Protein AF-A0A7J9P3U5-F1 (afdb_monomer)

InterPro domains:
  IPR004399 Hydroxymethylpyrimidine kinase/phosphomethylpyrimidine kinase domain [cd01169] (2-222)
  IPR013749 Pyridoxamine kinase/Phosphomethylpyrimidine kinase [PF08543] (10-233)
  IPR019293 Thiamine-phosphate synthase ThiN-like [PF10120] (281-391)
  IPR029056 Ribokinase-like [G3DSA:3.40.1190.20] (1-247)
  IPR029056 Ribokinase-like [SSF53613] (2-229)
  IPR036409 Class II aldolase/adducin N-terminal domain superfamily [G3DSA:3.40.225.10] (274-399)
  IPR036409 Class II aldolase/adducin N-terminal domain superfamily [SSF53639] (237-399)

pLDDT: mean 91.2, std 9.2, range [41.47, 98.81]

Organism: Methanococcus maripaludis (NCBI:txid39152)

Secondary structure (DSSP, 8-state):
-EEEEEEEE-TTSSSHHHHHHHHHHHTT-EEEEEEEEE--EETTEE---EEPPHHHHHHHHHHHHTT----EEEE-S--HHHHHHHHHHHHHH--EEEE----B-TTS-B---HHHHHHHHHHHHT-SEE--BHHHHHHHHHHHHHTT--GGGS-EEEBSSEEEEEETTEEEEEE--------BTHHHHHHHHHHHHHTTT--HHHHHHHHHHHHHHHHHTPEEETTEEE-------HHHHHHHHHHHHHHHTTS---BS-SSEEEEEE-SS--SGGGEEEEETTS-EEES--SHHHHHHHHHTTT-TT--EEEEEE--HHHHHHHHTSSS-EEEEE--SSHHHHHHHS---TTHHHHHHH---SEEEEESSS-EEEEEESSHHHHHHHHHHHHHHHH--

Solvent-accessible surface area (backbone atoms only — not comparable to full-atom values): 21195 Å² total; per-residue (Å²): 109,47,40,35,35,40,11,22,39,30,82,71,42,16,23,41,44,47,21,28,40,46,26,31,42,66,70,74,37,44,60,44,79,41,64,36,23,49,30,56,44,53,78,76,38,72,77,53,78,46,72,56,52,55,67,60,41,46,51,48,50,54,57,47,67,69,78,47,79,56,58,40,34,35,38,37,40,66,47,63,54,50,52,55,50,50,53,56,48,32,74,74,64,69,42,45,28,38,34,31,62,56,56,54,47,97,66,72,48,71,64,58,53,77,69,42,51,56,52,46,60,62,50,49,67,71,28,65,32,34,50,30,41,62,75,52,38,56,54,52,52,52,52,27,58,76,66,76,45,66,70,69,76,36,32,36,33,40,45,61,77,59,23,41,36,36,47,92,88,36,79,45,81,48,76,60,86,84,72,101,67,81,47,42,29,48,68,41,33,30,51,31,31,27,50,57,34,38,73,72,71,43,53,73,68,57,11,48,54,54,16,45,56,36,39,45,36,8,57,72,58,32,43,80,54,99,61,45,28,28,32,33,70,37,80,71,46,72,68,59,46,51,52,37,48,58,54,30,53,67,55,51,75,77,52,85,71,58,61,59,48,89,61,47,56,38,26,36,37,38,77,67,42,86,51,42,74,34,24,36,36,32,32,71,90,63,56,73,42,60,50,54,87,47,74,53,45,57,42,44,56,53,42,32,79,47,22,60,57,45,23,14,36,35,48,25,54,46,51,72,68,57,49,59,55,44,75,74,45,93,61,43,71,44,78,43,66,52,63,92,41,72,63,59,30,59,70,65,56,67,88,47,94,56,53,58,62,45,33,48,78,51,69,55,42,27,42,37,33,52,58,102,73,24,42,34,36,39,43,18,71,35,40,60,52,39,49,58,52,48,58,52,50,39,52,60,68,65,66,120

Mean predicted aligned error: 5.74 Å

Nearest PDB structures (foldseek):
  8g1h-assembly1_A-2  TM=8.586E-01  e=1.671E-19  synthetic construct
  3rm5-assembly1_A  TM=8.543E-01  e=3.366E-18  Saccharomyces cerevisiae
  3rm5-assembly1_B  TM=8.153E-01  e=7.499E-19  Saccharomyces cerevisiae
  1jxh-assembly1_B  TM=8.107E-01  e=2.443E-17  Salmonella enterica subsp. enterica serovar Typhimurium
  4jjp-assembly1_B  TM=8.306E-01  e=1.845E-15  Clostridioides difficile 630

Foldseek 3Di:
DEEEEEEADEPVLQAILSLLCLLCVQLVHHYHYFHQWYFDDDLQGTPDIGGDDLVRRLVSVCVDVVPDQYQEYEYAQHDLSNLVSVVVVCVVRVHAYEYAPCQAFPNGHGSDDPVVLVSVLVSQLRHQEYEYEPVVVVVNVVVCVVVVHDPLSGWYWHDDQWIWTRHPNDTDIDHDDDDPFDEGHLSRSLSSQLRSCVVVVDDSRVSNHVSRLQSLQQRLPFDDDPNGTGGRRHDDDPVVQLVQLLVLLVLVVVFPFAFPDQFWFKKFFRFQDQAQQRMWTATPVGDIDGRDDDQRSVVQNQLCQLERLFGMKTKGWDDVVLVVLVVPDPFFEDEWEDDPHPSVRVVPPDVPPCRSVCSHVPNGQWYWYDDPTIMIMGTGSGSVVVSVVSVVSSVSVPPD

Radius of gyration: 24.69 Å; Cα contacts (8 Å, |Δi|>4): 793; chains: 1; bounding box: 59×40×70 Å

Sequence (400 aa):
MNILTVGGFDPTGGAGIVADVKTIKELQKNPLSIITSIIPQNNNKVFLKRDLSKEEIKAQFDAIFGDFDVNWVKTGVLTTDSIDTILEFKKKYGFEIICDPVLKSTTDFKFSDDFLNKKYFEFFKECFLITPNLKEFEIIEKMFETSKSNLNDINVLVTGKTDVLKINNKNIEITGKYVEKEVHGTGCTYSSAITCFLSNGMTVKDSIVSAKEFVLGSVIYAKKTKFGYNSNPTSIDKESVEKNLAYAFNLIKNIDISLADLDFITSESILLPETYFDIATVKNNGDINFGISNTNSDLLLKLKEFNPKIRSCISLKSDETIKSKLENSELSIYSMKLLNDPISSLKEVPLQNNFRTVFYETYPDILYFEEKKPILIILGDNTLEIVKKLEKIEKLIKNR

Structure (mmCIF, N/CA/C/O backbone):
data_AF-A0A7J9P3U5-F1
#
_entry.id   AF-A0A7J9P3U5-F1
#
loop_
_atom_site.group_PDB
_atom_site.id
_atom_site.type_symbol
_atom_site.label_atom_id
_atom_site.label_alt_id
_atom_site.label_comp_id
_atom_site.label_asym_id
_atom_site.label_entity_id
_atom_site.label_seq_id
_atom_site.pdbx_PDB_ins_code
_atom_site.Cartn_x
_atom_site.Cartn_y
_atom_site.Cartn_z
_atom_site.occupancy
_atom_site.B_iso_or_equiv
_atom_site.auth_seq_id
_atom_site.auth_comp_id
_atom_site.auth_asym_id
_atom_site.auth_atom_id
_atom_site.pdbx_PDB_model_num
ATOM 1 N N . MET A 1 1 ? -10.101 -6.628 -15.854 1.00 92.75 1 MET A N 1
ATOM 2 C CA . MET A 1 1 ? -8.999 -5.977 -16.590 1.00 92.75 1 MET A CA 1
ATOM 3 C C . MET A 1 1 ? -7.680 -6.470 -16.033 1.00 92.75 1 MET A C 1
ATOM 5 O O . MET A 1 1 ? -7.572 -6.606 -14.814 1.00 92.75 1 MET A O 1
ATOM 9 N N . ASN A 1 2 ? -6.735 -6.763 -16.919 1.00 97.94 2 ASN A N 1
ATOM 10 C CA . ASN A 1 2 ? -5.459 -7.382 -16.585 1.00 97.94 2 ASN A CA 1
ATOM 11 C C . ASN A 1 2 ? -4.373 -6.318 -16.422 1.00 97.94 2 ASN A C 1
ATOM 13 O O . ASN A 1 2 ? -4.301 -5.395 -17.232 1.00 97.94 2 ASN A O 1
ATOM 17 N N . ILE A 1 3 ? -3.532 -6.467 -15.399 1.00 98.56 3 ILE A N 1
ATOM 18 C CA . ILE A 1 3 ? -2.299 -5.692 -15.232 1.00 98.56 3 ILE A CA 1
ATOM 19 C C . ILE A 1 3 ? -1.152 -6.686 -15.176 1.00 98.56 3 ILE A C 1
ATOM 21 O O . ILE A 1 3 ? -1.173 -7.606 -14.356 1.00 98.56 3 ILE A O 1
ATOM 25 N N . LEU A 1 4 ? -0.163 -6.500 -16.044 1.00 98.81 4 LEU A N 1
ATOM 26 C CA . LEU A 1 4 ? 1.028 -7.333 -16.068 1.00 98.81 4 LEU A CA 1
ATOM 27 C C . LEU A 1 4 ? 2.143 -6.656 -15.270 1.00 98.81 4 LEU A C 1
ATOM 29 O O . LEU A 1 4 ? 2.500 -5.518 -15.552 1.00 98.81 4 LEU A O 1
ATOM 33 N N . THR A 1 5 ? 2.714 -7.353 -14.290 1.00 98.69 5 THR A N 1
ATOM 34 C CA . THR A 1 5 ? 3.979 -6.951 -13.661 1.00 98.69 5 THR A CA 1
ATOM 35 C C . THR A 1 5 ? 5.141 -7.782 -14.203 1.00 98.69 5 THR A C 1
ATOM 37 O O . THR A 1 5 ? 5.031 -8.999 -14.354 1.00 98.69 5 THR A O 1
ATOM 40 N N . VAL A 1 6 ? 6.267 -7.133 -14.487 1.00 98.75 6 VAL A N 1
ATOM 41 C CA . VAL A 1 6 ? 7.503 -7.769 -14.951 1.00 98.75 6 VAL A CA 1
ATOM 42 C C . VAL A 1 6 ? 8.643 -7.351 -14.030 1.00 98.75 6 VAL A C 1
ATOM 44 O O . VAL A 1 6 ? 9.002 -6.174 -13.964 1.00 98.75 6 VAL A O 1
ATOM 47 N N . GLY A 1 7 ? 9.241 -8.292 -13.303 1.00 97.75 7 GLY A N 1
ATOM 48 C CA . GLY A 1 7 ? 10.337 -7.940 -12.405 1.00 97.75 7 GLY A CA 1
ATOM 49 C C . GLY A 1 7 ? 10.899 -9.081 -11.567 1.00 97.75 7 GLY A C 1
ATOM 50 O O . GLY A 1 7 ? 10.605 -10.259 -11.771 1.00 97.75 7 GLY A O 1
ATOM 51 N N . GLY A 1 8 ? 11.731 -8.710 -10.595 1.00 97.38 8 GLY A N 1
ATOM 52 C CA . GLY A 1 8 ? 12.376 -9.653 -9.689 1.00 97.38 8 GLY A CA 1
ATOM 53 C C . GLY A 1 8 ? 11.421 -10.272 -8.663 1.00 97.38 8 GLY A C 1
ATOM 54 O O . GLY A 1 8 ? 10.567 -9.597 -8.080 1.00 97.38 8 GLY A O 1
ATOM 55 N N . PHE A 1 9 ? 11.612 -11.560 -8.394 1.00 97.69 9 PHE A N 1
ATOM 56 C CA . PHE A 1 9 ? 10.958 -12.289 -7.316 1.00 97.69 9 PHE A CA 1
ATOM 57 C C . PHE A 1 9 ? 11.661 -12.049 -5.976 1.00 97.69 9 PHE A C 1
ATOM 59 O O . PHE A 1 9 ? 12.816 -12.437 -5.786 1.00 97.69 9 PHE A O 1
ATOM 66 N N . ASP A 1 10 ? 10.929 -11.444 -5.039 1.00 95.38 10 ASP A N 1
ATOM 67 C CA . ASP A 1 10 ? 11.307 -11.295 -3.634 1.00 95.38 10 ASP A CA 1
ATOM 68 C C . ASP A 1 10 ? 10.542 -12.325 -2.774 1.00 95.38 10 ASP A C 1
ATOM 70 O O . ASP A 1 10 ? 9.319 -12.210 -2.623 1.00 95.38 10 ASP A O 1
ATOM 74 N N . PRO A 1 11 ? 11.229 -13.307 -2.158 1.00 95.19 11 PRO A N 1
ATOM 75 C CA . PRO A 1 11 ? 10.586 -14.358 -1.372 1.00 95.19 11 PRO A CA 1
ATOM 76 C C . PRO A 1 11 ? 9.954 -13.858 -0.069 1.00 95.19 11 PRO A C 1
ATOM 78 O O . PRO A 1 11 ? 9.156 -14.574 0.532 1.00 95.19 11 PRO A O 1
ATOM 81 N N . THR A 1 12 ? 10.284 -12.651 0.401 1.00 94.38 12 THR A N 1
ATOM 82 C CA . THR A 1 12 ? 9.638 -12.083 1.594 1.00 94.38 12 THR A CA 1
ATOM 83 C C . THR A 1 12 ? 8.203 -11.636 1.318 1.00 94.38 12 THR A C 1
ATOM 85 O O . THR A 1 12 ? 7.416 -11.423 2.245 1.00 94.38 12 THR A O 1
ATOM 88 N N . GLY A 1 13 ? 7.874 -11.438 0.038 1.00 91.62 13 GLY A N 1
ATOM 89 C CA . GLY A 1 13 ? 6.625 -10.849 -0.409 1.00 91.62 13 GLY A CA 1
ATOM 90 C C . GLY A 1 13 ? 6.417 -9.399 0.023 1.00 91.62 13 GLY A C 1
ATOM 91 O O . GLY A 1 13 ? 5.266 -8.957 0.009 1.00 91.62 13 GLY A O 1
ATOM 92 N N . GLY A 1 14 ? 7.477 -8.712 0.466 1.00 90.62 14 GLY A N 1
ATOM 93 C CA . GLY A 1 14 ? 7.460 -7.300 0.838 1.00 90.62 14 GLY A CA 1
ATOM 94 C C . GLY A 1 14 ? 7.686 -6.368 -0.349 1.00 90.62 14 GLY A C 1
ATOM 95 O O . GLY A 1 14 ? 7.095 -5.297 -0.357 1.00 90.62 14 GLY A O 1
ATOM 96 N N . ALA A 1 15 ? 8.462 -6.782 -1.355 1.00 93.25 15 ALA A N 1
ATOM 97 C CA . ALA A 1 15 ? 8.690 -6.054 -2.605 1.00 93.25 15 ALA A CA 1
ATOM 98 C C . ALA A 1 15 ? 8.567 -6.977 -3.838 1.00 93.25 15 ALA A C 1
ATOM 100 O O . ALA A 1 15 ? 8.018 -8.083 -3.764 1.00 93.25 15 ALA A O 1
ATOM 101 N N . GLY A 1 16 ? 9.070 -6.504 -4.984 1.00 95.06 16 GLY A N 1
ATOM 102 C CA . GLY A 1 16 ? 9.123 -7.256 -6.238 1.00 95.06 16 GLY A CA 1
ATOM 103 C C . GLY A 1 16 ? 7.745 -7.657 -6.762 1.00 95.06 16 GLY A C 1
ATOM 104 O O . GLY A 1 16 ? 6.717 -7.122 -6.341 1.00 95.06 16 GLY A O 1
ATOM 105 N N . ILE A 1 17 ? 7.719 -8.660 -7.641 1.00 96.50 17 ILE A N 1
ATOM 106 C CA . ILE A 1 17 ? 6.477 -9.105 -8.295 1.00 96.50 17 ILE A CA 1
ATOM 107 C C . ILE A 1 17 ? 5.400 -9.550 -7.299 1.00 96.50 17 ILE A C 1
ATOM 109 O O . ILE A 1 17 ? 4.215 -9.463 -7.590 1.00 96.50 17 ILE A O 1
ATOM 113 N N . VAL A 1 18 ? 5.785 -10.031 -6.113 1.00 96.56 18 VAL A N 1
ATOM 114 C CA . VAL A 1 18 ? 4.824 -10.498 -5.107 1.00 96.56 18 VAL A CA 1
ATOM 115 C C . VAL A 1 18 ? 4.079 -9.314 -4.489 1.00 96.56 18 VAL A C 1
ATOM 117 O O . VAL A 1 18 ? 2.864 -9.393 -4.305 1.00 96.56 18 VAL A O 1
ATOM 120 N N . ALA A 1 19 ? 4.777 -8.214 -4.187 1.00 96.25 19 ALA A N 1
ATOM 121 C CA . ALA A 1 19 ? 4.135 -6.984 -3.722 1.00 96.25 19 ALA A CA 1
ATOM 122 C C . ALA A 1 19 ? 3.266 -6.355 -4.818 1.00 96.25 19 ALA A C 1
ATOM 124 O O . ALA A 1 19 ? 2.155 -5.900 -4.539 1.00 96.25 19 ALA A O 1
ATOM 125 N N . ASP A 1 20 ? 3.728 -6.405 -6.068 1.00 98.25 20 ASP A N 1
ATOM 126 C CA . ASP A 1 20 ? 2.965 -5.926 -7.219 1.00 98.25 20 ASP A CA 1
ATOM 127 C C . ASP A 1 20 ? 1.651 -6.709 -7.383 1.00 98.25 20 ASP A C 1
ATOM 129 O O . ASP A 1 20 ? 0.577 -6.115 -7.417 1.00 98.25 20 ASP A O 1
ATOM 133 N N . VAL A 1 21 ? 1.705 -8.048 -7.383 1.00 98.31 21 VAL A N 1
ATOM 134 C CA . VAL A 1 21 ? 0.522 -8.926 -7.484 1.00 98.31 21 VAL A CA 1
ATOM 135 C C . VAL A 1 21 ? -0.474 -8.662 -6.354 1.00 98.31 21 VAL A C 1
ATOM 137 O O . VAL A 1 21 ? -1.675 -8.566 -6.609 1.00 98.31 21 VAL A O 1
ATOM 140 N N . LYS A 1 22 ? 0.003 -8.509 -5.110 1.00 97.62 22 LYS A N 1
ATOM 141 C CA . LYS A 1 22 ? -0.853 -8.158 -3.965 1.00 97.62 22 LYS A CA 1
ATOM 142 C C . LYS A 1 22 ? -1.533 -6.806 -4.167 1.00 97.62 22 LYS A C 1
ATOM 144 O O . LYS A 1 22 ? -2.730 -6.700 -3.939 1.00 97.62 22 LYS A O 1
ATOM 149 N N . THR A 1 23 ? -0.787 -5.807 -4.635 1.00 98.19 23 THR A N 1
ATOM 150 C CA . THR A 1 23 ? -1.305 -4.458 -4.907 1.00 98.19 23 THR A CA 1
ATOM 151 C C . THR A 1 23 ? -2.389 -4.482 -5.977 1.00 98.19 23 THR A C 1
ATOM 153 O O . THR A 1 23 ? -3.482 -3.965 -5.768 1.00 98.19 23 THR A O 1
ATOM 156 N N . ILE A 1 24 ? -2.115 -5.142 -7.103 1.00 98.38 24 ILE A N 1
ATOM 157 C CA . ILE A 1 24 ? -3.053 -5.273 -8.221 1.00 98.38 24 ILE A CA 1
ATOM 158 C C . ILE A 1 24 ? -4.330 -5.997 -7.769 1.00 98.38 24 ILE A C 1
ATOM 160 O O . ILE A 1 24 ? -5.437 -5.582 -8.115 1.00 98.38 24 ILE A O 1
ATOM 164 N N . LYS A 1 25 ? -4.190 -7.060 -6.965 1.00 97.62 25 LYS A N 1
ATOM 165 C CA . LYS A 1 25 ? -5.331 -7.812 -6.438 1.00 97.62 25 LYS A CA 1
ATOM 166 C C . LYS A 1 25 ? -6.174 -6.989 -5.464 1.00 97.62 25 LYS A C 1
ATOM 168 O O . LYS A 1 25 ? -7.399 -7.027 -5.565 1.00 97.62 25 LYS A O 1
ATOM 173 N N . GLU A 1 26 ? -5.530 -6.267 -4.551 1.00 96.19 26 GLU A N 1
ATOM 174 C CA . GLU A 1 26 ? -6.187 -5.398 -3.569 1.00 96.19 26 GLU A CA 1
ATOM 175 C C . GLU A 1 26 ? -6.973 -4.271 -4.257 1.00 96.19 26 GLU A C 1
ATOM 177 O O . GLU A 1 26 ? -8.096 -3.962 -3.871 1.00 96.19 26 GLU A O 1
ATOM 182 N N . LEU A 1 27 ? -6.447 -3.736 -5.363 1.00 96.12 27 LEU A N 1
ATOM 183 C CA . LEU A 1 27 ? -7.128 -2.757 -6.220 1.00 96.12 27 LEU A CA 1
ATOM 184 C C . LEU A 1 27 ? -8.119 -3.393 -7.217 1.00 96.12 27 LEU A C 1
ATOM 186 O O . LEU A 1 27 ? -8.493 -2.777 -8.216 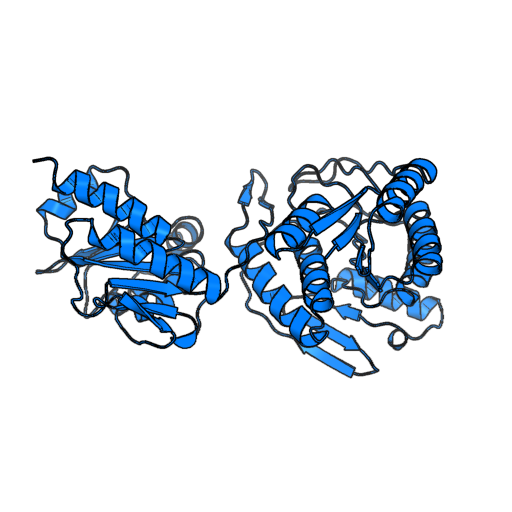1.00 96.12 27 LEU A O 1
ATOM 190 N N . GLN A 1 28 ? -8.559 -4.626 -6.945 1.00 95.31 28 GLN A N 1
ATOM 191 C CA . GLN A 1 28 ? -9.609 -5.347 -7.673 1.00 95.31 28 GLN A CA 1
ATOM 192 C C . GLN A 1 28 ? -9.327 -5.537 -9.176 1.00 95.31 28 GLN A C 1
ATOM 194 O O . GLN A 1 28 ? -10.240 -5.599 -10.005 1.00 95.31 28 GLN A O 1
ATOM 199 N N . LYS A 1 29 ? -8.052 -5.667 -9.551 1.00 97.19 29 LYS A N 1
ATOM 200 C CA . LYS A 1 29 ? -7.615 -6.019 -10.910 1.00 97.19 29 LYS A CA 1
ATOM 201 C C . LYS A 1 29 ? -7.154 -7.475 -10.976 1.00 97.19 29 LYS A C 1
ATOM 203 O O . LYS A 1 29 ? -6.941 -8.121 -9.950 1.00 97.19 29 LYS A O 1
ATOM 208 N N . ASN A 1 30 ? -7.027 -8.010 -12.192 1.00 98.12 30 ASN A N 1
ATOM 209 C CA . ASN A 1 30 ? -6.463 -9.341 -12.404 1.00 98.12 30 ASN A CA 1
ATOM 210 C C . ASN A 1 30 ? -4.932 -9.234 -12.540 1.00 98.12 30 ASN A C 1
ATOM 212 O O . ASN A 1 30 ? -4.472 -8.625 -13.512 1.00 98.12 30 ASN A O 1
ATOM 216 N N . PRO A 1 31 ? -4.147 -9.770 -11.590 1.00 98.38 31 PRO A N 1
ATOM 217 C CA . PRO A 1 31 ? -2.696 -9.730 -11.671 1.00 98.38 31 PRO A CA 1
ATOM 218 C C . PRO A 1 31 ? -2.151 -10.814 -12.599 1.00 98.38 31 PRO A C 1
ATOM 220 O O . PRO A 1 31 ? -2.410 -11.999 -12.404 1.00 98.38 31 PRO A O 1
ATOM 223 N N . LEU A 1 32 ? -1.330 -10.399 -13.559 1.00 98.62 32 LEU A N 1
ATOM 224 C CA . LEU A 1 32 ? -0.461 -11.263 -14.356 1.00 98.62 32 LEU A CA 1
ATOM 225 C C . LEU A 1 32 ? 0.992 -10.937 -13.997 1.00 98.62 32 LEU A C 1
ATOM 227 O O . LEU A 1 32 ? 1.301 -9.787 -13.679 1.00 98.62 32 LEU A O 1
ATOM 231 N N . SER A 1 33 ? 1.892 -11.917 -14.029 1.00 98.25 33 SER A N 1
ATOM 232 C CA . SER A 1 33 ? 3.282 -11.700 -13.622 1.00 98.25 33 SER A CA 1
ATOM 233 C C . SER A 1 33 ? 4.288 -12.448 -14.488 1.00 98.25 33 SER A C 1
ATOM 235 O O . SER A 1 33 ? 4.037 -13.564 -14.936 1.00 98.25 33 SER A O 1
ATOM 237 N N . ILE A 1 34 ? 5.447 -11.821 -14.694 1.00 98.69 34 ILE A N 1
ATOM 238 C CA . ILE A 1 34 ? 6.617 -12.400 -15.357 1.00 98.69 34 ILE A CA 1
ATOM 239 C C . ILE A 1 34 ? 7.844 -12.148 -14.487 1.00 98.69 34 ILE A C 1
ATOM 241 O O . ILE A 1 34 ? 8.093 -11.027 -14.034 1.00 98.69 34 ILE A O 1
ATOM 245 N N . ILE A 1 35 ? 8.616 -13.206 -14.257 1.00 98.50 35 ILE A N 1
ATOM 246 C CA . ILE A 1 35 ? 9.815 -13.166 -13.424 1.00 98.50 35 ILE A CA 1
ATOM 247 C C . ILE A 1 35 ? 11.031 -12.905 -14.309 1.00 98.50 35 ILE A C 1
ATOM 249 O O . ILE A 1 35 ? 11.258 -13.625 -15.279 1.00 98.50 35 ILE A O 1
ATOM 253 N N . THR A 1 36 ? 11.831 -11.902 -13.951 1.00 98.25 36 THR A N 1
ATOM 254 C CA . THR A 1 36 ? 13.115 -11.591 -14.611 1.00 98.25 36 THR A CA 1
ATOM 255 C C . THR A 1 36 ? 14.307 -12.158 -13.846 1.00 98.25 36 THR A C 1
ATOM 257 O O . THR A 1 36 ? 15.279 -12.619 -14.441 1.00 98.25 36 THR A O 1
ATOM 260 N N . SER A 1 37 ? 14.220 -12.149 -12.516 1.00 97.75 37 SER A N 1
ATOM 261 C CA . SER A 1 37 ? 15.281 -12.589 -11.615 1.00 97.75 37 SER A CA 1
ATOM 262 C C . SER A 1 37 ? 14.698 -13.212 -10.352 1.00 97.75 37 SER A C 1
ATOM 264 O O . SER A 1 37 ? 13.705 -12.731 -9.811 1.00 97.75 37 SER A O 1
ATOM 266 N N . ILE A 1 38 ? 15.367 -14.222 -9.806 1.00 97.75 38 ILE A N 1
ATOM 267 C CA . ILE A 1 38 ? 15.130 -14.734 -8.454 1.00 97.75 38 ILE A CA 1
ATOM 268 C C . ILE A 1 38 ? 16.101 -14.023 -7.510 1.00 97.75 38 ILE A C 1
ATOM 270 O O . ILE A 1 38 ? 17.320 -14.095 -7.694 1.00 97.75 38 ILE A O 1
ATOM 274 N N . ILE A 1 39 ? 15.571 -13.342 -6.489 1.00 96.44 39 ILE A N 1
ATOM 275 C CA . ILE A 1 39 ? 16.358 -12.514 -5.568 1.00 96.44 39 ILE A CA 1
ATOM 276 C C . ILE A 1 39 ? 16.133 -12.999 -4.131 1.00 96.44 39 ILE A C 1
ATOM 278 O O . ILE A 1 39 ? 15.291 -12.451 -3.415 1.00 96.44 39 ILE A O 1
ATOM 282 N N . PRO A 1 40 ? 16.865 -14.034 -3.670 1.00 95.94 40 PRO A N 1
ATOM 283 C CA . PRO A 1 40 ? 16.859 -14.423 -2.269 1.00 95.94 40 PRO A CA 1
ATOM 284 C C . PRO A 1 40 ? 17.306 -13.248 -1.395 1.00 95.94 40 PRO A C 1
ATOM 286 O O . PRO A 1 40 ? 18.469 -12.837 -1.418 1.00 95.94 40 PRO A O 1
ATOM 289 N N . GLN A 1 41 ? 16.371 -12.697 -0.626 1.00 94.12 41 GLN A N 1
ATOM 290 C CA . GLN A 1 41 ? 16.586 -11.542 0.240 1.00 94.12 41 GLN A CA 1
ATOM 291 C C . GLN A 1 41 ? 15.727 -11.627 1.502 1.00 94.12 41 GLN A C 1
ATOM 293 O O . GLN A 1 41 ? 14.784 -12.414 1.591 1.00 94.12 41 GLN A O 1
ATOM 298 N N . ASN A 1 42 ? 16.080 -10.814 2.489 1.00 94.44 42 ASN A N 1
ATOM 299 C CA . ASN A 1 42 ? 15.234 -10.464 3.622 1.00 94.44 42 ASN A CA 1
ATOM 300 C C . ASN A 1 42 ? 15.439 -8.982 3.975 1.00 94.44 42 ASN A C 1
ATOM 302 O O . ASN A 1 42 ? 16.292 -8.326 3.387 1.00 94.44 42 ASN A O 1
ATOM 306 N N . ASN A 1 43 ? 14.718 -8.470 4.977 1.00 90.06 43 ASN A N 1
ATOM 307 C CA . ASN A 1 43 ? 14.845 -7.066 5.399 1.00 90.06 43 ASN A CA 1
ATOM 308 C C . ASN A 1 43 ? 16.239 -6.668 5.913 1.00 90.06 43 ASN A C 1
ATOM 310 O O . ASN A 1 43 ? 16.487 -5.489 6.118 1.00 90.06 43 ASN A O 1
ATOM 314 N N . ASN A 1 44 ? 17.147 -7.625 6.132 1.00 91.12 44 ASN A N 1
ATOM 315 C CA . ASN A 1 44 ? 18.521 -7.334 6.529 1.00 91.12 44 ASN A CA 1
ATOM 316 C C . ASN A 1 44 ? 19.475 -7.235 5.329 1.00 91.12 44 ASN A C 1
ATOM 318 O O . ASN A 1 44 ? 20.413 -6.446 5.372 1.00 91.12 44 ASN A O 1
ATOM 322 N N . LYS A 1 45 ? 19.303 -8.065 4.289 1.00 92.31 45 LYS A N 1
ATOM 323 C CA . LYS A 1 45 ? 20.164 -8.047 3.095 1.00 92.31 45 LYS A CA 1
ATOM 324 C C . LYS A 1 45 ? 19.585 -8.811 1.907 1.00 92.31 45 LYS A C 1
ATOM 326 O O . LYS A 1 45 ? 18.838 -9.780 2.067 1.00 92.31 45 LYS A O 1
ATOM 331 N N . VAL A 1 46 ? 20.082 -8.465 0.724 1.00 94.88 46 VAL A N 1
ATOM 332 C CA . VAL A 1 46 ? 20.055 -9.315 -0.474 1.00 94.88 46 VAL A CA 1
ATOM 333 C C . VAL A 1 46 ? 21.218 -10.315 -0.418 1.00 94.88 46 VAL A C 1
ATOM 335 O O . VAL A 1 46 ? 22.361 -9.927 -0.183 1.00 94.88 46 VAL A O 1
ATOM 338 N N . PHE A 1 47 ? 20.944 -11.610 -0.607 1.00 93.06 47 PHE A N 1
ATOM 339 C CA . PHE A 1 47 ? 21.975 -12.657 -0.579 1.00 93.06 47 PHE A CA 1
ATOM 340 C C . PHE A 1 47 ? 22.597 -12.887 -1.955 1.00 93.06 47 PHE A C 1
ATOM 342 O O . PHE A 1 47 ? 23.805 -13.083 -2.052 1.00 93.06 47 PHE A O 1
ATOM 349 N N . LEU A 1 48 ? 21.770 -12.895 -3.003 1.00 94.50 48 LEU A N 1
ATOM 350 C CA . LEU A 1 48 ? 22.188 -13.047 -4.395 1.00 94.50 48 LEU A CA 1
ATOM 351 C C . LEU A 1 48 ? 21.077 -12.577 -5.344 1.00 94.50 48 LEU A C 1
ATOM 353 O O . LEU A 1 48 ? 19.924 -12.432 -4.937 1.00 94.50 48 LEU A O 1
ATOM 357 N N . LYS A 1 49 ? 21.427 -12.408 -6.620 1.00 94.56 49 LYS A N 1
ATOM 358 C CA . LYS A 1 49 ? 20.501 -12.237 -7.745 1.00 94.56 49 LYS A CA 1
ATOM 359 C C . LYS A 1 49 ? 20.830 -13.294 -8.793 1.00 94.56 49 LYS A C 1
ATOM 361 O O . LYS A 1 49 ? 21.996 -13.457 -9.149 1.00 94.56 49 LYS A O 1
ATOM 366 N N . ARG A 1 50 ? 19.820 -14.034 -9.244 1.00 96.62 50 ARG A N 1
ATOM 367 C CA . ARG A 1 50 ? 19.916 -14.976 -10.365 1.00 96.62 50 ARG A CA 1
ATOM 368 C C . ARG A 1 50 ? 18.942 -14.554 -11.441 1.00 96.62 50 ARG A C 1
ATOM 370 O O . ARG A 1 50 ? 17.742 -14.558 -11.195 1.00 96.62 50 ARG A O 1
ATOM 377 N N . ASP A 1 51 ? 19.476 -14.192 -12.592 1.00 97.06 51 ASP A N 1
ATOM 378 C CA . ASP A 1 51 ? 18.690 -13.772 -13.743 1.00 97.06 51 ASP A CA 1
ATOM 379 C C . ASP A 1 51 ? 18.209 -15.002 -14.510 1.00 97.06 51 ASP A C 1
ATOM 381 O O . ASP A 1 51 ? 18.957 -15.973 -14.648 1.00 97.06 51 ASP A O 1
ATOM 385 N N . LEU A 1 52 ? 16.952 -14.970 -14.948 1.00 98.06 52 LEU A N 1
ATOM 386 C CA . LEU A 1 52 ? 16.411 -15.973 -15.859 1.00 98.06 52 LEU A CA 1
ATOM 387 C C . LEU A 1 52 ? 16.974 -15.738 -17.261 1.00 98.06 52 LEU A C 1
ATOM 389 O O . LEU A 1 52 ? 17.323 -14.608 -17.621 1.00 98.06 52 LEU A O 1
ATOM 393 N N . SER A 1 53 ? 17.053 -16.804 -18.054 1.00 97.88 53 SER A N 1
ATOM 394 C CA . SER A 1 53 ? 17.507 -16.703 -19.437 1.00 97.88 53 SER A CA 1
ATOM 395 C C . SER A 1 53 ? 16.491 -15.946 -20.297 1.00 97.88 53 SER A C 1
ATOM 397 O O . SER A 1 53 ? 15.297 -15.866 -19.983 1.00 97.88 53 SER A O 1
ATOM 399 N N . LYS A 1 54 ? 16.953 -15.413 -21.431 1.00 97.75 54 LYS A N 1
ATOM 400 C CA . LYS A 1 54 ? 16.077 -14.776 -22.418 1.00 97.75 54 LYS A CA 1
ATOM 401 C C . LYS A 1 54 ? 14.951 -15.708 -22.872 1.00 97.75 54 LYS A C 1
ATOM 403 O O . LYS A 1 54 ? 13.814 -15.267 -23.014 1.00 97.75 54 LYS A O 1
ATOM 408 N N . GLU A 1 55 ? 15.254 -16.987 -23.083 1.00 98.44 55 GLU A N 1
ATOM 409 C CA . GLU A 1 55 ? 14.283 -18.006 -23.487 1.00 98.44 55 GLU A CA 1
ATOM 410 C C . GLU A 1 55 ? 13.208 -18.214 -22.415 1.00 98.44 55 GLU A C 1
ATOM 412 O O . GLU A 1 55 ? 12.024 -18.258 -22.742 1.00 98.44 55 GLU A O 1
ATOM 417 N N . GLU A 1 56 ? 13.600 -18.284 -21.139 1.00 98.62 56 GLU A N 1
ATOM 418 C CA . GLU A 1 56 ? 12.671 -18.436 -20.012 1.00 98.62 56 GLU A CA 1
ATOM 419 C C . GLU A 1 56 ? 11.769 -17.205 -19.842 1.00 98.62 56 GLU A C 1
ATOM 421 O O . GLU A 1 56 ? 10.570 -17.336 -19.584 1.00 98.62 56 GLU A O 1
ATOM 426 N N . ILE A 1 57 ? 12.316 -15.997 -20.007 1.00 98.69 57 ILE A N 1
ATOM 427 C CA . ILE A 1 57 ? 11.537 -14.752 -19.956 1.00 98.69 57 ILE A CA 1
ATOM 428 C C . ILE A 1 57 ? 10.553 -14.705 -21.128 1.00 98.69 57 ILE A C 1
ATOM 430 O O . ILE A 1 57 ? 9.359 -14.481 -20.925 1.00 98.69 57 ILE A O 1
ATOM 434 N N . LYS A 1 58 ? 11.024 -14.971 -22.351 1.00 98.69 58 LYS A N 1
ATOM 435 C CA . LYS A 1 58 ? 10.185 -14.955 -23.552 1.00 98.69 58 LYS A CA 1
ATOM 436 C C . LYS A 1 58 ? 9.070 -15.998 -23.492 1.00 98.69 58 LYS A C 1
ATOM 438 O O . LYS A 1 58 ? 7.945 -15.677 -23.853 1.00 98.69 58 LYS A O 1
ATOM 443 N N . ALA A 1 59 ? 9.339 -17.198 -22.978 1.00 98.81 59 ALA A N 1
ATOM 444 C CA . ALA A 1 59 ? 8.319 -18.232 -22.809 1.00 98.81 59 ALA A CA 1
ATOM 445 C C . ALA A 1 59 ? 7.173 -17.781 -21.883 1.00 98.81 59 ALA A C 1
ATOM 447 O O . ALA A 1 59 ? 6.010 -18.071 -22.160 1.00 98.81 59 ALA A O 1
ATOM 448 N N . GLN A 1 60 ? 7.478 -17.031 -20.817 1.00 98.81 60 GLN A N 1
ATOM 449 C CA . GLN A 1 60 ? 6.450 -16.447 -19.948 1.00 98.81 60 GLN A CA 1
ATOM 450 C C . GLN A 1 60 ? 5.634 -15.371 -20.683 1.00 98.81 60 GLN A C 1
ATOM 452 O O . GLN A 1 60 ? 4.409 -15.358 -20.584 1.00 98.81 60 GLN A O 1
ATOM 457 N N . PHE A 1 61 ? 6.288 -14.498 -21.458 1.00 98.75 61 PHE A N 1
ATOM 458 C CA . PHE A 1 61 ? 5.601 -13.507 -22.295 1.00 98.75 61 PHE A CA 1
ATOM 459 C C . PHE A 1 61 ? 4.690 -14.161 -23.344 1.00 98.75 61 PHE A C 1
ATOM 461 O O . PHE A 1 61 ? 3.533 -13.764 -23.473 1.00 98.75 61 PHE A O 1
ATOM 468 N N . ASP A 1 62 ? 5.183 -15.177 -24.059 1.00 98.69 62 ASP A N 1
ATOM 469 C CA . ASP A 1 62 ? 4.415 -15.935 -25.051 1.00 98.69 62 ASP A CA 1
ATOM 470 C C . ASP A 1 62 ? 3.177 -16.590 -24.407 1.00 98.69 62 ASP A C 1
ATOM 472 O O . ASP A 1 62 ? 2.091 -16.536 -24.981 1.00 98.69 62 ASP A O 1
ATOM 476 N N . ALA A 1 63 ? 3.307 -17.143 -23.194 1.00 98.62 63 ALA A N 1
ATOM 477 C CA . ALA A 1 63 ? 2.184 -17.726 -22.460 1.00 98.62 63 ALA A CA 1
ATOM 478 C C . ALA A 1 63 ? 1.130 -16.680 -22.057 1.00 98.62 63 ALA A C 1
ATOM 480 O O . ALA A 1 63 ? -0.062 -16.913 -22.238 1.00 98.62 63 ALA A O 1
ATOM 481 N N . ILE A 1 64 ? 1.555 -15.521 -21.540 1.00 98.50 64 ILE A N 1
ATOM 482 C CA . ILE A 1 64 ? 0.633 -14.461 -21.109 1.00 98.50 64 ILE A CA 1
ATOM 483 C C . ILE A 1 64 ? -0.091 -13.836 -22.303 1.00 98.50 64 ILE A C 1
ATOM 485 O O . ILE A 1 64 ? -1.316 -13.778 -22.318 1.00 98.50 64 ILE A O 1
ATOM 489 N N . PHE A 1 65 ? 0.640 -13.399 -23.326 1.00 98.31 65 PHE A N 1
ATOM 490 C CA . PHE A 1 65 ? 0.039 -12.744 -24.492 1.00 98.31 65 PHE A CA 1
ATOM 491 C C . PHE A 1 65 ? -0.644 -13.726 -25.458 1.00 98.31 65 PHE A C 1
ATOM 493 O O . PHE A 1 65 ? -1.286 -13.292 -26.412 1.00 98.31 65 PHE A O 1
ATOM 500 N N . GLY A 1 66 ? -0.503 -15.036 -25.237 1.00 98.00 66 GLY A N 1
ATOM 501 C CA . GLY A 1 66 ? -1.262 -16.065 -25.946 1.00 98.00 66 GLY A CA 1
ATOM 502 C C . GLY A 1 66 ? -2.707 -16.226 -25.459 1.00 98.00 66 GLY A C 1
ATOM 503 O O . GLY A 1 66 ? -3.514 -16.782 -26.200 1.00 98.00 66 GLY A O 1
ATOM 504 N N . ASP A 1 67 ? -3.032 -15.745 -24.253 1.00 98.19 67 ASP A N 1
ATOM 505 C CA . ASP A 1 67 ? -4.348 -15.930 -23.609 1.00 98.19 67 ASP A CA 1
ATOM 506 C C . ASP A 1 67 ? -4.972 -14.615 -23.099 1.00 98.19 67 ASP A C 1
ATOM 508 O O . ASP A 1 67 ? -6.192 -14.465 -23.064 1.00 98.19 67 ASP A O 1
ATOM 512 N N . PHE A 1 68 ? -4.156 -13.620 -22.732 1.00 98.25 68 PHE A N 1
ATOM 513 C CA . PHE A 1 68 ? -4.629 -12.396 -22.084 1.00 98.25 68 PHE A CA 1
ATOM 514 C C . PHE A 1 68 ? -4.360 -11.132 -22.905 1.00 98.25 68 PHE A C 1
ATOM 516 O O . PHE A 1 68 ? -3.231 -10.860 -23.312 1.00 98.25 68 PHE A O 1
ATOM 523 N N . ASP A 1 69 ? -5.378 -10.275 -23.004 1.00 96.62 69 ASP A N 1
ATOM 524 C CA . ASP A 1 69 ? -5.208 -8.883 -23.421 1.00 96.62 69 ASP A CA 1
ATOM 525 C C . ASP A 1 69 ? -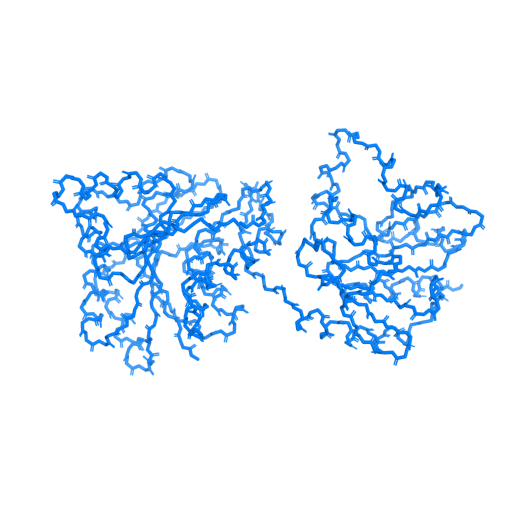4.586 -8.060 -22.284 1.00 96.62 69 ASP A C 1
ATOM 527 O O . ASP A 1 69 ? -5.098 -8.036 -21.155 1.00 96.62 69 ASP A O 1
ATOM 531 N N . VAL A 1 70 ? -3.486 -7.367 -22.582 1.00 97.94 70 VAL A N 1
ATOM 532 C CA . VAL A 1 70 ? -2.726 -6.552 -21.625 1.00 97.94 70 VAL A CA 1
ATOM 533 C C . VAL A 1 70 ? -2.508 -5.158 -22.202 1.00 97.94 70 VAL A C 1
ATOM 535 O O . VAL A 1 70 ? -1.845 -5.007 -23.223 1.00 97.94 70 VAL A O 1
ATOM 538 N N . ASN A 1 71 ? -3.025 -4.131 -21.522 1.00 97.50 71 ASN A N 1
ATOM 539 C CA . ASN A 1 71 ? -2.843 -2.726 -21.917 1.00 97.50 71 ASN A CA 1
ATOM 540 C C . ASN A 1 71 ? -1.824 -1.978 -21.051 1.00 97.50 71 ASN A C 1
ATOM 542 O O . ASN A 1 71 ? -1.313 -0.948 -21.475 1.00 97.50 71 ASN A O 1
ATOM 546 N N . TRP A 1 72 ? -1.539 -2.486 -19.850 1.00 98.56 72 TRP A N 1
ATOM 547 C CA . TRP A 1 72 ? -0.654 -1.847 -18.883 1.00 98.56 72 TRP A CA 1
ATOM 548 C C . TRP A 1 72 ? 0.342 -2.851 -18.321 1.00 98.56 72 TRP A C 1
ATOM 550 O O . TRP A 1 72 ? -0.041 -3.908 -17.807 1.00 98.56 72 TRP A O 1
ATOM 560 N N . VAL A 1 73 ? 1.616 -2.477 -18.397 1.00 98.75 73 VAL A N 1
ATOM 561 C CA . VAL A 1 73 ? 2.742 -3.233 -17.864 1.00 98.75 73 VAL A CA 1
ATOM 562 C C . VAL A 1 73 ? 3.470 -2.388 -16.828 1.00 98.75 73 VAL A C 1
ATOM 564 O O . VAL A 1 73 ? 3.946 -1.295 -17.123 1.00 98.75 73 VAL A O 1
ATOM 567 N N . LYS A 1 74 ? 3.587 -2.906 -15.609 1.00 98.69 74 LYS A N 1
ATOM 568 C CA . LYS A 1 74 ? 4.469 -2.352 -14.583 1.00 98.69 74 LYS A CA 1
ATOM 569 C C . LYS A 1 74 ? 5.791 -3.104 -14.616 1.00 98.69 74 LYS A C 1
ATOM 571 O O . LYS A 1 74 ? 5.789 -4.333 -14.610 1.00 98.69 74 LYS A O 1
ATOM 576 N N . THR A 1 75 ? 6.918 -2.402 -14.596 1.00 98.62 75 THR A N 1
ATOM 577 C CA . THR A 1 75 ? 8.241 -3.036 -14.485 1.00 98.62 75 THR A CA 1
ATOM 578 C C . THR A 1 75 ? 8.910 -2.734 -13.151 1.00 98.62 75 THR A C 1
ATOM 580 O O . THR A 1 75 ? 8.637 -1.703 -12.544 1.00 98.62 75 THR A O 1
ATOM 583 N N . GLY A 1 76 ? 9.747 -3.660 -12.676 1.00 96.50 76 GLY A N 1
ATOM 584 C CA . GLY A 1 76 ? 10.595 -3.508 -11.488 1.00 96.50 76 GLY A CA 1
ATOM 585 C C . GLY A 1 76 ? 12.056 -3.830 -11.805 1.00 96.50 76 GLY A C 1
ATOM 586 O O . GLY A 1 76 ? 12.606 -3.315 -12.766 1.00 96.50 76 GLY A O 1
ATOM 587 N N . VAL A 1 77 ? 12.691 -4.724 -11.035 1.00 95.81 77 VAL A N 1
ATOM 588 C CA . VAL A 1 77 ? 14.069 -5.169 -11.331 1.00 95.81 77 VAL A CA 1
ATOM 589 C C . VAL A 1 77 ? 14.130 -5.841 -12.707 1.00 95.81 77 VAL A C 1
ATOM 591 O O . VAL A 1 77 ? 13.552 -6.914 -12.885 1.00 95.81 77 VAL A O 1
ATOM 594 N N . LEU A 1 78 ? 14.851 -5.243 -13.657 1.00 96.75 78 LEU A N 1
ATOM 595 C CA . LEU A 1 78 ? 15.042 -5.774 -15.008 1.00 96.75 78 LEU A CA 1
ATOM 596 C C . LEU A 1 78 ? 16.480 -6.254 -15.265 1.00 96.75 78 LEU A C 1
ATOM 598 O O . LEU A 1 78 ? 17.424 -5.977 -14.524 1.00 96.75 78 LEU A O 1
ATOM 602 N N . THR A 1 79 ? 16.618 -6.990 -16.360 1.00 95.75 79 THR A N 1
ATOM 603 C CA . THR A 1 79 ? 17.858 -7.415 -17.020 1.00 95.75 79 THR A CA 1
ATOM 604 C C . THR A 1 79 ? 17.854 -6.924 -18.468 1.00 95.75 79 THR A C 1
ATOM 606 O O . THR A 1 79 ? 16.797 -6.567 -19.001 1.00 95.75 79 THR A O 1
ATOM 609 N N . THR A 1 80 ? 19.005 -6.956 -19.143 1.00 95.50 80 THR A N 1
ATOM 610 C CA . THR A 1 80 ? 19.080 -6.599 -20.569 1.00 95.50 80 THR A CA 1
ATOM 611 C C . THR A 1 80 ? 18.136 -7.453 -21.414 1.00 95.50 80 THR A C 1
ATOM 613 O O . THR A 1 80 ? 17.390 -6.912 -22.227 1.00 95.50 80 THR A O 1
ATOM 616 N N . ASP A 1 81 ? 18.107 -8.764 -21.168 1.00 96.50 81 ASP A N 1
ATOM 617 C CA . ASP A 1 81 ? 17.238 -9.689 -21.898 1.00 96.50 81 ASP A CA 1
ATOM 618 C C . ASP A 1 81 ? 15.755 -9.401 -21.657 1.00 96.50 81 ASP A C 1
ATOM 620 O O . ASP A 1 81 ? 14.949 -9.464 -22.589 1.00 96.50 81 ASP A O 1
ATOM 624 N N . SER A 1 82 ? 15.385 -9.031 -20.426 1.00 97.88 82 SER A N 1
ATOM 625 C CA . SER A 1 82 ? 14.003 -8.652 -20.135 1.00 97.88 82 SER A CA 1
ATOM 626 C C . SER A 1 82 ? 13.602 -7.346 -20.818 1.00 97.88 82 SER A C 1
ATOM 628 O O . SER A 1 82 ? 12.510 -7.294 -21.368 1.00 97.88 82 SER A O 1
ATOM 630 N N . ILE A 1 83 ? 14.474 -6.327 -20.856 1.00 98.25 83 ILE A N 1
ATOM 631 C CA . ILE A 1 83 ? 14.203 -5.060 -21.556 1.00 98.25 83 ILE A CA 1
ATOM 632 C C . ILE A 1 83 ? 13.988 -5.326 -23.045 1.00 98.25 83 ILE A C 1
ATOM 634 O O . ILE A 1 83 ? 12.982 -4.895 -23.603 1.00 98.25 83 ILE A O 1
ATOM 638 N N . ASP A 1 84 ? 14.890 -6.083 -23.673 1.00 97.56 84 ASP A N 1
ATOM 639 C CA . ASP A 1 84 ? 14.790 -6.402 -25.098 1.00 97.56 84 ASP A CA 1
ATOM 640 C C . ASP A 1 84 ? 13.483 -7.155 -25.408 1.00 97.56 84 ASP A C 1
ATOM 642 O O . ASP A 1 84 ? 12.803 -6.842 -26.386 1.00 97.56 84 ASP A O 1
ATOM 646 N N . THR A 1 85 ? 13.087 -8.090 -24.538 1.00 98.44 85 THR A N 1
ATOM 647 C CA . THR A 1 85 ? 11.831 -8.844 -24.682 1.00 98.44 85 THR A CA 1
ATOM 648 C C . THR A 1 85 ? 10.600 -7.958 -24.456 1.00 98.44 85 THR A C 1
ATOM 650 O O . THR A 1 85 ? 9.643 -8.032 -25.225 1.00 98.44 85 THR A O 1
ATOM 653 N N . ILE A 1 86 ? 10.612 -7.071 -23.453 1.00 98.62 86 ILE A N 1
ATOM 654 C CA . ILE A 1 86 ? 9.511 -6.126 -23.206 1.00 98.62 86 ILE A CA 1
ATOM 655 C C . ILE A 1 86 ? 9.301 -5.232 -24.430 1.00 98.62 86 ILE A C 1
ATOM 657 O O . ILE A 1 86 ? 8.164 -5.054 -24.858 1.00 98.62 86 ILE A O 1
ATOM 661 N N . LEU A 1 87 ? 10.374 -4.689 -25.009 1.00 98.44 87 LEU A N 1
ATOM 662 C CA . LEU A 1 87 ? 10.291 -3.806 -26.174 1.00 98.44 87 LEU A CA 1
ATOM 663 C C . LEU A 1 87 ? 9.799 -4.540 -27.431 1.00 98.44 87 LEU A C 1
ATOM 665 O O . LEU A 1 87 ? 8.985 -3.993 -28.179 1.00 98.44 87 LEU A O 1
ATOM 669 N N . GLU A 1 88 ? 10.226 -5.791 -27.639 1.00 98.12 88 GLU A N 1
ATOM 670 C CA . GLU A 1 88 ? 9.695 -6.662 -28.699 1.00 98.12 88 GLU A CA 1
ATOM 671 C C . GLU A 1 88 ? 8.170 -6.814 -28.575 1.00 98.12 88 GLU A C 1
ATOM 673 O O . GLU A 1 88 ? 7.432 -6.587 -29.540 1.00 98.12 88 GLU A O 1
ATOM 678 N N . PHE A 1 89 ? 7.684 -7.136 -27.375 1.00 98.50 89 PHE A N 1
ATOM 679 C CA . PHE A 1 89 ? 6.258 -7.335 -27.126 1.00 98.50 89 PHE A CA 1
ATOM 680 C C . PHE A 1 89 ? 5.470 -6.021 -27.138 1.00 98.50 89 PHE A C 1
ATOM 682 O O . PHE A 1 89 ? 4.362 -5.995 -27.675 1.00 98.50 89 PHE A O 1
ATOM 689 N N . LYS A 1 90 ? 6.037 -4.913 -26.642 1.00 98.38 90 LYS A N 1
ATOM 690 C CA . LYS A 1 90 ? 5.412 -3.582 -26.715 1.00 98.38 90 LYS A CA 1
ATOM 691 C C . LYS A 1 90 ? 5.143 -3.209 -28.166 1.00 98.38 90 LYS A C 1
ATOM 693 O O . LYS A 1 90 ? 4.033 -2.804 -28.494 1.00 98.38 90 LYS A O 1
ATOM 698 N N . LYS A 1 91 ? 6.118 -3.417 -29.056 1.00 98.12 91 LYS A N 1
ATOM 699 C CA . LYS A 1 91 ? 5.960 -3.151 -30.492 1.00 98.12 91 LYS A CA 1
ATOM 700 C C . LYS A 1 91 ? 4.852 -3.995 -31.130 1.00 98.12 91 LYS A C 1
ATOM 702 O O . LYS A 1 91 ? 4.188 -3.527 -32.050 1.00 98.12 91 LYS A O 1
ATOM 707 N N . LYS A 1 92 ? 4.667 -5.235 -30.668 1.00 97.88 92 LYS A N 1
A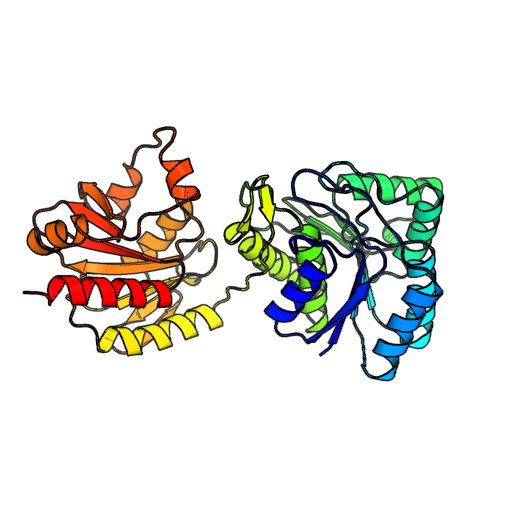TOM 708 C CA . LYS A 1 92 ? 3.663 -6.163 -31.206 1.00 97.88 92 LYS A CA 1
ATOM 709 C C . LYS A 1 92 ? 2.246 -5.889 -30.686 1.00 97.88 92 LYS A C 1
ATOM 711 O O . LYS A 1 92 ? 1.304 -6.019 -31.460 1.00 97.88 92 LYS A O 1
ATOM 716 N N . TYR A 1 93 ? 2.100 -5.534 -29.408 1.00 98.00 93 TYR A N 1
ATOM 717 C CA . TYR A 1 93 ? 0.798 -5.477 -28.726 1.00 98.00 93 TYR A CA 1
ATOM 718 C C . TYR A 1 93 ? 0.369 -4.073 -28.266 1.00 98.00 93 TYR A C 1
ATOM 720 O O . TYR A 1 93 ? -0.792 -3.884 -27.923 1.00 98.00 93 TYR A O 1
ATOM 728 N N . GLY A 1 94 ? 1.263 -3.080 -28.276 1.00 97.25 94 GLY A N 1
ATOM 729 C CA . GLY A 1 94 ? 0.918 -1.671 -28.049 1.00 97.25 94 GLY A CA 1
ATOM 730 C C . GLY A 1 94 ? 0.525 -1.301 -26.614 1.00 97.25 94 GLY A C 1
ATOM 731 O O . GLY A 1 94 ? -0.284 -0.398 -26.431 1.00 97.25 94 GLY A O 1
ATOM 732 N N . PHE A 1 95 ? 1.056 -1.985 -25.596 1.00 98.25 95 PHE A N 1
ATOM 733 C CA . PHE A 1 95 ? 0.780 -1.658 -24.190 1.00 98.25 95 PHE A CA 1
ATOM 734 C C . PHE A 1 95 ? 1.597 -0.467 -23.666 1.00 98.25 95 PHE A C 1
ATOM 736 O O . PHE A 1 95 ? 2.699 -0.164 -24.141 1.00 98.25 95 PHE A O 1
ATOM 743 N N . GLU A 1 96 ? 1.084 0.168 -22.614 1.00 98.44 96 GLU A N 1
ATOM 744 C CA . GLU A 1 96 ? 1.774 1.223 -21.876 1.00 98.44 96 GLU A CA 1
ATOM 745 C C . GLU A 1 96 ? 2.626 0.672 -20.734 1.00 98.44 96 GLU A C 1
ATOM 747 O O . GLU A 1 96 ? 2.326 -0.380 -20.165 1.00 98.44 96 GLU A O 1
ATOM 752 N N . ILE A 1 97 ? 3.708 1.386 -20.409 1.00 98.81 97 ILE A N 1
ATOM 753 C CA . ILE A 1 97 ? 4.702 0.945 -19.422 1.00 98.81 97 ILE A CA 1
ATOM 754 C C . ILE A 1 97 ? 4.841 1.965 -18.294 1.00 98.81 97 ILE A C 1
ATOM 756 O O . ILE A 1 97 ? 5.184 3.123 -18.540 1.00 98.81 97 ILE A O 1
ATOM 760 N N . ILE A 1 98 ? 4.659 1.505 -17.056 1.00 98.69 98 ILE A N 1
ATOM 761 C CA . ILE A 1 98 ? 5.081 2.210 -15.842 1.00 98.69 98 ILE A CA 1
ATOM 762 C C . ILE A 1 98 ? 6.353 1.546 -15.328 1.00 98.69 98 ILE A C 1
ATOM 764 O O . ILE A 1 98 ? 6.327 0.387 -14.914 1.00 98.69 98 ILE A O 1
ATOM 768 N N . CYS A 1 99 ? 7.467 2.270 -15.348 1.00 98.44 99 CYS A N 1
ATOM 769 C CA . CYS A 1 99 ? 8.759 1.715 -14.969 1.00 98.44 99 CYS A CA 1
ATOM 770 C C . CYS A 1 99 ? 9.212 2.203 -13.592 1.00 98.44 99 CYS A C 1
ATOM 772 O O . CYS A 1 99 ? 9.584 3.364 -13.423 1.00 98.44 99 CYS A O 1
ATOM 774 N N . ASP A 1 100 ? 9.258 1.281 -12.631 1.00 97.38 100 ASP A N 1
ATOM 775 C CA . ASP A 1 100 ? 10.022 1.428 -11.393 1.00 97.38 100 ASP A CA 1
ATOM 776 C C . ASP A 1 100 ? 11.461 0.959 -11.676 1.00 97.38 100 ASP A C 1
ATOM 778 O O . ASP A 1 100 ? 11.670 -0.239 -11.885 1.00 97.38 100 ASP A O 1
ATOM 782 N N . PRO A 1 101 ? 12.450 1.866 -11.792 1.00 92.50 101 PRO A N 1
ATOM 783 C CA . PRO A 1 101 ? 13.765 1.520 -12.334 1.00 92.50 101 PRO A CA 1
ATOM 784 C C . PRO A 1 101 ? 14.602 0.623 -11.407 1.00 92.50 101 PRO A C 1
ATOM 786 O O . PRO A 1 101 ? 15.517 -0.041 -11.893 1.00 92.50 101 PRO A O 1
ATOM 789 N N . VAL A 1 102 ? 14.312 0.601 -10.096 1.00 88.56 102 VAL A N 1
ATOM 790 C CA . VAL A 1 102 ? 14.954 -0.231 -9.052 1.00 88.56 102 VAL A CA 1
ATOM 791 C C . VAL A 1 102 ? 16.454 -0.467 -9.305 1.00 88.56 102 VAL A C 1
ATOM 793 O O . VAL A 1 102 ? 16.928 -1.601 -9.418 1.00 88.56 102 VAL A O 1
ATOM 796 N N . LEU A 1 103 ? 17.234 0.613 -9.418 1.00 83.19 103 LEU A N 1
ATOM 797 C CA . LEU A 1 103 ? 18.655 0.522 -9.801 1.00 83.19 103 LEU A CA 1
ATOM 798 C C . LEU A 1 103 ? 19.522 -0.038 -8.660 1.00 83.19 103 LEU A C 1
ATOM 800 O O . LEU A 1 103 ? 20.605 -0.600 -8.870 1.00 83.19 103 LEU A O 1
ATOM 804 N N . LYS A 1 104 ? 19.042 0.107 -7.422 1.00 80.81 104 LYS A N 1
ATOM 805 C CA . LYS A 1 104 ? 19.739 -0.291 -6.200 1.00 80.81 104 LYS A CA 1
ATOM 806 C C . LYS A 1 104 ? 18.734 -0.731 -5.134 1.00 80.81 104 LYS A C 1
ATOM 808 O O . LYS A 1 104 ? 17.666 -0.147 -5.003 1.00 80.81 104 LYS A O 1
ATOM 813 N N . SER A 1 105 ? 19.075 -1.759 -4.359 1.00 77.56 105 SER A N 1
ATOM 814 C CA . SER A 1 105 ? 18.243 -2.214 -3.238 1.00 77.56 105 SER A CA 1
ATOM 815 C C . SER A 1 105 ? 18.272 -1.229 -2.067 1.00 77.56 105 SER A C 1
ATOM 817 O O . SER A 1 105 ? 19.239 -0.480 -1.903 1.00 77.56 105 SER A O 1
ATOM 819 N N . THR A 1 106 ? 17.289 -1.345 -1.175 1.00 69.88 106 THR A N 1
ATOM 820 C CA . THR A 1 106 ? 17.279 -0.682 0.139 1.00 69.88 106 THR A CA 1
ATOM 821 C C . THR A 1 106 ? 18.474 -1.073 1.017 1.00 69.88 106 THR A C 1
ATOM 823 O O . THR A 1 106 ? 18.910 -0.269 1.830 1.00 69.88 106 THR A O 1
ATOM 826 N N . THR A 1 107 ? 19.060 -2.259 0.812 1.00 74.62 107 THR A N 1
ATOM 827 C CA . THR A 1 107 ? 20.244 -2.763 1.536 1.00 74.62 107 THR A CA 1
ATOM 828 C C . THR A 1 107 ? 21.548 -2.560 0.752 1.00 74.62 107 THR A C 1
ATOM 830 O O . THR A 1 107 ? 22.462 -3.379 0.821 1.00 74.62 107 THR A O 1
ATOM 833 N N . ASP A 1 108 ? 21.607 -1.524 -0.082 1.00 78.50 108 ASP A N 1
ATOM 834 C CA . ASP A 1 108 ? 22.765 -1.103 -0.878 1.00 78.50 108 ASP A CA 1
ATOM 835 C C . ASP A 1 108 ? 23.307 -2.048 -1.973 1.00 78.50 108 ASP A C 1
ATOM 837 O O . ASP A 1 108 ? 24.259 -1.696 -2.675 1.00 78.50 108 ASP A O 1
ATOM 841 N N . PHE A 1 109 ? 22.674 -3.196 -2.215 1.00 78.19 109 PHE A N 1
ATOM 842 C CA . PHE A 1 109 ? 22.988 -4.074 -3.345 1.00 78.19 109 PHE A CA 1
ATOM 843 C C . PHE A 1 109 ? 22.709 -3.380 -4.691 1.00 78.19 109 PHE A C 1
ATOM 845 O O . PHE A 1 109 ? 21.610 -2.870 -4.910 1.00 78.19 109 PHE A O 1
ATOM 852 N N . LYS A 1 110 ? 23.691 -3.358 -5.600 1.00 82.44 110 LYS A N 1
ATOM 853 C CA . LYS A 1 110 ? 23.534 -2.797 -6.954 1.00 82.44 110 LYS A CA 1
ATOM 854 C C . LYS A 1 110 ? 22.850 -3.814 -7.866 1.00 82.44 110 LYS A C 1
ATOM 856 O O . LYS A 1 110 ? 23.338 -4.933 -7.993 1.00 82.44 110 LYS A O 1
ATOM 861 N N . PHE A 1 111 ? 21.752 -3.420 -8.509 1.00 80.81 111 PHE A N 1
ATOM 862 C CA . PHE A 1 111 ? 21.038 -4.281 -9.456 1.00 80.81 111 PHE A CA 1
ATOM 863 C C . PHE A 1 111 ? 21.435 -4.047 -10.912 1.00 80.81 111 PHE A C 1
ATOM 865 O O . PHE A 1 111 ? 21.204 -4.934 -11.734 1.00 80.81 111 PHE A O 1
ATOM 872 N N . SER A 1 112 ? 22.051 -2.902 -11.217 1.00 77.94 112 SER A N 1
ATOM 873 C CA . SER A 1 112 ? 22.544 -2.572 -12.551 1.00 77.94 112 SER A CA 1
ATOM 874 C C . SER A 1 112 ? 24.057 -2.382 -12.618 1.00 77.94 112 SER A C 1
ATOM 876 O O . SER A 1 112 ? 24.719 -1.989 -11.651 1.00 77.94 112 SER A O 1
ATOM 878 N N . ASP A 1 113 ? 24.583 -2.669 -13.806 1.00 81.94 113 ASP A N 1
ATOM 879 C CA . ASP A 1 113 ? 25.918 -2.311 -14.266 1.00 81.94 113 ASP A CA 1
ATOM 880 C C . ASP A 1 113 ? 25.828 -1.262 -15.394 1.00 81.94 113 ASP A C 1
ATOM 882 O O . ASP A 1 113 ? 24.740 -0.856 -15.816 1.00 81.94 113 ASP A O 1
ATOM 886 N N . ASP A 1 114 ? 26.975 -0.800 -15.895 1.00 82.00 114 ASP A N 1
ATOM 887 C CA . ASP A 1 114 ? 27.028 0.219 -16.953 1.00 82.00 114 ASP A CA 1
ATOM 888 C C . ASP A 1 114 ? 26.373 -0.239 -18.264 1.00 82.00 114 ASP A C 1
ATOM 890 O O . ASP A 1 114 ? 25.894 0.587 -19.045 1.00 82.00 114 ASP A O 1
ATOM 894 N N . PHE A 1 115 ? 26.341 -1.547 -18.523 1.00 85.56 115 PHE A N 1
ATOM 895 C CA . PHE A 1 115 ? 25.725 -2.101 -19.721 1.00 85.56 115 PHE A CA 1
ATOM 896 C C . PHE A 1 115 ? 24.197 -2.054 -19.628 1.00 85.56 115 PHE A C 1
ATOM 898 O O . PHE A 1 115 ? 23.541 -1.540 -20.537 1.00 85.56 115 PHE A O 1
ATOM 905 N N . LEU A 1 116 ? 23.632 -2.498 -18.505 1.00 87.56 116 LEU A N 1
ATOM 906 C CA . LEU A 1 116 ? 22.200 -2.415 -18.237 1.00 87.56 116 LEU A CA 1
ATOM 907 C C . LEU A 1 116 ? 21.725 -0.957 -18.159 1.00 87.56 116 LEU A C 1
ATOM 909 O O . LEU A 1 116 ? 20.663 -0.625 -18.677 1.00 87.56 116 LEU A O 1
ATOM 913 N N . ASN A 1 117 ? 22.534 -0.060 -17.593 1.00 86.88 117 ASN A N 1
ATOM 914 C CA . ASN A 1 117 ? 22.242 1.374 -17.545 1.00 86.88 117 ASN A CA 1
ATOM 915 C C . ASN A 1 117 ? 22.047 1.989 -18.946 1.00 86.88 117 ASN A C 1
ATOM 917 O O . ASN A 1 117 ? 21.143 2.800 -19.142 1.00 86.88 117 ASN A O 1
ATOM 921 N N . LYS A 1 118 ? 22.832 1.565 -19.948 1.00 88.50 118 LYS A N 1
ATOM 922 C CA . LYS A 1 118 ? 22.631 1.990 -21.347 1.00 88.50 118 LYS A CA 1
ATOM 923 C C . LYS A 1 118 ? 21.314 1.478 -21.929 1.00 88.50 118 LYS A C 1
ATOM 925 O O . LYS A 1 118 ? 20.667 2.190 -22.687 1.00 88.50 118 LYS A O 1
ATOM 930 N N . LYS A 1 119 ? 20.909 0.256 -21.577 1.00 93.38 119 LYS A N 1
ATOM 931 C CA . LYS A 1 119 ? 19.623 -0.313 -22.004 1.00 93.38 119 LYS A CA 1
ATOM 932 C C . LYS A 1 119 ? 18.443 0.406 -21.359 1.00 93.38 119 LYS A C 1
ATOM 934 O O . LYS A 1 119 ? 17.473 0.696 -22.050 1.00 93.38 119 LYS A O 1
ATOM 939 N N . TYR A 1 120 ? 18.557 0.762 -20.081 1.00 94.69 120 TYR A N 1
ATOM 940 C CA . TYR A 1 120 ? 17.559 1.575 -19.390 1.00 94.69 120 TYR A CA 1
ATOM 941 C C . TYR A 1 120 ? 17.342 2.934 -20.055 1.00 94.69 120 TYR A C 1
ATOM 943 O O . TYR A 1 120 ? 16.200 3.351 -20.190 1.00 94.69 120 TYR A O 1
ATOM 951 N N . PHE A 1 121 ? 18.401 3.598 -20.526 1.00 92.94 121 PHE A N 1
ATOM 952 C CA . PHE A 1 121 ? 18.264 4.880 -21.221 1.00 92.94 121 PHE A CA 1
ATOM 953 C C . PHE A 1 121 ? 17.344 4.800 -22.452 1.00 92.94 121 PHE A C 1
ATOM 955 O O . PHE A 1 121 ? 16.475 5.653 -22.618 1.00 92.94 121 PHE A O 1
ATOM 962 N N . GLU A 1 122 ? 17.487 3.764 -23.285 1.00 93.44 122 GLU A N 1
ATOM 963 C CA . GLU A 1 122 ? 16.565 3.550 -24.410 1.00 93.44 122 GLU A CA 1
ATOM 964 C C . GLU A 1 122 ? 15.179 3.104 -23.931 1.00 93.44 122 GLU A C 1
ATOM 966 O O . GLU A 1 122 ? 14.166 3.574 -24.439 1.00 93.44 122 GLU A O 1
ATOM 971 N N . PHE A 1 123 ? 15.120 2.259 -22.900 1.00 97.19 123 PHE A N 1
ATOM 972 C CA . PHE A 1 123 ? 13.863 1.786 -22.325 1.00 97.19 123 PHE A CA 1
ATOM 973 C C . PHE A 1 123 ? 12.997 2.917 -21.748 1.00 97.19 123 PHE A C 1
ATOM 975 O O . PHE A 1 123 ? 11.781 2.912 -21.924 1.00 97.19 123 PHE A O 1
ATOM 982 N N . PHE A 1 124 ? 13.599 3.915 -21.096 1.00 97.12 124 PHE A N 1
ATOM 983 C CA . PHE A 1 124 ? 12.869 5.033 -20.492 1.00 97.12 124 PHE A CA 1
ATOM 984 C C . PHE A 1 124 ? 12.112 5.877 -21.518 1.00 97.12 124 PHE A C 1
ATOM 986 O O . PHE A 1 124 ? 11.047 6.393 -21.192 1.00 97.12 124 PHE A O 1
ATOM 993 N N . LYS A 1 125 ? 12.610 5.978 -22.756 1.00 95.31 125 LYS A N 1
ATOM 994 C CA . LYS A 1 125 ? 11.929 6.699 -23.846 1.00 95.31 125 LYS A CA 1
ATOM 995 C C . LYS A 1 125 ? 10.646 6.006 -24.309 1.00 95.31 125 LYS A C 1
ATOM 997 O O . LYS A 1 125 ? 9.765 6.651 -24.861 1.00 95.31 125 LYS A O 1
ATOM 1002 N N . GLU A 1 126 ? 10.540 4.705 -24.058 1.00 97.56 126 GLU A N 1
ATOM 1003 C CA . GLU A 1 126 ? 9.388 3.867 -24.411 1.00 97.56 126 GLU A CA 1
ATOM 1004 C C . GLU A 1 126 ? 8.382 3.731 -23.251 1.00 97.56 126 GLU A C 1
ATOM 1006 O O . GLU A 1 126 ? 7.329 3.091 -23.387 1.00 97.56 126 GLU A O 1
ATOM 1011 N N . CYS A 1 127 ? 8.708 4.309 -22.089 1.00 98.31 127 CYS A N 1
ATOM 1012 C CA . CYS A 1 127 ? 7.868 4.285 -20.900 1.00 98.31 127 CYS A CA 1
ATOM 1013 C C . CYS A 1 127 ? 6.854 5.429 -20.910 1.00 98.31 127 CYS A C 1
ATOM 1015 O O . CYS A 1 127 ? 7.187 6.578 -21.189 1.00 98.31 127 CYS A O 1
ATOM 1017 N N . PHE A 1 128 ? 5.621 5.126 -20.502 1.00 98.25 128 PHE A N 1
ATOM 1018 C CA . PHE A 1 128 ? 4.602 6.145 -20.269 1.00 98.25 128 PHE A CA 1
ATOM 1019 C C . PHE A 1 128 ? 4.982 7.043 -19.085 1.00 98.25 128 PHE A C 1
ATOM 1021 O O . PHE A 1 128 ? 4.777 8.254 -19.134 1.00 98.25 128 PHE A O 1
ATOM 1028 N N . LEU A 1 129 ? 5.529 6.447 -18.019 1.00 98.56 129 LEU A N 1
ATOM 1029 C CA . LEU A 1 129 ? 6.022 7.134 -16.825 1.00 98.56 129 LEU A CA 1
ATOM 1030 C C . LEU A 1 129 ? 7.115 6.290 -16.159 1.00 98.56 129 LEU A C 1
ATOM 1032 O O . LEU A 1 129 ? 6.946 5.081 -15.990 1.00 98.56 129 LEU A O 1
ATOM 1036 N N . ILE A 1 130 ? 8.200 6.930 -15.726 1.00 98.44 130 ILE A N 1
ATOM 1037 C CA . ILE A 1 130 ? 9.190 6.315 -14.830 1.00 98.44 130 ILE A CA 1
ATOM 1038 C C . ILE A 1 130 ? 9.029 6.868 -13.407 1.00 98.44 130 ILE A C 1
ATOM 1040 O O . ILE A 1 130 ? 8.703 8.044 -13.238 1.00 98.44 130 ILE A O 1
ATOM 1044 N N . THR A 1 131 ? 9.257 6.045 -12.380 1.00 98.12 131 THR A N 1
ATOM 1045 C CA . THR A 1 131 ? 9.033 6.418 -10.967 1.00 98.12 131 THR A CA 1
ATOM 1046 C C . THR A 1 131 ? 10.297 6.336 -10.094 1.00 98.12 131 THR A C 1
ATOM 1048 O O . THR A 1 131 ? 10.275 5.646 -9.072 1.00 98.12 131 THR A O 1
ATOM 1051 N N . PRO A 1 132 ? 11.422 6.980 -10.465 1.00 97.06 132 PRO A N 1
ATOM 1052 C CA . PRO A 1 132 ? 12.644 6.914 -9.667 1.00 97.06 132 PRO A CA 1
ATOM 1053 C C . PRO A 1 132 ? 12.473 7.577 -8.296 1.00 97.06 132 PRO A C 1
ATOM 1055 O O . PRO A 1 132 ? 11.772 8.580 -8.150 1.00 97.06 132 PRO A O 1
ATOM 1058 N N . ASN A 1 133 ? 13.174 7.074 -7.283 1.00 95.06 133 ASN A N 1
ATOM 1059 C CA . ASN A 1 133 ? 13.455 7.878 -6.088 1.00 95.06 133 ASN A CA 1
ATOM 1060 C C . ASN A 1 133 ? 14.534 8.940 -6.378 1.00 95.06 133 ASN A C 1
ATOM 1062 O O . ASN A 1 133 ? 15.159 8.921 -7.435 1.00 95.06 133 ASN A O 1
ATOM 1066 N N . LEU A 1 134 ? 14.794 9.857 -5.440 1.00 93.50 134 LEU A N 1
ATOM 1067 C CA . LEU A 1 134 ? 15.763 10.945 -5.647 1.00 93.50 134 LEU A CA 1
ATOM 1068 C C . LEU A 1 134 ? 17.168 10.459 -6.063 1.00 93.50 134 LEU A C 1
ATOM 1070 O O . LEU A 1 134 ? 17.750 11.007 -6.992 1.00 93.50 134 LEU A O 1
ATOM 1074 N N . LYS A 1 135 ? 17.693 9.401 -5.431 1.00 91.56 135 LYS A N 1
ATOM 1075 C CA . LYS A 1 135 ? 19.030 8.862 -5.749 1.00 91.56 135 LYS A CA 1
ATOM 1076 C C . LYS A 1 135 ? 19.068 8.220 -7.135 1.00 91.56 135 LYS A C 1
ATOM 1078 O O . LYS A 1 135 ? 20.068 8.305 -7.839 1.00 91.56 135 LYS A O 1
ATOM 1083 N N . GLU A 1 136 ? 17.992 7.542 -7.521 1.00 93.81 136 GLU A N 1
ATOM 1084 C CA . GLU A 1 136 ? 17.853 6.981 -8.867 1.00 93.81 136 GLU A CA 1
ATOM 1085 C C . GLU A 1 136 ? 17.698 8.089 -9.906 1.00 93.81 136 GLU A C 1
ATOM 1087 O O . GLU A 1 136 ? 18.290 8.008 -10.978 1.00 93.81 136 GLU A O 1
ATOM 1092 N N . PHE A 1 137 ? 16.963 9.149 -9.573 1.00 95.38 137 PHE A N 1
ATOM 1093 C CA . PHE A 1 137 ? 16.764 10.299 -10.441 1.00 95.38 137 PHE A CA 1
ATOM 1094 C C . PHE A 1 137 ? 18.087 11.004 -10.761 1.00 95.38 137 PHE A C 1
ATOM 1096 O O . PHE A 1 137 ? 18.336 11.277 -11.927 1.00 95.38 137 PHE A O 1
ATOM 1103 N N . GLU A 1 138 ? 18.972 11.204 -9.778 1.00 93.88 138 GLU A N 1
ATOM 1104 C CA . GLU A 1 138 ? 20.320 11.764 -9.996 1.00 93.88 138 GLU A CA 1
ATOM 1105 C C . GLU A 1 138 ? 21.145 10.939 -11.002 1.00 93.88 138 GLU A C 1
ATOM 1107 O O . GLU A 1 138 ? 21.868 11.482 -11.841 1.00 93.88 138 GLU A O 1
ATOM 1112 N N . ILE A 1 139 ? 21.030 9.608 -10.948 1.00 91.75 139 ILE A N 1
ATOM 1113 C CA . ILE A 1 139 ? 21.701 8.713 -11.899 1.00 91.75 139 ILE A CA 1
ATOM 1114 C C . ILE A 1 139 ? 21.102 8.887 -13.299 1.00 91.75 139 ILE A C 1
ATOM 1116 O O . ILE A 1 139 ? 21.848 9.003 -14.272 1.00 91.75 139 ILE A O 1
ATOM 1120 N N . ILE A 1 140 ? 19.772 8.914 -13.403 1.00 93.19 140 ILE A N 1
ATOM 1121 C CA . ILE A 1 140 ? 19.049 9.047 -14.674 1.00 93.19 140 ILE A CA 1
ATOM 1122 C C . ILE A 1 140 ? 19.311 10.414 -15.314 1.00 93.19 140 ILE A C 1
ATOM 1124 O O . ILE A 1 140 ? 19.576 10.488 -16.511 1.00 93.19 140 ILE A O 1
ATOM 1128 N N . GLU A 1 141 ? 19.314 11.490 -14.532 1.00 94.12 141 GLU A N 1
ATOM 1129 C CA . GLU A 1 141 ? 19.633 12.839 -15.003 1.00 94.12 141 GLU A CA 1
ATOM 1130 C C . GLU A 1 141 ? 21.030 12.867 -15.639 1.00 94.12 141 GLU A C 1
ATOM 1132 O O . GLU A 1 141 ? 21.182 13.242 -16.804 1.00 94.12 141 GLU A O 1
ATOM 1137 N N . LYS A 1 142 ? 22.030 12.300 -14.953 1.00 92.25 142 LYS A N 1
ATOM 1138 C CA . LYS A 1 142 ? 23.391 12.165 -15.486 1.00 92.25 142 LYS A CA 1
ATOM 1139 C C . LYS A 1 142 ? 23.470 11.297 -16.750 1.00 92.25 142 LYS A C 1
ATOM 1141 O O . LYS A 1 142 ? 24.292 11.571 -17.632 1.00 92.25 142 LYS A O 1
ATOM 1146 N N . MET A 1 143 ? 22.649 10.247 -16.863 1.00 91.12 143 MET A N 1
ATOM 1147 C CA . MET A 1 143 ? 22.568 9.420 -18.079 1.00 91.12 143 MET A CA 1
ATOM 1148 C C . MET A 1 143 ? 22.102 10.246 -19.286 1.00 91.12 143 MET A C 1
ATOM 1150 O O . MET A 1 143 ? 22.693 10.134 -20.364 1.00 91.12 143 MET A O 1
ATOM 1154 N N . PHE A 1 144 ? 21.081 11.090 -19.109 1.00 93.25 144 PHE A N 1
ATOM 1155 C CA . PHE A 1 144 ? 20.549 11.957 -20.165 1.00 93.25 144 PHE A CA 1
ATOM 1156 C C . PHE A 1 144 ? 21.534 13.064 -20.552 1.00 93.25 144 PHE A C 1
ATOM 1158 O O . PHE A 1 144 ? 21.778 13.267 -21.744 1.00 93.25 144 PHE A O 1
ATOM 1165 N N . GLU A 1 145 ? 22.182 13.699 -19.571 1.00 92.00 145 GLU A N 1
ATOM 1166 C CA . GLU A 1 145 ? 23.237 14.692 -19.808 1.00 92.00 145 GLU A CA 1
ATOM 1167 C C . GLU A 1 145 ? 24.399 14.112 -20.625 1.00 92.00 145 GLU A C 1
ATOM 1169 O O . GLU A 1 145 ? 24.801 14.672 -21.648 1.00 92.00 145 GLU A O 1
ATOM 1174 N N . THR A 1 146 ? 24.911 12.946 -20.215 1.00 91.31 146 THR A N 1
ATOM 1175 C CA . THR A 1 146 ? 26.030 12.266 -20.893 1.00 91.31 146 THR A CA 1
ATOM 1176 C C . THR A 1 146 ? 25.662 11.877 -22.326 1.00 91.31 146 THR A C 1
ATOM 1178 O O . THR A 1 146 ? 26.493 11.957 -23.233 1.00 91.31 146 THR A O 1
ATOM 1181 N N . SER A 1 147 ? 24.401 11.499 -22.543 1.00 89.88 147 SER A N 1
ATOM 1182 C CA . SER A 1 147 ? 23.860 11.113 -23.850 1.00 89.88 147 SER A CA 1
ATOM 1183 C C . SER A 1 147 ? 23.389 12.310 -24.686 1.00 89.88 147 SER A C 1
ATOM 1185 O O . SER A 1 147 ? 22.818 12.111 -25.759 1.00 89.88 147 SER A O 1
ATOM 1187 N N . LYS A 1 148 ? 23.610 13.550 -24.218 1.00 91.50 148 LYS A N 1
ATOM 1188 C CA . LYS A 1 148 ? 23.182 14.802 -24.872 1.00 91.50 148 LYS A CA 1
ATOM 1189 C C . LYS A 1 148 ? 21.697 14.794 -25.265 1.00 91.50 148 LYS A C 1
ATOM 1191 O O . LYS A 1 148 ? 21.334 15.290 -26.329 1.00 91.50 148 LYS A O 1
ATOM 1196 N N . SER A 1 149 ? 20.858 14.191 -24.428 1.00 92.19 149 SER A N 1
ATOM 1197 C CA . SER A 1 149 ? 19.414 14.050 -24.644 1.00 92.19 149 SER A CA 1
ATOM 1198 C C . SER A 1 149 ? 18.639 14.845 -23.600 1.00 92.19 149 SER A C 1
ATOM 1200 O O . SER A 1 149 ? 19.147 15.094 -22.507 1.00 92.19 149 SER A O 1
ATOM 1202 N N . ASN A 1 150 ? 17.416 15.265 -23.925 1.00 91.25 150 ASN A N 1
ATOM 1203 C CA . ASN A 1 150 ? 16.625 16.095 -23.029 1.00 91.25 150 ASN A CA 1
ATOM 1204 C C . ASN A 1 150 ? 15.767 15.221 -22.109 1.00 91.25 150 ASN A C 1
ATOM 1206 O O . ASN A 1 150 ? 14.970 14.410 -22.568 1.00 91.25 150 ASN A O 1
ATOM 1210 N N . LEU A 1 151 ? 15.905 15.399 -20.795 1.00 91.25 151 LEU A N 1
ATOM 1211 C CA . LEU A 1 151 ? 15.101 14.664 -19.816 1.00 91.25 151 LEU A CA 1
ATOM 1212 C C . LEU A 1 151 ? 13.603 15.002 -19.915 1.00 91.25 151 LEU A C 1
ATOM 1214 O O . LEU A 1 151 ? 12.767 14.210 -19.498 1.00 91.25 151 LEU A O 1
ATOM 1218 N N . ASN A 1 152 ? 13.259 16.151 -20.503 1.00 91.00 152 ASN A N 1
ATOM 1219 C CA . ASN A 1 152 ? 11.873 16.538 -20.761 1.00 91.00 152 ASN A CA 1
ATOM 1220 C C . ASN A 1 152 ? 11.196 15.723 -21.877 1.00 91.00 152 ASN A C 1
ATOM 1222 O O . ASN A 1 152 ? 9.986 15.858 -22.062 1.00 91.00 152 ASN A O 1
ATOM 1226 N N . ASP A 1 153 ? 11.950 14.899 -22.611 1.00 91.44 153 ASP A N 1
ATOM 1227 C CA . ASP A 1 153 ? 11.402 14.006 -23.637 1.00 91.44 153 ASP A CA 1
ATOM 1228 C C . ASP A 1 153 ? 10.696 12.783 -23.020 1.00 91.44 153 ASP A C 1
ATOM 1230 O O . ASP A 1 153 ? 10.036 12.027 -23.730 1.00 91.44 153 ASP A O 1
ATOM 1234 N N . ILE A 1 154 ? 10.822 12.585 -21.703 1.00 95.81 154 ILE A N 1
ATOM 1235 C CA . ILE A 1 154 ? 10.173 11.508 -20.953 1.00 95.81 154 ILE A CA 1
ATOM 1236 C C . ILE A 1 154 ? 9.353 12.060 -19.785 1.00 95.81 154 ILE A C 1
ATOM 1238 O O . ILE A 1 154 ? 9.613 13.146 -19.264 1.00 95.81 154 ILE A O 1
ATOM 1242 N N . ASN A 1 155 ? 8.378 11.276 -19.325 1.00 97.69 155 ASN A N 1
ATOM 1243 C CA . ASN A 1 155 ? 7.616 11.598 -18.122 1.00 97.69 155 ASN A CA 1
ATOM 1244 C C . ASN A 1 155 ? 8.280 10.965 -16.900 1.00 97.69 155 ASN A C 1
ATOM 1246 O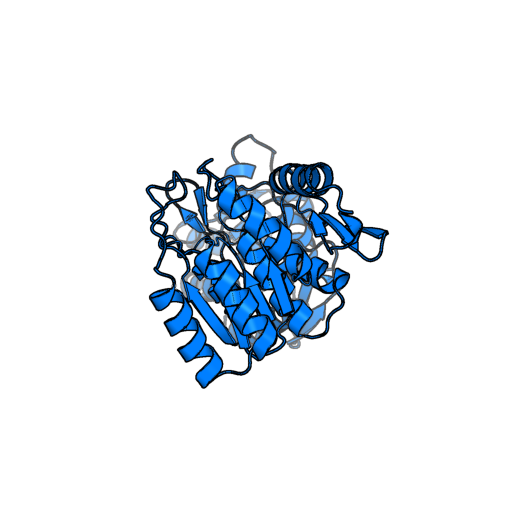 O . ASN A 1 155 ? 8.516 9.753 -16.866 1.00 97.69 155 ASN A O 1
ATOM 1250 N N . VAL A 1 156 ? 8.528 11.768 -15.866 1.00 98.19 156 VAL A N 1
ATOM 1251 C CA . VAL A 1 156 ? 9.233 11.328 -14.657 1.00 98.19 156 VAL A CA 1
ATOM 1252 C C . VAL A 1 156 ? 8.447 11.708 -13.416 1.00 98.19 156 VAL A C 1
ATOM 1254 O O . VAL A 1 156 ? 8.125 12.874 -13.216 1.00 98.19 156 VAL A O 1
ATOM 1257 N N . LEU A 1 157 ? 8.192 10.743 -12.542 1.00 98.38 157 LEU A N 1
ATOM 1258 C CA . LEU A 1 157 ? 7.733 10.988 -11.183 1.00 98.38 157 LEU A CA 1
ATOM 1259 C C . LEU A 1 157 ? 8.900 10.777 -10.223 1.00 98.38 157 LEU A C 1
ATOM 1261 O O . LEU A 1 157 ? 9.230 9.642 -9.889 1.00 98.38 157 LEU A O 1
ATOM 1265 N N . VAL A 1 158 ? 9.513 11.868 -9.767 1.00 97.44 158 VAL A N 1
ATOM 1266 C CA . VAL A 1 158 ? 10.539 11.788 -8.723 1.00 97.44 158 VAL A CA 1
ATOM 1267 C C . VAL A 1 158 ? 9.837 11.574 -7.389 1.00 97.44 158 VAL A C 1
ATOM 1269 O O . VAL A 1 158 ? 9.129 12.460 -6.908 1.00 97.44 158 VAL A O 1
ATOM 1272 N N . THR A 1 159 ? 9.999 10.379 -6.825 1.00 95.12 159 THR A N 1
ATOM 1273 C CA . THR A 1 159 ? 9.296 9.943 -5.616 1.00 95.12 159 THR A CA 1
ATOM 1274 C C . THR A 1 159 ? 10.021 10.376 -4.340 1.00 95.12 159 THR A C 1
ATOM 1276 O O . THR A 1 159 ? 11.253 10.358 -4.249 1.00 95.12 159 THR A O 1
ATOM 1279 N N . GLY A 1 160 ? 9.243 10.756 -3.328 1.00 89.69 160 GLY A N 1
ATOM 1280 C CA . GLY A 1 160 ? 9.733 11.184 -2.026 1.00 89.69 160 GLY A CA 1
ATOM 1281 C C . GLY A 1 160 ? 8.598 11.517 -1.056 1.00 89.69 160 GLY A C 1
ATOM 1282 O O . GLY A 1 160 ? 7.464 11.051 -1.186 1.00 89.69 160 GLY A O 1
ATOM 1283 N N . LYS A 1 161 ? 8.902 12.343 -0.047 1.00 85.88 161 LYS A N 1
ATOM 1284 C CA . LYS A 1 161 ? 7.873 12.881 0.860 1.00 85.88 161 LYS A CA 1
ATOM 1285 C C . LYS A 1 161 ? 6.904 13.790 0.094 1.00 85.88 161 LYS A C 1
ATOM 1287 O O . LYS A 1 161 ? 5.689 13.618 0.178 1.00 85.88 161 LYS A O 1
ATOM 1292 N N . THR A 1 162 ? 7.473 14.705 -0.682 1.00 92.38 162 THR A N 1
ATOM 1293 C CA . THR A 1 162 ? 6.785 15.457 -1.730 1.00 92.38 162 THR A CA 1
ATOM 1294 C C . THR A 1 162 ? 7.287 14.919 -3.054 1.00 92.38 162 THR A C 1
ATOM 1296 O O . THR A 1 162 ? 8.495 14.908 -3.288 1.00 92.38 162 THR A O 1
ATOM 1299 N N . ASP A 1 163 ? 6.370 14.454 -3.893 1.00 96.56 163 ASP A N 1
ATOM 1300 C CA . ASP A 1 163 ? 6.729 13.983 -5.222 1.00 96.56 163 ASP A CA 1
ATOM 1301 C C . ASP A 1 163 ? 6.744 15.142 -6.204 1.00 96.56 163 ASP A C 1
ATOM 1303 O O . ASP A 1 163 ? 5.956 16.083 -6.083 1.00 96.56 163 ASP A O 1
ATOM 1307 N N . VAL A 1 164 ? 7.597 15.028 -7.217 1.00 97.75 164 VAL A N 1
ATOM 1308 C CA . VAL A 1 164 ? 7.656 15.976 -8.328 1.00 97.75 164 VAL A CA 1
ATOM 1309 C C . VAL A 1 164 ? 7.377 15.225 -9.621 1.00 97.75 164 VAL A C 1
ATOM 1311 O O . VAL A 1 164 ? 8.212 14.457 -10.101 1.00 97.75 164 VAL A O 1
ATOM 1314 N N . LEU A 1 165 ? 6.196 15.455 -10.193 1.00 98.06 165 LEU A N 1
ATOM 1315 C CA . LEU A 1 165 ? 5.830 14.960 -11.515 1.00 98.06 165 LEU A CA 1
ATOM 1316 C C . LEU A 1 165 ? 6.328 15.939 -12.582 1.00 98.06 165 LEU A C 1
ATOM 1318 O O . LEU A 1 165 ? 5.852 17.072 -12.656 1.00 98.06 165 LEU A O 1
ATOM 1322 N N . LYS A 1 166 ? 7.251 15.481 -13.424 1.00 97.12 166 LYS A N 1
ATOM 1323 C CA . LYS A 1 166 ? 7.747 16.166 -14.618 1.00 97.12 166 LYS A CA 1
ATOM 1324 C C . LYS A 1 166 ? 7.027 15.606 -15.845 1.00 97.12 166 LYS A C 1
ATOM 1326 O O . LYS A 1 166 ? 7.243 14.453 -16.212 1.00 97.12 166 LYS A O 1
ATOM 1331 N N . ILE A 1 167 ? 6.140 16.398 -16.443 1.00 94.56 167 ILE A N 1
ATOM 1332 C CA . ILE A 1 167 ? 5.323 16.009 -17.605 1.00 94.56 167 ILE A CA 1
ATOM 1333 C C . ILE A 1 167 ? 5.021 17.235 -18.468 1.00 94.56 167 ILE A C 1
ATOM 1335 O O . ILE A 1 167 ? 4.677 18.293 -17.941 1.00 94.56 167 ILE A O 1
ATOM 1339 N N . ASN A 1 168 ? 5.128 17.117 -19.796 1.00 88.75 168 ASN A N 1
ATOM 1340 C CA . ASN A 1 168 ? 4.831 18.205 -20.744 1.00 88.75 168 ASN A CA 1
ATOM 1341 C C . ASN A 1 168 ? 5.535 19.539 -20.401 1.00 88.75 168 ASN A C 1
ATOM 1343 O O . ASN A 1 168 ? 4.897 20.596 -20.400 1.00 88.75 168 ASN A O 1
ATOM 1347 N N . ASN A 1 169 ? 6.832 19.498 -20.063 1.00 87.00 169 ASN A N 1
ATOM 1348 C CA . ASN A 1 169 ? 7.626 20.655 -19.608 1.00 87.00 169 ASN A CA 1
ATOM 1349 C C . ASN A 1 169 ? 7.086 21.368 -18.351 1.00 87.00 169 ASN A C 1
ATOM 1351 O O . ASN A 1 169 ? 7.398 22.536 -18.113 1.00 87.00 169 ASN A O 1
ATOM 1355 N N . LYS A 1 170 ? 6.264 20.695 -17.541 1.00 92.69 170 LYS A N 1
ATOM 1356 C CA . LYS A 1 170 ? 5.747 21.213 -16.272 1.00 92.69 170 LYS A CA 1
ATOM 1357 C C . LYS A 1 170 ? 6.203 20.339 -15.118 1.00 92.69 170 LYS A C 1
ATOM 1359 O O . LYS A 1 170 ? 6.250 19.119 -15.241 1.00 92.69 170 LYS A O 1
ATOM 1364 N N . ASN A 1 171 ? 6.442 20.991 -13.985 1.00 96.06 171 ASN A N 1
ATOM 1365 C CA . ASN A 1 171 ? 6.672 20.337 -12.705 1.00 96.06 171 ASN A CA 1
ATOM 1366 C C . ASN A 1 171 ? 5.415 20.501 -11.852 1.00 96.06 171 ASN A C 1
ATOM 1368 O O . ASN A 1 171 ? 4.932 21.618 -11.663 1.00 96.06 171 ASN A O 1
ATOM 1372 N N . ILE A 1 172 ? 4.879 19.390 -11.362 1.00 96.94 172 ILE A N 1
ATOM 1373 C CA . ILE A 1 172 ? 3.704 19.357 -10.497 1.00 96.94 172 ILE A CA 1
ATOM 1374 C C . ILE A 1 172 ? 4.126 18.707 -9.187 1.00 96.94 172 ILE A C 1
ATOM 1376 O O . ILE A 1 172 ? 4.494 17.534 -9.162 1.00 96.94 172 ILE A O 1
ATOM 1380 N N . GLU A 1 173 ? 4.062 19.473 -8.104 1.00 97.31 173 GLU A N 1
ATOM 1381 C CA . GLU A 1 173 ? 4.307 18.954 -6.763 1.00 97.31 173 GLU A CA 1
ATOM 1382 C C . GLU A 1 173 ? 3.061 18.254 -6.226 1.00 97.31 173 GLU A C 1
ATOM 1384 O O . GLU A 1 173 ? 1.939 18.761 -6.331 1.00 97.31 173 GLU A O 1
ATOM 1389 N N . ILE A 1 174 ? 3.265 17.067 -5.662 1.00 96.00 174 ILE A N 1
ATOM 1390 C CA . ILE A 1 174 ? 2.202 16.243 -5.096 1.00 96.00 174 ILE A CA 1
ATOM 1391 C C . ILE A 1 174 ? 2.642 15.805 -3.703 1.00 96.00 174 ILE A C 1
ATOM 1393 O O . ILE A 1 174 ? 3.514 14.951 -3.528 1.00 96.00 174 ILE A O 1
ATOM 1397 N N . THR A 1 175 ? 2.018 16.404 -2.696 1.00 90.62 175 THR A N 1
ATOM 1398 C CA . THR A 1 175 ? 2.247 16.076 -1.288 1.00 90.62 175 THR A CA 1
ATOM 1399 C C . THR A 1 175 ? 1.218 15.048 -0.837 1.00 90.62 175 THR A C 1
ATOM 1401 O O . THR A 1 175 ? 0.041 15.158 -1.169 1.00 90.62 175 THR A O 1
ATOM 1404 N N . GLY A 1 176 ? 1.658 14.049 -0.073 1.00 84.69 176 GLY A N 1
ATOM 1405 C CA . GLY A 1 176 ? 0.768 13.100 0.595 1.00 84.69 176 GLY A CA 1
ATOM 1406 C C . GLY A 1 176 ? 0.958 13.108 2.104 1.00 84.69 176 GLY A C 1
ATOM 1407 O O . GLY A 1 176 ? 1.866 13.753 2.637 1.00 84.69 176 GLY A O 1
ATOM 1408 N N . LYS A 1 177 ? 0.113 12.344 2.796 1.00 87.19 177 LYS A N 1
ATOM 1409 C CA . LYS A 1 177 ? 0.293 12.067 4.222 1.00 87.19 177 LYS A CA 1
ATOM 1410 C C . LYS A 1 177 ? 1.559 11.229 4.424 1.00 87.19 177 LYS A C 1
ATOM 1412 O O . LYS A 1 177 ? 1.908 10.401 3.583 1.00 87.19 177 LYS A O 1
ATOM 1417 N N . TYR A 1 178 ? 2.239 11.441 5.545 1.00 81.06 178 TYR A N 1
ATOM 1418 C CA . TYR A 1 178 ? 3.512 10.793 5.849 1.00 81.06 178 TYR A CA 1
ATOM 1419 C C . TYR A 1 178 ? 3.469 10.113 7.213 1.00 81.06 178 TYR A C 1
ATOM 1421 O O . TYR A 1 178 ? 2.947 10.663 8.181 1.00 81.06 178 TYR A O 1
ATOM 1429 N N . VAL A 1 179 ? 4.072 8.931 7.272 1.00 82.75 179 VAL A N 1
ATOM 1430 C CA . VAL A 1 179 ? 4.307 8.166 8.491 1.00 82.75 179 VAL A CA 1
ATOM 1431 C C . VAL A 1 179 ? 5.799 7.862 8.557 1.00 82.75 179 VAL A C 1
ATOM 1433 O O . VAL A 1 179 ? 6.359 7.313 7.611 1.00 82.75 179 VAL A O 1
ATOM 1436 N N . GLU A 1 180 ? 6.441 8.223 9.668 1.00 83.69 180 GLU A N 1
ATOM 1437 C CA . GLU A 1 180 ? 7.868 7.987 9.887 1.00 83.69 180 GLU A CA 1
ATOM 1438 C C . GLU A 1 180 ? 8.127 6.510 10.205 1.00 83.69 180 GLU A C 1
ATOM 1440 O O . GLU A 1 180 ? 8.188 6.091 11.359 1.00 83.69 180 GLU A O 1
ATOM 1445 N N . LYS A 1 181 ? 8.204 5.695 9.151 1.00 84.88 181 LYS A N 1
ATOM 1446 C CA . LYS A 1 181 ? 8.426 4.254 9.246 1.00 84.88 181 LYS A CA 1
ATOM 1447 C C . LYS A 1 181 ? 9.086 3.734 7.979 1.00 84.88 181 LYS A C 1
ATOM 1449 O O . LYS A 1 181 ? 8.533 3.855 6.887 1.00 84.88 181 LYS A O 1
ATOM 1454 N N . GLU A 1 182 ? 10.238 3.093 8.132 1.00 86.75 182 GLU A N 1
ATOM 1455 C CA . GLU A 1 182 ? 10.884 2.396 7.024 1.00 86.75 182 GLU A CA 1
ATOM 1456 C C . GLU A 1 182 ? 10.172 1.069 6.749 1.00 86.75 182 GLU A C 1
ATOM 1458 O O . GLU A 1 182 ? 10.034 0.210 7.626 1.00 86.75 182 GLU A O 1
ATOM 1463 N N . VAL A 1 183 ? 9.690 0.915 5.517 1.00 89.50 183 VAL A N 1
ATOM 1464 C CA . VAL A 1 183 ? 8.930 -0.253 5.075 1.00 89.50 183 VAL A CA 1
ATOM 1465 C C . VAL A 1 183 ? 9.485 -0.736 3.743 1.00 89.50 183 VAL A C 1
ATOM 1467 O O . VAL A 1 183 ? 9.589 0.020 2.779 1.00 89.50 183 VAL A O 1
ATOM 1470 N N . HIS A 1 184 ? 9.825 -2.020 3.688 1.00 89.50 184 HIS A N 1
ATOM 1471 C CA . HIS A 1 184 ? 10.318 -2.671 2.483 1.00 89.50 184 HIS A CA 1
ATOM 1472 C C . HIS A 1 184 ? 9.209 -2.792 1.431 1.00 89.50 184 HIS A C 1
ATOM 1474 O O . HIS A 1 184 ? 8.115 -3.279 1.730 1.00 89.50 184 HIS A O 1
ATOM 1480 N N . GLY A 1 185 ? 9.509 -2.346 0.205 1.00 88.62 185 GLY A N 1
ATOM 1481 C CA . GLY A 1 185 ? 8.649 -2.457 -0.981 1.00 88.62 185 GLY A CA 1
ATOM 1482 C C . GLY A 1 185 ? 7.558 -1.397 -1.158 1.00 88.62 185 GLY A C 1
ATOM 1483 O O . GLY A 1 185 ? 6.627 -1.604 -1.939 1.00 88.62 185 GLY A O 1
ATOM 1484 N N . THR A 1 186 ? 7.679 -0.241 -0.499 1.00 93.00 186 THR A N 1
ATOM 1485 C CA . THR A 1 186 ? 6.796 0.915 -0.746 1.00 93.00 186 THR A CA 1
ATOM 1486 C C . THR A 1 186 ? 6.853 1.398 -2.195 1.00 93.00 186 THR A C 1
ATOM 1488 O O . THR A 1 186 ? 5.801 1.641 -2.772 1.00 93.00 186 THR A O 1
ATOM 1491 N N . GLY A 1 187 ? 8.039 1.463 -2.814 1.00 93.62 187 GLY A N 1
ATOM 1492 C CA . GLY A 1 187 ? 8.203 1.864 -4.222 1.00 93.62 187 GLY A CA 1
ATOM 1493 C C . GLY A 1 187 ? 7.500 0.929 -5.215 1.00 93.62 187 GLY A C 1
ATOM 1494 O O . GLY A 1 187 ? 6.755 1.391 -6.080 1.00 93.62 187 GLY A O 1
ATOM 1495 N N . CYS A 1 188 ? 7.637 -0.390 -5.026 1.00 95.50 188 CYS A N 1
ATOM 1496 C CA . CYS A 1 188 ? 6.957 -1.387 -5.861 1.00 95.50 188 CYS A CA 1
ATOM 1497 C C . CYS A 1 188 ? 5.431 -1.308 -5.715 1.00 95.50 188 CYS A C 1
ATOM 1499 O O . CYS A 1 188 ? 4.702 -1.319 -6.706 1.00 95.50 188 CYS A O 1
ATOM 1501 N N . THR A 1 189 ? 4.952 -1.162 -4.476 1.00 96.88 189 THR A N 1
ATOM 1502 C CA . THR A 1 189 ? 3.528 -0.946 -4.187 1.00 96.88 189 THR A CA 1
ATOM 1503 C C . THR A 1 189 ? 3.029 0.341 -4.848 1.00 96.88 189 THR A C 1
ATOM 1505 O O . THR A 1 189 ? 1.952 0.364 -5.436 1.00 96.88 189 THR A O 1
ATOM 1508 N N . TYR A 1 190 ? 3.828 1.409 -4.806 1.00 97.31 190 TYR A N 1
ATOM 1509 C CA . TYR A 1 190 ? 3.445 2.714 -5.326 1.00 97.31 190 TYR A CA 1
ATOM 1510 C C . TYR A 1 190 ? 3.282 2.722 -6.847 1.00 97.31 190 TYR A C 1
ATOM 1512 O O . TYR A 1 190 ? 2.222 3.082 -7.354 1.00 97.31 190 TYR A O 1
ATOM 1520 N N . SER A 1 191 ? 4.296 2.260 -7.576 1.00 98.06 191 SER A N 1
ATOM 1521 C CA . SER A 1 191 ? 4.259 2.155 -9.040 1.00 98.06 191 SER A CA 1
ATOM 1522 C C . SER A 1 191 ? 3.167 1.192 -9.525 1.00 98.06 191 SER A C 1
ATOM 1524 O O . SER A 1 191 ? 2.467 1.484 -10.499 1.00 98.06 191 SER A O 1
ATOM 1526 N N . SER A 1 192 ? 2.935 0.087 -8.809 1.00 98.38 192 SER A N 1
ATOM 1527 C CA . SER A 1 192 ? 1.828 -0.837 -9.092 1.00 98.38 192 SER A CA 1
ATOM 1528 C C . SER A 1 192 ? 0.454 -0.197 -8.878 1.00 98.38 192 SER A C 1
ATOM 1530 O O . SER A 1 192 ? -0.435 -0.361 -9.716 1.00 98.38 192 SER A O 1
ATOM 1532 N N . ALA A 1 193 ? 0.277 0.574 -7.802 1.00 98.31 193 ALA A N 1
ATOM 1533 C CA . ALA A 1 193 ? -0.964 1.297 -7.539 1.00 98.31 193 ALA A CA 1
ATOM 1534 C C . ALA A 1 193 ? -1.220 2.387 -8.592 1.00 98.31 193 ALA A C 1
ATOM 1536 O O . ALA A 1 193 ? -2.326 2.457 -9.126 1.00 98.31 193 ALA A O 1
ATOM 1537 N N . ILE A 1 194 ? -0.195 3.164 -8.973 1.00 98.62 194 ILE A N 1
ATOM 1538 C CA . ILE A 1 194 ? -0.280 4.147 -10.070 1.00 98.62 194 ILE A CA 1
ATOM 1539 C C . ILE A 1 194 ? -0.751 3.464 -11.355 1.00 98.62 194 ILE A C 1
ATOM 1541 O O . ILE A 1 194 ? -1.680 3.945 -12.000 1.00 98.62 194 ILE A O 1
ATOM 1545 N N . THR A 1 195 ? -0.154 2.317 -11.695 1.00 98.75 195 THR A N 1
ATOM 1546 C CA . THR A 1 195 ? -0.538 1.532 -12.877 1.00 98.75 195 THR A CA 1
ATOM 1547 C C . THR A 1 195 ? -2.018 1.143 -12.822 1.00 98.75 195 THR A C 1
ATOM 1549 O O . THR A 1 195 ? -2.749 1.336 -13.791 1.00 98.75 195 THR A O 1
ATOM 1552 N N . CYS A 1 196 ? -2.496 0.658 -11.671 1.00 98.44 196 CYS A N 1
ATOM 1553 C CA . CYS A 1 196 ? -3.898 0.279 -11.487 1.00 98.44 196 CYS A CA 1
ATOM 1554 C C . CYS A 1 196 ? -4.856 1.474 -11.610 1.00 98.44 196 CYS A C 1
ATOM 1556 O O . CYS A 1 196 ? -5.900 1.349 -12.251 1.00 98.44 196 CYS A O 1
ATOM 1558 N N . PHE A 1 197 ? -4.517 2.636 -11.054 1.00 98.12 197 PHE A N 1
ATOM 1559 C CA . PHE A 1 197 ? -5.370 3.823 -11.148 1.00 98.12 197 PHE A CA 1
ATOM 1560 C C . PHE A 1 197 ? -5.385 4.431 -12.555 1.00 98.12 197 PHE A C 1
ATOM 1562 O O . PHE A 1 197 ? -6.464 4.703 -13.083 1.00 98.12 197 PHE A O 1
ATOM 1569 N N . LEU A 1 198 ? -4.234 4.528 -13.226 1.00 98.38 198 LEU A N 1
ATOM 1570 C CA . LEU A 1 198 ? -4.161 4.957 -14.630 1.00 98.38 198 LEU A CA 1
ATOM 1571 C C . LEU A 1 198 ? -5.006 4.068 -15.534 1.00 98.38 198 LEU A C 1
ATOM 1573 O O . LEU A 1 198 ? -5.719 4.534 -16.419 1.00 98.38 198 LEU A O 1
ATOM 1577 N N . SER A 1 199 ? -4.983 2.770 -15.258 1.00 97.50 199 SER A N 1
ATOM 1578 C CA . SER A 1 199 ? -5.744 1.794 -16.014 1.00 97.50 199 SER A CA 1
ATOM 1579 C C . SER A 1 199 ? -7.271 1.902 -15.822 1.00 97.50 199 SER A C 1
ATOM 1581 O O . SER A 1 199 ? -8.029 1.337 -16.605 1.00 97.50 199 SER A O 1
ATOM 1583 N N . ASN A 1 200 ? -7.743 2.675 -14.833 1.00 95.56 200 ASN A N 1
ATOM 1584 C CA . ASN A 1 200 ? -9.147 3.095 -14.705 1.00 95.56 200 ASN A CA 1
ATOM 1585 C C . ASN A 1 200 ? -9.498 4.327 -15.562 1.00 95.56 200 ASN A C 1
ATOM 1587 O O . ASN A 1 200 ? -10.632 4.795 -15.505 1.00 95.56 200 ASN A O 1
ATOM 1591 N N . GLY A 1 201 ? -8.547 4.879 -16.320 1.00 96.50 201 GLY A N 1
ATOM 1592 C CA . GLY A 1 201 ? -8.721 6.125 -17.069 1.00 96.50 201 GLY A CA 1
ATOM 1593 C C . GLY A 1 201 ? -8.563 7.388 -16.217 1.00 96.50 201 GLY A C 1
ATOM 1594 O O . GLY A 1 201 ? -8.951 8.470 -16.653 1.00 96.50 201 GLY A O 1
ATOM 1595 N N . MET A 1 202 ? -8.013 7.272 -15.004 1.00 97.50 202 MET A N 1
ATOM 1596 C CA . MET A 1 202 ? -7.709 8.429 -14.160 1.00 97.50 202 MET A CA 1
ATOM 1597 C C . MET A 1 202 ? -6.579 9.264 -14.769 1.00 97.50 202 MET A C 1
ATOM 1599 O O . MET A 1 202 ? -5.706 8.749 -15.471 1.00 97.50 202 MET A O 1
ATOM 1603 N N . THR A 1 203 ? -6.552 10.564 -14.463 1.00 97.00 203 THR A N 1
ATOM 1604 C CA . THR A 1 203 ? -5.417 11.407 -14.859 1.00 97.00 203 THR A CA 1
ATOM 1605 C C . THR A 1 203 ? -4.141 10.952 -14.145 1.00 97.00 203 THR A C 1
ATOM 1607 O O . THR A 1 203 ? -4.197 10.327 -13.082 1.00 97.00 203 THR A O 1
ATOM 1610 N N . VAL A 1 204 ? -2.968 11.292 -14.693 1.00 96.94 204 VAL A N 1
ATOM 1611 C CA . VAL A 1 204 ? -1.676 10.959 -14.064 1.00 96.94 204 VAL A CA 1
ATOM 1612 C C . VAL A 1 204 ? -1.600 11.518 -12.645 1.00 96.94 204 VAL A C 1
ATOM 1614 O O . VAL A 1 204 ? -1.247 10.798 -11.717 1.00 96.94 204 VAL A O 1
ATOM 1617 N N . LYS A 1 205 ? -2.001 12.779 -12.456 1.00 96.56 205 LYS A N 1
ATOM 1618 C CA . LYS A 1 205 ? -1.990 13.429 -11.143 1.00 96.56 205 LYS A CA 1
ATOM 1619 C C . LYS A 1 205 ? -2.911 12.715 -10.151 1.00 96.56 205 LYS A C 1
ATOM 1621 O O . LYS A 1 205 ? -2.467 12.409 -9.049 1.00 96.56 205 LYS A O 1
ATOM 1626 N N . ASP A 1 206 ? -4.154 12.430 -10.537 1.00 96.75 206 ASP A N 1
ATOM 1627 C CA . ASP A 1 206 ? -5.119 11.790 -9.633 1.00 96.75 206 ASP A CA 1
ATOM 1628 C C . ASP A 1 206 ? -4.693 10.356 -9.296 1.00 96.75 206 ASP A C 1
ATOM 1630 O O . ASP A 1 206 ? -4.792 9.935 -8.148 1.00 96.75 206 ASP A O 1
ATOM 1634 N N . SER A 1 207 ? -4.121 9.637 -10.267 1.00 97.94 207 SER A N 1
ATOM 1635 C CA . SER A 1 207 ? -3.567 8.294 -10.054 1.00 97.94 207 SER A CA 1
ATOM 1636 C C . SER A 1 207 ? -2.438 8.292 -9.026 1.00 97.94 207 SER A C 1
ATOM 1638 O O . SER A 1 207 ? -2.369 7.397 -8.189 1.00 97.94 207 SER A O 1
ATOM 1640 N N . ILE A 1 208 ? -1.565 9.302 -9.065 1.00 97.62 208 ILE A N 1
ATOM 1641 C CA . ILE A 1 208 ? -0.471 9.480 -8.102 1.00 97.62 208 ILE A CA 1
ATOM 1642 C C . ILE A 1 208 ? -1.025 9.801 -6.711 1.00 97.62 208 ILE A C 1
ATOM 1644 O O . ILE A 1 208 ? -0.584 9.205 -5.730 1.00 97.62 208 ILE A O 1
ATOM 1648 N N . VAL A 1 209 ? -2.015 10.695 -6.612 1.00 95.56 209 VAL A N 1
ATOM 1649 C CA . VAL A 1 209 ? -2.668 11.035 -5.335 1.00 95.56 209 VAL A CA 1
ATOM 1650 C C . VAL A 1 209 ? -3.299 9.793 -4.701 1.00 95.56 209 VAL A C 1
ATOM 1652 O O . VAL A 1 209 ? -2.964 9.459 -3.564 1.00 95.56 209 VAL A O 1
ATOM 1655 N N . SER A 1 210 ? -4.122 9.049 -5.444 1.00 95.00 210 SER A N 1
ATOM 1656 C CA . SER A 1 210 ? -4.748 7.820 -4.940 1.00 95.00 210 SER A CA 1
ATOM 1657 C C . SER A 1 210 ? -3.721 6.733 -4.614 1.00 95.00 210 SER A C 1
ATOM 1659 O O . SER A 1 210 ? -3.853 6.024 -3.617 1.00 95.00 210 SER A O 1
ATOM 1661 N N . ALA A 1 211 ? -2.642 6.622 -5.392 1.00 96.44 211 ALA A N 1
ATOM 1662 C CA . ALA A 1 211 ? -1.560 5.693 -5.091 1.00 96.44 211 ALA A CA 1
ATOM 1663 C C . ALA A 1 211 ? -0.795 6.070 -3.810 1.00 96.44 211 ALA A C 1
ATOM 1665 O O . ALA A 1 211 ? -0.405 5.173 -3.062 1.00 96.44 211 ALA A O 1
ATOM 1666 N N . LYS A 1 212 ? -0.623 7.364 -3.494 1.00 93.69 212 LYS A N 1
ATOM 1667 C CA . LYS A 1 212 ? -0.045 7.793 -2.207 1.00 93.69 212 LYS A CA 1
ATOM 1668 C C . LYS A 1 212 ? -0.933 7.395 -1.032 1.00 93.69 212 LYS A C 1
ATOM 1670 O O . LYS A 1 212 ? -0.415 6.912 -0.026 1.00 93.69 212 LYS A O 1
ATOM 1675 N N . GLU A 1 213 ? -2.248 7.564 -1.155 1.00 92.06 213 GLU A N 1
ATOM 1676 C CA . GLU A 1 213 ? -3.208 7.133 -0.129 1.00 92.06 213 GLU A CA 1
ATOM 1677 C C . GLU A 1 213 ? -3.174 5.612 0.076 1.00 92.06 213 GLU A C 1
ATOM 1679 O O . GLU A 1 213 ? -3.146 5.130 1.210 1.00 92.06 213 GLU A O 1
ATOM 1684 N N . PHE A 1 214 ? -3.065 4.846 -1.009 1.00 94.75 214 PHE A N 1
ATOM 1685 C CA . PHE A 1 214 ? -2.921 3.393 -0.947 1.00 94.75 214 PHE A CA 1
ATOM 1686 C C . PHE A 1 214 ? -1.610 2.950 -0.266 1.00 94.75 214 PHE A C 1
ATOM 1688 O O . PHE A 1 214 ? -1.587 2.064 0.598 1.00 94.75 214 PHE A O 1
ATOM 1695 N N . VAL A 1 215 ? -0.486 3.584 -0.614 1.00 94.38 215 VAL A N 1
ATOM 1696 C CA . VAL A 1 215 ? 0.821 3.295 0.003 1.00 94.38 215 VAL A CA 1
ATOM 1697 C C . VAL A 1 215 ? 0.820 3.653 1.485 1.00 94.38 215 VAL A C 1
ATOM 1699 O O . VAL A 1 215 ? 1.389 2.911 2.284 1.00 94.38 215 VAL A O 1
ATOM 1702 N N . LEU A 1 216 ? 0.146 4.735 1.880 1.00 92.94 216 LEU A N 1
ATOM 1703 C CA . LEU A 1 216 ? -0.024 5.092 3.287 1.00 92.94 216 LEU A CA 1
ATOM 1704 C C . LEU A 1 216 ? -0.670 3.946 4.078 1.00 92.94 216 LEU A C 1
ATOM 1706 O O . LEU A 1 216 ? -0.147 3.562 5.126 1.00 92.94 216 LEU A O 1
ATOM 1710 N N . GLY A 1 217 ? -1.753 3.359 3.558 1.00 92.75 217 GLY A N 1
ATOM 1711 C CA . GLY A 1 217 ? -2.370 2.168 4.151 1.00 92.75 217 GLY A CA 1
ATOM 1712 C C . GLY A 1 217 ? -1.380 1.018 4.267 1.00 92.75 217 GLY A C 1
ATOM 1713 O O . GLY A 1 217 ? -1.218 0.422 5.334 1.00 92.75 217 GLY A O 1
ATOM 1714 N N . SER A 1 218 ? -0.617 0.801 3.200 1.00 93.19 218 SER A N 1
ATOM 1715 C CA . SER A 1 218 ? 0.391 -0.256 3.132 1.00 93.19 218 SER A CA 1
ATOM 1716 C C . SER A 1 218 ? 1.529 -0.103 4.149 1.00 93.19 218 SER A C 1
ATOM 1718 O O . SER A 1 218 ? 2.094 -1.101 4.605 1.00 93.19 218 SER A O 1
ATOM 1720 N N . VAL A 1 219 ? 1.861 1.136 4.526 1.00 92.44 219 VAL A N 1
ATOM 1721 C CA . VAL A 1 219 ? 2.864 1.479 5.549 1.00 92.44 219 VAL A CA 1
ATOM 1722 C C . VAL A 1 219 ? 2.294 1.337 6.964 1.00 92.44 219 VAL A C 1
ATOM 1724 O O . VAL A 1 219 ? 2.933 0.734 7.839 1.00 92.44 219 VAL A O 1
ATOM 1727 N N . ILE A 1 220 ? 1.079 1.847 7.195 1.00 91.69 220 ILE A N 1
ATOM 1728 C CA . ILE A 1 220 ? 0.380 1.759 8.487 1.00 91.69 220 ILE A CA 1
ATOM 1729 C C . ILE A 1 220 ? 0.191 0.288 8.880 1.00 91.69 220 ILE A C 1
ATOM 1731 O O . ILE A 1 220 ? 0.567 -0.120 9.983 1.00 91.69 220 ILE A O 1
ATOM 1735 N N . TYR A 1 221 ? -0.286 -0.534 7.945 1.00 91.12 221 TYR A N 1
ATOM 1736 C CA . TYR A 1 221 ? -0.530 -1.964 8.147 1.00 91.12 221 TYR A CA 1
ATOM 1737 C C . TYR A 1 221 ? 0.668 -2.858 7.806 1.00 91.12 221 TYR A C 1
ATOM 1739 O O . TYR A 1 221 ? 0.544 -4.084 7.820 1.00 91.12 221 TYR A O 1
ATOM 1747 N N . ALA A 1 222 ? 1.849 -2.274 7.572 1.00 92.56 222 ALA A N 1
ATOM 1748 C CA . ALA A 1 222 ? 3.062 -3.031 7.289 1.00 92.56 222 ALA A CA 1
ATOM 1749 C C . ALA A 1 222 ? 3.347 -4.079 8.377 1.00 92.56 222 ALA A C 1
ATOM 1751 O O . ALA A 1 222 ? 3.291 -3.799 9.584 1.00 92.56 222 ALA A O 1
ATOM 1752 N N . LYS A 1 223 ? 3.695 -5.290 7.941 1.00 90.81 223 LYS A N 1
ATOM 1753 C CA . LYS A 1 223 ? 3.898 -6.446 8.813 1.00 90.81 223 LYS A CA 1
ATOM 1754 C C . LYS A 1 223 ? 5.303 -6.427 9.403 1.00 90.81 223 LYS A C 1
ATOM 1756 O O . LYS A 1 223 ? 6.287 -6.443 8.664 1.00 90.81 223 LYS A O 1
ATOM 1761 N N . LYS A 1 224 ? 5.397 -6.424 10.737 1.00 91.19 224 LYS A N 1
ATOM 1762 C CA . LYS A 1 224 ? 6.676 -6.507 11.457 1.00 91.19 224 LYS A CA 1
ATOM 1763 C C . LYS A 1 224 ? 7.350 -7.847 11.166 1.00 91.19 224 LYS A C 1
ATOM 1765 O O . LYS A 1 224 ? 6.709 -8.897 11.132 1.00 91.19 224 LYS A O 1
ATOM 1770 N N . THR A 1 225 ? 8.654 -7.796 10.957 1.00 91.75 225 THR A N 1
ATOM 1771 C CA . THR A 1 225 ? 9.537 -8.946 10.758 1.00 91.75 225 THR A CA 1
ATOM 1772 C C . THR A 1 225 ? 10.690 -8.866 11.756 1.00 91.75 225 THR A C 1
ATOM 1774 O O . THR A 1 225 ? 10.825 -7.882 12.481 1.00 91.75 225 THR A O 1
ATOM 1777 N N . LYS A 1 226 ? 11.570 -9.872 11.759 1.00 92.88 226 LYS A N 1
ATOM 1778 C CA . LYS A 1 226 ? 12.758 -9.879 12.624 1.00 92.88 226 LYS A CA 1
ATOM 1779 C C . LYS A 1 226 ? 13.685 -8.669 12.415 1.00 92.88 226 LYS A C 1
ATOM 1781 O O . LYS A 1 226 ? 14.328 -8.253 13.368 1.00 92.88 226 LYS A O 1
ATOM 1786 N N . PHE A 1 227 ? 13.771 -8.136 11.194 1.00 90.62 227 PHE A N 1
ATOM 1787 C CA . PHE A 1 227 ? 14.771 -7.125 10.816 1.00 90.62 227 PHE A CA 1
ATOM 1788 C C . PHE A 1 227 ? 14.168 -5.831 10.248 1.00 90.62 227 PHE A C 1
ATOM 1790 O O . PHE A 1 227 ? 14.894 -5.019 9.697 1.00 90.62 227 PHE A O 1
ATOM 1797 N N . GLY A 1 228 ? 12.850 -5.644 10.326 1.00 91.19 228 GLY A N 1
ATOM 1798 C CA . GLY A 1 228 ? 12.180 -4.488 9.723 1.00 91.19 228 GLY A CA 1
ATOM 1799 C C . GLY A 1 228 ? 10.705 -4.751 9.454 1.00 91.19 228 GLY A C 1
ATOM 1800 O O . GLY A 1 228 ? 10.093 -5.588 10.122 1.00 91.19 228 GLY A O 1
ATOM 1801 N N . TYR A 1 229 ? 10.142 -4.097 8.442 1.00 92.12 229 TYR A N 1
ATOM 1802 C CA . TYR A 1 229 ? 8.725 -4.191 8.091 1.00 92.12 229 TYR A CA 1
ATOM 1803 C C . TYR A 1 229 ? 8.538 -4.489 6.608 1.00 92.12 229 TYR A C 1
ATOM 1805 O O . TYR A 1 229 ? 9.163 -3.848 5.771 1.00 92.12 229 TYR A O 1
ATOM 1813 N N . ASN A 1 230 ? 7.627 -5.405 6.286 1.00 92.50 230 ASN A N 1
ATOM 1814 C CA . ASN A 1 230 ? 7.188 -5.624 4.910 1.00 92.50 230 ASN A CA 1
ATOM 1815 C C . ASN A 1 230 ? 5.939 -4.807 4.627 1.00 92.50 230 ASN A C 1
ATOM 1817 O O . ASN A 1 230 ? 5.009 -4.822 5.440 1.00 92.50 230 ASN A O 1
ATOM 1821 N N . SER A 1 231 ? 5.901 -4.158 3.462 1.00 89.50 231 SER A N 1
ATOM 1822 C CA . SER A 1 231 ? 4.671 -3.545 2.975 1.00 89.50 231 SER A CA 1
ATOM 1823 C C . SER A 1 231 ? 3.554 -4.587 2.926 1.00 89.50 231 SER A C 1
ATOM 1825 O O . SER A 1 231 ? 3.773 -5.770 2.636 1.00 89.50 231 SER A O 1
ATOM 1827 N N . ASN A 1 232 ? 2.351 -4.153 3.279 1.00 89.44 232 ASN A N 1
ATOM 1828 C CA . ASN A 1 232 ? 1.162 -4.978 3.184 1.00 89.44 232 ASN A CA 1
ATOM 1829 C C . ASN A 1 232 ? 0.104 -4.183 2.427 1.00 89.44 232 ASN A C 1
ATOM 1831 O O . ASN A 1 232 ? -0.551 -3.370 3.068 1.00 89.44 232 ASN A O 1
ATOM 1835 N N . PRO A 1 233 ? -0.028 -4.363 1.101 1.00 92.00 233 PRO A N 1
ATOM 1836 C CA . PRO A 1 233 ? -1.019 -3.650 0.304 1.00 92.00 233 PRO A CA 1
ATOM 1837 C C . PRO A 1 233 ? -2.402 -3.696 0.961 1.00 92.00 233 PRO A C 1
ATOM 1839 O O . PRO A 1 233 ? -2.946 -4.776 1.177 1.00 92.00 233 PRO A O 1
ATOM 1842 N N . THR A 1 234 ? -2.918 -2.526 1.336 1.00 90.62 234 THR A N 1
ATOM 1843 C CA . THR A 1 234 ? -4.180 -2.368 2.068 1.00 90.62 234 THR A CA 1
ATOM 1844 C C . THR A 1 234 ? -4.916 -1.162 1.501 1.00 90.62 234 THR A C 1
ATOM 1846 O O . THR A 1 234 ? -4.410 -0.041 1.601 1.00 90.62 234 THR A O 1
ATOM 1849 N N . SER A 1 235 ? -6.111 -1.383 0.952 1.00 89.88 235 SER A N 1
ATOM 1850 C CA . SER A 1 235 ? -7.018 -0.313 0.533 1.00 89.88 235 SER A CA 1
ATOM 1851 C C . SER A 1 235 ? -8.052 -0.039 1.617 1.00 89.88 235 SER A C 1
ATOM 1853 O O . SER A 1 235 ? -8.727 -0.955 2.083 1.00 89.88 235 SER A O 1
ATOM 1855 N N . ILE A 1 236 ? -8.196 1.226 2.010 1.00 90.81 236 ILE A N 1
ATOM 1856 C CA . ILE A 1 236 ? -9.271 1.682 2.896 1.00 90.81 236 ILE A CA 1
ATOM 1857 C C . ILE A 1 236 ? -9.855 2.949 2.286 1.00 90.81 236 ILE A C 1
ATOM 1859 O O . ILE A 1 236 ? -9.200 3.990 2.246 1.00 90.81 236 ILE A O 1
ATOM 1863 N N . ASP A 1 237 ? -11.095 2.843 1.836 1.00 90.00 237 ASP A N 1
ATOM 1864 C CA . ASP A 1 237 ? -11.867 3.906 1.202 1.00 90.00 237 ASP A CA 1
ATOM 1865 C C . ASP A 1 237 ? -13.214 4.110 1.916 1.00 90.00 237 ASP A C 1
ATOM 1867 O O . ASP A 1 237 ? -13.558 3.420 2.877 1.00 90.00 237 ASP A O 1
ATOM 1871 N N . LYS A 1 238 ? -13.991 5.100 1.469 1.00 93.69 238 LYS A N 1
ATOM 1872 C CA . LYS A 1 238 ? -15.288 5.404 2.088 1.00 93.69 238 LYS A CA 1
ATOM 1873 C C . LYS A 1 238 ? -16.295 4.264 1.934 1.00 93.69 238 LYS A C 1
ATOM 1875 O O . LYS A 1 238 ? -17.040 3.990 2.869 1.00 93.69 238 LYS A O 1
ATOM 1880 N N . GLU A 1 239 ? -16.278 3.578 0.794 1.00 93.12 239 GLU A N 1
ATOM 1881 C CA . GLU A 1 239 ? -17.202 2.482 0.498 1.00 93.12 239 GLU A CA 1
ATOM 1882 C C . GLU A 1 239 ? -16.970 1.278 1.427 1.00 93.12 239 GLU A C 1
ATOM 1884 O O . GLU A 1 239 ? -17.915 0.703 1.971 1.00 93.12 239 GLU A O 1
ATOM 1889 N N . SER A 1 240 ? -15.710 0.900 1.648 1.00 92.81 240 SER A N 1
ATOM 1890 C CA . SER A 1 240 ? -15.338 -0.169 2.581 1.00 92.81 240 SER A CA 1
ATOM 1891 C C . SER A 1 240 ? -15.693 0.179 4.028 1.00 92.81 240 SER A C 1
ATOM 1893 O O . SER A 1 240 ? -16.220 -0.678 4.739 1.00 92.81 240 SER A O 1
ATOM 1895 N N . VAL A 1 241 ? -15.498 1.433 4.452 1.00 96.69 241 VAL A N 1
ATOM 1896 C CA . VAL A 1 241 ? -15.926 1.919 5.775 1.00 96.69 241 VAL A CA 1
ATOM 1897 C C . VAL A 1 241 ? -17.450 1.832 5.944 1.00 96.69 241 VAL A C 1
ATOM 1899 O O . VAL A 1 241 ? -17.928 1.323 6.958 1.00 96.69 241 VAL A O 1
ATOM 1902 N N . GLU A 1 242 ? -18.231 2.263 4.950 1.00 96.56 242 GLU A N 1
ATOM 1903 C CA . GLU A 1 242 ? -19.699 2.164 4.985 1.00 96.56 242 GLU A CA 1
ATOM 1904 C C . GLU A 1 242 ? -20.172 0.711 5.071 1.00 96.56 242 GLU A C 1
ATOM 1906 O O . GLU A 1 242 ? -21.034 0.383 5.889 1.00 96.56 242 GLU A O 1
ATOM 1911 N N . LYS A 1 243 ? -19.569 -0.184 4.278 1.00 95.88 243 LYS A N 1
ATOM 1912 C CA . LYS A 1 243 ? -19.854 -1.625 4.327 1.00 95.88 243 LYS A CA 1
ATOM 1913 C C . LYS A 1 243 ? -19.547 -2.221 5.701 1.00 95.88 243 LYS A C 1
ATOM 1915 O O . LYS A 1 243 ? -20.369 -2.976 6.225 1.00 95.88 243 LYS A O 1
ATOM 1920 N N . ASN A 1 244 ? -18.407 -1.868 6.301 1.00 96.75 244 ASN A N 1
ATOM 1921 C CA . ASN A 1 244 ? -18.032 -2.326 7.640 1.00 96.75 244 ASN A CA 1
ATOM 1922 C C . ASN A 1 244 ? -19.056 -1.886 8.689 1.00 96.75 244 ASN A C 1
ATOM 1924 O O . ASN A 1 244 ? -19.520 -2.717 9.469 1.00 96.75 244 ASN A O 1
ATOM 1928 N N . LEU A 1 245 ? -19.449 -0.610 8.681 1.00 96.94 245 LEU A N 1
ATOM 1929 C CA . LEU A 1 245 ? -20.435 -0.066 9.617 1.00 96.94 245 LEU A CA 1
ATOM 1930 C C . LEU A 1 245 ? -21.815 -0.703 9.438 1.00 96.94 245 LEU A C 1
ATOM 1932 O O . LEU A 1 245 ? -22.445 -1.073 10.428 1.00 96.94 245 LEU A O 1
ATOM 1936 N N . ALA A 1 246 ? -22.269 -0.889 8.196 1.00 96.56 246 ALA A N 1
ATOM 1937 C CA . ALA A 1 246 ? -23.553 -1.526 7.905 1.00 96.56 246 ALA A CA 1
ATOM 1938 C C . ALA A 1 246 ? -23.591 -2.972 8.409 1.00 96.56 246 ALA A C 1
ATOM 1940 O O . ALA A 1 246 ? -24.574 -3.409 9.015 1.00 96.56 246 ALA A O 1
ATOM 1941 N N . TYR A 1 247 ? -22.510 -3.723 8.194 1.00 96.38 247 TYR A N 1
ATOM 1942 C CA . TYR A 1 247 ? -22.410 -5.089 8.689 1.00 96.38 247 TYR A CA 1
ATOM 1943 C C . TYR A 1 247 ? -22.316 -5.125 10.220 1.00 96.38 247 TYR A C 1
ATOM 1945 O O . TYR A 1 247 ? -23.066 -5.857 10.866 1.00 96.38 247 TYR A O 1
ATOM 1953 N N . ALA A 1 248 ? -21.476 -4.275 10.817 1.00 95.81 248 ALA A N 1
ATOM 1954 C CA . ALA A 1 248 ? -21.323 -4.189 12.263 1.00 95.81 248 ALA A CA 1
ATOM 1955 C C . ALA A 1 248 ? -22.624 -3.813 12.977 1.00 95.81 248 ALA A C 1
ATOM 1957 O O . ALA A 1 248 ? -22.962 -4.433 13.979 1.00 95.81 248 ALA A O 1
ATOM 1958 N N . PHE A 1 249 ? -23.389 -2.855 12.452 1.00 94.94 249 PHE A N 1
ATOM 1959 C CA . PHE A 1 249 ? -24.677 -2.448 13.015 1.00 94.94 249 PHE A CA 1
ATOM 1960 C C . PHE A 1 249 ? -25.641 -3.625 13.186 1.00 94.94 249 PHE A C 1
ATOM 1962 O O . PHE A 1 249 ? -26.261 -3.775 14.239 1.00 94.94 249 PHE A O 1
ATOM 1969 N N . ASN A 1 250 ? -25.732 -4.493 12.176 1.00 94.19 250 ASN A N 1
ATOM 1970 C CA . ASN A 1 250 ? -26.588 -5.677 12.239 1.00 94.19 250 ASN A CA 1
ATOM 1971 C C . ASN A 1 250 ? -26.132 -6.680 13.306 1.00 94.19 250 ASN A C 1
ATOM 1973 O O . ASN A 1 250 ? -26.971 -7.346 13.908 1.00 94.19 250 ASN A O 1
ATOM 1977 N N . LEU A 1 251 ? -24.825 -6.777 13.560 1.00 94.69 251 LEU A N 1
ATOM 1978 C CA . LEU A 1 251 ? -24.278 -7.653 14.595 1.00 94.69 251 LEU A CA 1
ATOM 1979 C C . LEU A 1 251 ? -24.463 -7.057 15.997 1.00 94.69 251 LEU A C 1
ATOM 1981 O O . LEU A 1 251 ? -24.959 -7.747 16.883 1.00 94.69 251 LEU A O 1
ATOM 1985 N N . ILE A 1 252 ? -24.150 -5.768 16.183 1.00 92.62 252 ILE A N 1
ATOM 1986 C CA . ILE A 1 252 ? -24.224 -5.072 17.480 1.00 92.62 252 ILE A CA 1
ATOM 1987 C C . ILE A 1 252 ? -25.646 -5.077 18.045 1.00 92.62 252 ILE A C 1
ATOM 1989 O O . ILE A 1 252 ? -25.809 -5.229 19.250 1.00 92.62 252 ILE A O 1
ATOM 1993 N N . LYS A 1 253 ? -26.681 -4.986 17.198 1.00 88.56 253 LYS A N 1
ATOM 1994 C CA . LYS A 1 253 ? -28.090 -5.073 17.631 1.00 88.56 253 LYS A CA 1
ATOM 1995 C C . LYS A 1 253 ? -28.432 -6.321 18.443 1.00 88.56 253 LYS A C 1
ATOM 1997 O O . LYS A 1 253 ? -29.398 -6.295 19.197 1.00 88.56 253 LYS A O 1
ATOM 2002 N N . ASN A 1 254 ? -27.684 -7.405 18.255 1.00 88.75 254 ASN A N 1
ATOM 2003 C CA . ASN A 1 254 ? -27.918 -8.674 18.938 1.00 88.75 254 ASN A CA 1
ATOM 2004 C C . ASN A 1 254 ? -27.053 -8.842 20.197 1.00 88.75 254 ASN A C 1
ATOM 2006 O O . ASN A 1 254 ? -27.143 -9.880 20.848 1.00 88.75 254 ASN A O 1
ATOM 2010 N N . ILE A 1 255 ? -26.222 -7.848 20.528 1.00 88.75 255 ILE A N 1
ATOM 2011 C CA . ILE A 1 255 ? -25.335 -7.853 21.690 1.00 88.75 255 ILE A CA 1
ATOM 2012 C C . ILE A 1 255 ? -26.003 -7.056 22.817 1.00 88.75 255 ILE A C 1
ATOM 2014 O O . ILE A 1 255 ? -26.331 -5.881 22.663 1.00 88.75 255 ILE A O 1
ATOM 2018 N N . ASP A 1 256 ? -26.187 -7.692 23.971 1.00 86.06 256 ASP A N 1
ATOM 2019 C CA . ASP A 1 256 ? -26.823 -7.108 25.154 1.00 86.06 256 ASP A CA 1
ATOM 2020 C C . ASP A 1 256 ? -25.816 -6.287 25.978 1.00 86.06 256 ASP A C 1
ATOM 2022 O O . ASP A 1 256 ? -25.174 -6.779 26.910 1.00 86.06 256 ASP A O 1
ATOM 2026 N N . ILE A 1 257 ? -25.635 -5.026 25.580 1.00 83.25 257 ILE A N 1
ATOM 2027 C CA . ILE A 1 257 ? -24.702 -4.061 26.179 1.00 83.25 257 ILE A CA 1
ATOM 2028 C C . ILE A 1 257 ? -25.343 -2.676 26.306 1.00 83.25 257 ILE A C 1
ATOM 2030 O O . ILE A 1 257 ? -26.171 -2.265 25.496 1.00 83.25 257 ILE A O 1
ATOM 2034 N N . SER A 1 258 ? -24.918 -1.913 27.313 1.00 84.06 258 SER A N 1
ATOM 2035 C CA . SER A 1 258 ? -25.383 -0.537 27.520 1.00 84.06 258 SER A CA 1
ATOM 2036 C C . SER A 1 258 ? -24.461 0.479 26.841 1.00 84.06 258 SER A C 1
ATOM 2038 O O . SER A 1 258 ? -23.341 0.714 27.298 1.00 84.06 258 SER A O 1
ATOM 2040 N N . LEU A 1 259 ? -24.951 1.123 25.781 1.00 82.19 259 LEU A N 1
ATOM 2041 C CA . LEU A 1 259 ? -24.238 2.201 25.086 1.00 82.19 259 LEU A CA 1
ATOM 2042 C C . LEU A 1 259 ? -24.129 3.468 25.955 1.00 82.19 259 LEU A C 1
ATOM 2044 O O . LEU A 1 259 ? -25.033 3.786 26.739 1.00 82.19 259 LEU A O 1
ATOM 2048 N N . ALA A 1 260 ? -23.012 4.191 25.817 1.00 76.75 260 ALA A N 1
ATOM 2049 C CA . ALA A 1 260 ? -22.815 5.498 26.452 1.00 76.75 260 ALA A CA 1
ATOM 2050 C C . ALA A 1 260 ? -23.665 6.587 25.788 1.00 76.75 260 ALA A C 1
ATOM 2052 O O . ALA A 1 260 ? -24.235 7.423 26.490 1.00 76.75 260 ALA A O 1
ATOM 2053 N N . ASP A 1 261 ? -23.780 6.521 24.463 1.00 76.81 261 ASP A N 1
ATOM 2054 C CA . ASP A 1 261 ? -24.536 7.441 23.619 1.00 76.81 261 ASP A CA 1
ATOM 2055 C C . ASP A 1 261 ? -25.820 6.754 23.111 1.00 76.81 261 ASP A C 1
ATOM 2057 O O . ASP A 1 261 ? -25.815 5.570 22.772 1.00 76.81 261 ASP A O 1
ATOM 2061 N N . LEU A 1 262 ? -26.944 7.477 23.141 1.00 77.19 262 LEU A N 1
ATOM 2062 C CA . LEU A 1 262 ? -28.268 6.980 22.742 1.00 77.19 262 LEU A CA 1
ATOM 2063 C C . LEU A 1 262 ? -28.672 7.411 21.328 1.00 77.19 262 LEU A C 1
ATOM 2065 O O . LEU A 1 262 ? -29.734 7.002 20.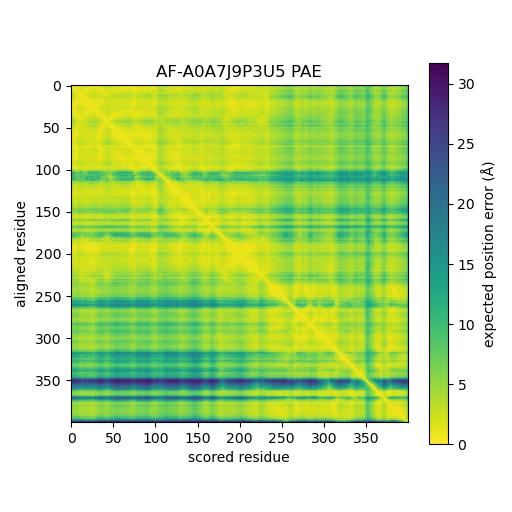865 1.00 77.19 262 LEU A O 1
ATOM 2069 N N . ASP A 1 263 ? -27.862 8.210 20.647 1.00 80.50 263 ASP A N 1
ATOM 2070 C CA . ASP A 1 263 ? -28.097 8.633 19.268 1.00 80.50 263 ASP A CA 1
ATOM 2071 C C . ASP A 1 263 ? -27.105 7.954 18.311 1.00 80.50 263 ASP A C 1
ATOM 2073 O O . ASP A 1 263 ? -27.464 7.611 17.176 1.00 80.50 263 ASP A O 1
ATOM 2077 N N . PHE A 1 264 ? -25.882 7.690 18.786 1.00 84.38 264 PHE A N 1
ATOM 2078 C CA . PHE A 1 264 ? -24.787 7.114 18.005 1.00 84.38 264 PHE A CA 1
ATOM 2079 C C . PHE A 1 264 ? -24.275 5.797 18.591 1.00 84.38 264 PHE A C 1
ATOM 2081 O O . PHE A 1 264 ? -23.981 5.699 19.778 1.00 84.38 264 PHE A O 1
ATOM 2088 N N . ILE A 1 265 ? -24.084 4.793 17.732 1.00 88.50 265 ILE A N 1
ATOM 2089 C CA . ILE A 1 265 ? -23.567 3.488 18.160 1.00 88.50 265 ILE A CA 1
ATOM 2090 C C . ILE A 1 265 ? -22.046 3.486 18.065 1.00 88.50 265 ILE A C 1
ATOM 2092 O O . ILE A 1 265 ? -21.355 3.343 19.064 1.00 88.50 265 ILE A O 1
ATOM 2096 N N . THR A 1 266 ? -21.496 3.638 16.862 1.00 94.38 266 THR A N 1
ATOM 2097 C CA . THR A 1 266 ? -20.054 3.510 16.618 1.00 94.38 266 THR A CA 1
ATOM 2098 C C . THR A 1 266 ? -19.644 4.309 15.390 1.00 94.38 266 THR A C 1
ATOM 2100 O O . THR A 1 266 ? -20.481 4.675 14.557 1.00 94.38 266 THR A O 1
ATOM 2103 N N . SER A 1 267 ? -18.352 4.595 15.290 1.00 96.81 267 SER A N 1
ATOM 2104 C CA . SER A 1 267 ? -17.765 5.310 14.164 1.00 96.81 267 SER A CA 1
ATOM 2105 C C . SER A 1 267 ? -16.584 4.529 13.606 1.00 96.81 267 SER A C 1
ATOM 2107 O O . SER A 1 267 ? -15.878 3.847 14.352 1.00 96.81 267 SER A O 1
ATOM 2109 N N . GLU A 1 268 ? -16.359 4.656 12.301 1.00 97.88 268 GLU A N 1
ATOM 2110 C CA . GLU A 1 268 ? -15.145 4.200 11.626 1.00 97.88 268 GLU A CA 1
ATOM 2111 C C . GLU A 1 268 ? -14.638 5.282 10.666 1.00 97.88 268 GLU A C 1
ATOM 2113 O O . GLU A 1 268 ? -15.417 5.972 10.008 1.00 97.88 268 GLU A O 1
ATOM 2118 N N . SER A 1 269 ? -13.324 5.459 10.608 1.00 97.00 269 SER A N 1
ATOM 2119 C CA . SER A 1 269 ? -12.649 6.444 9.774 1.00 97.00 269 SER A CA 1
ATOM 2120 C C . SER A 1 269 ? -11.865 5.808 8.636 1.00 97.00 269 SER A C 1
ATOM 2122 O O . SER A 1 269 ? -11.433 4.662 8.729 1.00 97.00 269 SER A O 1
ATOM 2124 N N . ILE A 1 270 ? -11.608 6.564 7.569 1.00 94.75 270 ILE A N 1
ATOM 2125 C CA . ILE A 1 270 ? -10.530 6.221 6.630 1.00 94.75 270 ILE A CA 1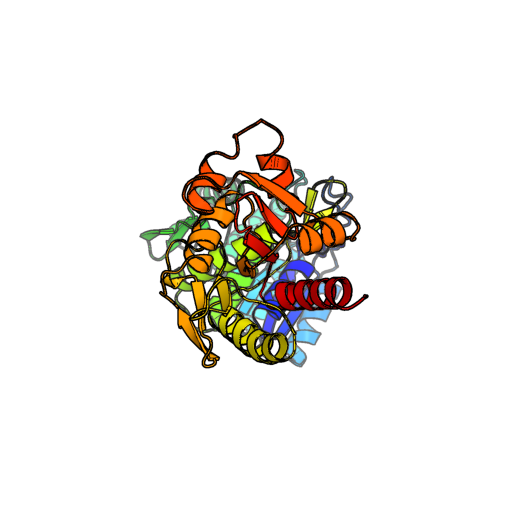
ATOM 2126 C C . ILE A 1 270 ? -9.151 6.443 7.286 1.00 94.75 270 ILE A C 1
ATOM 2128 O O . ILE A 1 270 ? -9.037 6.833 8.448 1.00 94.75 270 ILE A O 1
ATOM 2132 N N . LEU A 1 271 ? -8.071 6.196 6.547 1.00 92.06 271 LEU A N 1
ATOM 2133 C CA . LEU A 1 271 ? -6.705 6.348 7.053 1.00 92.06 271 LEU A CA 1
ATOM 2134 C C . LEU A 1 271 ? -6.358 7.803 7.406 1.00 92.06 271 LEU A C 1
ATOM 2136 O O . LEU A 1 271 ? -6.489 8.707 6.575 1.00 92.06 271 LEU A O 1
ATOM 2140 N N . LEU A 1 272 ? -5.823 8.004 8.620 1.00 90.81 272 LEU A N 1
ATOM 2141 C CA . LEU A 1 272 ? -5.405 9.309 9.152 1.00 90.81 272 LEU A CA 1
ATOM 2142 C C . LEU A 1 272 ? -6.473 10.403 8.916 1.00 90.81 272 LEU A C 1
ATOM 2144 O O . LEU A 1 272 ? -6.200 11.356 8.181 1.00 90.81 272 LEU A O 1
ATOM 2148 N N . PRO A 1 273 ? -7.687 10.277 9.489 1.00 93.81 273 PRO A N 1
ATOM 2149 C CA . PRO A 1 273 ? -8.796 11.193 9.206 1.00 93.81 273 PRO A CA 1
ATOM 2150 C C . PRO A 1 273 ? -8.446 12.611 9.647 1.00 93.81 273 PRO A C 1
ATOM 2152 O O . PRO A 1 273 ? -7.989 12.792 10.769 1.00 93.81 273 PRO A O 1
ATOM 2155 N N . GLU A 1 274 ? -8.636 13.625 8.812 1.00 91.94 274 GLU A N 1
ATOM 2156 C CA . GLU A 1 274 ? -8.314 15.022 9.141 1.00 91.94 274 GLU A CA 1
ATOM 2157 C C . GLU A 1 274 ? -9.542 15.804 9.581 1.00 91.94 274 GLU A C 1
ATOM 2159 O O . GLU A 1 274 ? -9.445 16.660 10.460 1.00 91.94 274 GLU A O 1
ATOM 2164 N N . THR A 1 275 ? -10.692 15.466 9.009 1.00 95.06 275 THR A N 1
ATOM 2165 C CA . THR A 1 275 ? -11.967 16.123 9.279 1.00 95.06 275 THR A CA 1
ATOM 2166 C C . THR A 1 275 ? -13.057 15.094 9.553 1.00 95.06 275 THR A C 1
ATOM 2168 O O . THR A 1 275 ? -12.893 13.900 9.307 1.00 95.06 275 THR A O 1
ATOM 2171 N N . TYR A 1 276 ? -14.225 15.557 9.998 1.00 96.06 276 TYR A N 1
ATOM 2172 C CA . TYR A 1 276 ? -15.392 14.688 10.143 1.00 96.06 276 TYR A CA 1
ATOM 2173 C C . TYR A 1 276 ? -15.823 14.040 8.817 1.00 96.06 276 TYR A C 1
ATOM 2175 O O . TYR A 1 276 ? -16.433 12.977 8.834 1.00 96.06 276 TYR A O 1
ATOM 2183 N N . PHE A 1 277 ? -15.488 14.616 7.654 1.00 96.38 277 PHE A N 1
ATOM 2184 C CA . PHE A 1 277 ? -15.808 14.026 6.344 1.00 96.38 277 PHE A CA 1
ATOM 2185 C C . PHE A 1 277 ? -14.994 12.768 6.011 1.00 96.38 277 PHE A C 1
ATOM 2187 O O . PHE A 1 277 ? -15.295 12.096 5.021 1.00 96.38 277 PHE A O 1
ATOM 2194 N N . ASP A 1 278 ? -14.006 12.444 6.843 1.00 96.00 278 ASP A N 1
ATOM 2195 C CA . ASP A 1 278 ? -13.191 11.231 6.774 1.00 96.00 278 ASP A CA 1
ATOM 2196 C C . ASP A 1 278 ? -13.695 10.143 7.736 1.00 96.00 278 ASP A C 1
ATOM 2198 O O . ASP A 1 278 ? -13.113 9.060 7.815 1.00 96.00 278 ASP A O 1
ATOM 2202 N N . ILE A 1 279 ? -14.759 10.428 8.493 1.00 97.75 279 ILE A N 1
ATOM 2203 C CA . ILE A 1 279 ? -15.304 9.561 9.536 1.00 97.75 279 ILE A CA 1
ATOM 2204 C C . ILE A 1 279 ? -16.785 9.335 9.280 1.00 97.75 279 ILE A C 1
ATOM 2206 O O . ILE A 1 279 ? -17.566 10.285 9.251 1.00 97.75 279 ILE A O 1
ATOM 2210 N N . ALA A 1 280 ? -17.174 8.074 9.146 1.00 97.81 280 ALA A N 1
ATOM 2211 C CA . ALA A 1 280 ? -18.568 7.679 9.120 1.00 97.81 280 ALA A CA 1
ATOM 2212 C C . ALA A 1 280 ? -19.021 7.259 10.518 1.00 97.81 280 ALA A C 1
ATOM 2214 O O . ALA A 1 280 ? -18.281 6.632 11.278 1.00 97.81 280 ALA A O 1
ATOM 2215 N N . THR A 1 281 ? -20.256 7.605 10.861 1.00 96.50 281 THR A N 1
ATOM 2216 C CA . THR A 1 281 ? -20.904 7.180 12.104 1.00 96.50 281 THR A CA 1
ATOM 2217 C C . THR A 1 281 ? -22.207 6.479 11.775 1.00 96.50 281 THR A C 1
ATOM 2219 O O . THR A 1 281 ? -22.951 6.956 10.916 1.00 96.50 281 THR A O 1
ATOM 2222 N N . VAL A 1 282 ? -22.491 5.383 12.482 1.00 95.19 282 VAL A N 1
ATOM 2223 C CA . VAL A 1 282 ? -23.800 4.729 12.439 1.00 95.19 282 VAL A CA 1
ATOM 2224 C C . VAL A 1 282 ? -24.672 5.173 13.613 1.00 95.19 282 VAL A C 1
ATOM 2226 O O . VAL A 1 282 ? -24.270 5.110 14.780 1.00 95.19 282 VAL A O 1
ATOM 2229 N N . LYS A 1 283 ? -25.871 5.655 13.285 1.00 92.69 283 LYS A N 1
ATOM 2230 C CA . LYS A 1 283 ? -26.900 6.087 14.238 1.00 92.69 283 LYS A CA 1
ATOM 2231 C C . LYS A 1 283 ? -27.736 4.909 14.733 1.00 92.69 283 LYS A C 1
ATOM 2233 O O . LYS A 1 283 ? -27.760 3.843 14.120 1.00 92.69 283 LYS A O 1
ATOM 2238 N N . ASN A 1 284 ? -28.511 5.124 15.793 1.00 87.38 284 ASN A N 1
ATOM 2239 C CA . ASN A 1 284 ? -29.395 4.096 16.353 1.00 87.38 284 ASN A CA 1
ATOM 2240 C C . ASN A 1 284 ? -30.478 3.580 15.390 1.00 87.38 284 ASN A C 1
ATOM 2242 O O . ASN A 1 284 ? -30.877 2.417 15.470 1.00 87.38 284 ASN A O 1
ATOM 2246 N N . ASN A 1 285 ? -30.927 4.408 14.447 1.00 88.94 285 ASN A N 1
ATOM 2247 C CA . ASN A 1 285 ? -31.858 3.989 13.397 1.00 88.94 285 ASN A CA 1
ATOM 2248 C C . ASN A 1 285 ? -31.182 3.196 12.257 1.00 88.94 285 ASN A C 1
ATOM 2250 O O . ASN A 1 285 ? -31.883 2.605 11.440 1.00 88.94 285 ASN A O 1
ATOM 2254 N N . GLY A 1 286 ? -29.847 3.131 12.231 1.00 91.50 286 GLY A N 1
ATOM 2255 C CA . GLY A 1 286 ? -29.053 2.445 11.210 1.00 91.50 286 GLY A CA 1
ATOM 2256 C C . GLY A 1 286 ? -28.522 3.326 10.096 1.00 91.50 286 GLY A C 1
ATOM 2257 O O . GLY A 1 286 ? -27.795 2.823 9.242 1.00 91.50 286 GLY A O 1
ATOM 2258 N N . ASP A 1 287 ? -28.837 4.621 10.108 1.00 95.06 287 ASP A N 1
ATOM 2259 C CA . ASP A 1 287 ? -28.297 5.548 9.122 1.00 95.06 287 ASP A CA 1
ATOM 2260 C C . ASP A 1 287 ? -26.786 5.696 9.311 1.00 95.06 287 ASP A C 1
ATOM 2262 O O . ASP A 1 287 ? -26.300 5.924 10.424 1.00 95.06 287 ASP A O 1
ATOM 2266 N N . ILE A 1 288 ? -26.052 5.608 8.202 1.00 96.88 288 ILE A N 1
ATOM 2267 C CA . ILE A 1 288 ? -24.604 5.800 8.153 1.00 96.88 288 ILE A CA 1
ATOM 2268 C C . ILE A 1 288 ? -24.327 7.110 7.436 1.00 96.88 288 ILE A C 1
ATOM 2270 O O . ILE A 1 288 ? -24.762 7.315 6.302 1.00 96.88 288 ILE A O 1
ATOM 2274 N N . ASN A 1 289 ? -23.608 8.015 8.093 1.00 95.88 289 ASN A N 1
ATOM 2275 C CA . ASN A 1 289 ? -23.254 9.297 7.496 1.00 95.88 289 ASN A CA 1
ATOM 2276 C C . ASN A 1 289 ? -21.806 9.678 7.811 1.00 95.88 289 ASN A C 1
ATOM 2278 O O . ASN A 1 289 ? -21.364 9.578 8.959 1.00 95.88 289 ASN A O 1
ATOM 2282 N N . PHE A 1 290 ? -21.108 10.192 6.798 1.00 97.44 290 PHE A N 1
ATOM 2283 C CA . PHE A 1 290 ? -19.870 10.946 6.975 1.00 97.44 290 PHE A CA 1
ATOM 2284 C C . PHE A 1 290 ? -20.156 12.381 7.428 1.00 97.44 290 PHE A C 1
ATOM 2286 O O . PHE A 1 290 ? -21.205 12.941 7.108 1.00 97.44 290 PHE A O 1
ATOM 2293 N N . GLY A 1 291 ? -19.205 13.007 8.122 1.00 95.56 291 GLY A N 1
ATOM 2294 C CA . GLY A 1 291 ? -19.282 14.434 8.460 1.00 95.56 291 GLY A CA 1
ATOM 2295 C C . GLY A 1 291 ? -19.993 14.753 9.774 1.00 95.56 291 GLY A C 1
ATOM 2296 O O . GLY A 1 291 ? -20.200 15.925 10.075 1.00 95.56 291 GLY A O 1
ATOM 2297 N N . ILE A 1 292 ? -20.366 13.743 10.563 1.00 93.62 292 ILE A N 1
ATOM 2298 C CA . ILE A 1 292 ? -21.022 13.950 11.858 1.00 93.62 292 ILE A CA 1
ATOM 2299 C C . ILE A 1 292 ? -19.971 14.197 12.940 1.00 93.62 292 ILE A C 1
ATOM 2301 O O . ILE A 1 292 ? -19.075 13.376 13.120 1.00 93.62 292 ILE A O 1
ATOM 2305 N N . SER A 1 293 ? -20.140 15.290 13.688 1.00 93.06 293 SER A N 1
ATOM 2306 C CA . SER A 1 293 ? -19.427 15.534 14.944 1.00 93.06 293 SER A CA 1
ATOM 2307 C C . SER A 1 293 ? -20.192 14.909 16.115 1.00 93.06 293 SER A C 1
ATOM 2309 O O . SER A 1 293 ? -21.387 15.144 16.298 1.00 93.06 293 SER A O 1
ATOM 2311 N N . ASN A 1 294 ? -19.491 14.064 16.862 1.00 90.50 294 ASN A N 1
ATOM 2312 C CA . ASN A 1 294 ? -19.911 13.372 18.078 1.00 90.50 294 ASN A CA 1
ATOM 2313 C C . ASN A 1 294 ? -18.667 12.860 18.829 1.00 90.50 294 ASN A C 1
ATOM 2315 O O . ASN A 1 294 ? -17.564 12.838 18.274 1.00 90.50 294 ASN A O 1
ATOM 2319 N N . THR A 1 295 ? -18.855 12.341 20.044 1.00 89.00 295 THR A N 1
ATOM 2320 C CA . THR A 1 295 ? -17.760 11.854 20.896 1.00 89.00 295 THR A CA 1
ATOM 2321 C C . THR A 1 295 ? -16.855 10.822 20.214 1.00 89.00 295 THR A C 1
ATOM 2323 O O . THR A 1 295 ? -15.635 10.945 20.298 1.00 89.00 295 THR A O 1
ATOM 2326 N N . ASN A 1 296 ? -17.409 9.832 19.503 1.00 92.00 296 ASN A N 1
ATOM 2327 C CA . ASN A 1 296 ? -16.609 8.813 18.813 1.00 92.00 296 ASN A CA 1
ATOM 2328 C C . ASN A 1 296 ? -15.786 9.429 17.668 1.00 92.00 296 ASN A C 1
ATOM 2330 O O . ASN A 1 296 ? -14.598 9.145 17.532 1.00 92.00 296 ASN A O 1
ATOM 2334 N N . SER A 1 297 ? -16.384 10.312 16.866 1.00 94.25 297 SER A N 1
ATOM 2335 C CA . SER A 1 297 ? -15.675 10.991 15.774 1.00 94.25 297 SER A CA 1
ATOM 2336 C C . SER A 1 297 ? -14.550 11.906 16.279 1.00 94.25 297 SER A C 1
ATOM 2338 O O . SER A 1 297 ? -13.448 11.880 15.729 1.00 94.25 297 SER A O 1
ATOM 2340 N N . ASP A 1 298 ? -14.776 12.642 17.372 1.00 93.06 298 ASP A N 1
ATOM 2341 C CA . ASP A 1 298 ? -13.758 13.494 17.987 1.00 93.06 298 ASP A CA 1
ATOM 2342 C C . ASP A 1 298 ? -12.601 12.661 18.560 1.00 93.06 298 ASP A C 1
ATOM 2344 O O . ASP A 1 298 ? -11.425 13.010 18.418 1.00 93.06 298 ASP A O 1
ATOM 2348 N N . LEU A 1 299 ? -12.927 11.512 19.162 1.00 93.12 299 LEU A N 1
ATOM 2349 C CA . LEU A 1 299 ? -11.941 10.546 19.630 1.00 93.12 299 LEU A CA 1
ATOM 2350 C C . LEU A 1 299 ? -11.100 10.000 18.487 1.00 93.12 299 LEU A C 1
ATOM 2352 O O . LEU A 1 299 ? -9.883 9.985 18.613 1.00 93.12 299 LEU A O 1
ATOM 2356 N N . LEU A 1 300 ? -11.696 9.588 17.368 1.00 95.00 300 LEU A N 1
ATOM 2357 C CA . LEU A 1 300 ? -10.942 9.066 16.223 1.00 95.00 300 LEU A CA 1
ATOM 2358 C C . LEU A 1 300 ? -10.006 10.116 15.612 1.00 95.00 300 LEU A C 1
ATOM 2360 O O . LEU A 1 300 ? -8.866 9.792 15.269 1.00 95.00 300 LEU A O 1
ATOM 2364 N N . LEU A 1 301 ? -10.431 11.384 15.551 1.00 94.06 301 LEU A N 1
ATOM 2365 C CA . LEU A 1 301 ? -9.553 12.486 15.144 1.00 94.06 301 LEU A CA 1
ATOM 2366 C C . LEU A 1 301 ? -8.349 12.644 16.077 1.00 94.06 301 LEU A C 1
ATOM 2368 O O . LEU A 1 301 ? -7.280 13.037 15.610 1.00 94.06 301 LEU A O 1
ATOM 2372 N N . LYS A 1 302 ? -8.491 12.323 17.368 1.00 91.00 302 LYS A N 1
ATOM 2373 C CA . LYS A 1 302 ? -7.397 12.398 18.342 1.00 91.00 302 LYS A CA 1
ATOM 2374 C C . LYS A 1 302 ? -6.541 11.129 18.386 1.00 91.00 302 LYS A C 1
ATOM 2376 O O . LYS A 1 302 ? -5.317 11.213 18.438 1.00 91.00 302 LYS A O 1
ATOM 2381 N N . LEU A 1 303 ? -7.161 9.954 18.345 1.00 90.81 303 LEU A N 1
ATOM 2382 C CA . LEU A 1 303 ? -6.520 8.645 18.499 1.00 90.81 303 LEU A CA 1
ATOM 2383 C C . LEU A 1 303 ? -5.562 8.321 17.351 1.00 90.81 303 LEU A C 1
ATOM 2385 O O . LEU A 1 303 ? -4.543 7.672 17.591 1.00 90.81 303 LEU A O 1
ATOM 2389 N N . LYS A 1 304 ? -5.805 8.861 16.147 1.00 90.19 304 LYS A N 1
ATOM 2390 C CA . LYS A 1 304 ? -4.876 8.752 15.008 1.00 90.19 304 LYS A CA 1
ATOM 2391 C C . LYS A 1 304 ? -3.461 9.260 15.333 1.00 90.19 304 LYS A C 1
ATOM 2393 O O . LYS A 1 304 ? -2.497 8.788 14.739 1.00 90.19 304 LYS A O 1
ATOM 2398 N N . GLU A 1 305 ? -3.333 10.227 16.252 1.00 86.50 305 GLU A N 1
ATOM 2399 C CA . GLU A 1 305 ? -2.041 10.782 16.682 1.00 86.50 305 GLU A CA 1
ATOM 2400 C C . GLU A 1 305 ? -1.251 9.801 17.560 1.00 86.50 305 GLU A C 1
ATOM 2402 O O . GLU A 1 305 ? -0.028 9.903 17.653 1.00 86.50 305 GLU A O 1
ATOM 2407 N N . PHE A 1 306 ? -1.945 8.870 18.219 1.00 84.81 306 PHE A N 1
ATOM 2408 C CA . PHE A 1 306 ? -1.345 7.862 19.091 1.00 84.81 306 PHE A CA 1
ATOM 2409 C C . PHE A 1 306 ? -1.034 6.586 18.322 1.00 84.81 306 PHE A C 1
ATOM 2411 O O . PHE A 1 306 ? 0.071 6.060 18.434 1.00 84.81 306 PHE A O 1
ATOM 2418 N N . ASN A 1 307 ? -1.993 6.100 17.532 1.00 88.56 307 ASN A N 1
ATOM 2419 C CA . ASN A 1 307 ? -1.786 4.966 16.649 1.00 88.56 307 ASN A CA 1
ATOM 2420 C C . ASN A 1 307 ? -2.646 5.106 15.381 1.00 88.56 307 ASN A C 1
ATOM 2422 O O . ASN A 1 307 ? -3.875 5.106 15.475 1.00 88.56 307 ASN A O 1
ATOM 2426 N N . PRO A 1 308 ? -2.034 5.166 14.186 1.00 89.31 308 PRO A N 1
ATOM 2427 C CA . PRO A 1 308 ? -2.758 5.361 12.933 1.00 89.31 308 PRO A CA 1
ATOM 2428 C C . PRO A 1 308 ? -3.627 4.164 12.521 1.00 89.31 308 PRO A C 1
ATOM 2430 O O . PRO A 1 308 ? -4.424 4.295 11.593 1.00 89.31 308 PRO A O 1
ATOM 2433 N N . LYS A 1 309 ? -3.476 3.003 13.175 1.00 91.62 309 LYS A N 1
ATOM 2434 C CA . LYS A 1 309 ? -4.343 1.840 12.956 1.00 91.62 309 LYS A CA 1
ATOM 2435 C C . LYS A 1 309 ? -5.697 1.972 13.638 1.00 91.62 309 LYS A C 1
ATOM 2437 O O . LYS A 1 309 ? -6.645 1.372 13.151 1.00 91.62 309 LYS A O 1
ATOM 2442 N N . ILE A 1 310 ? -5.805 2.760 14.714 1.00 94.12 310 ILE A N 1
ATOM 2443 C CA . ILE A 1 310 ? -7.081 2.972 15.401 1.00 94.12 310 ILE A CA 1
ATOM 2444 C C . ILE A 1 310 ? -7.978 3.794 14.482 1.00 94.12 310 ILE A C 1
ATOM 2446 O O . ILE A 1 310 ? -7.796 5.002 14.322 1.00 94.12 310 ILE A O 1
ATOM 2450 N N . ARG A 1 311 ? -8.956 3.123 13.880 1.00 96.19 311 ARG A N 1
ATOM 2451 C CA . ARG A 1 311 ? -9.918 3.749 12.970 1.00 96.19 311 ARG A CA 1
ATOM 2452 C C . ARG A 1 311 ? -11.348 3.590 13.416 1.00 96.19 311 ARG A C 1
ATOM 2454 O O . ARG A 1 311 ? -12.213 4.211 12.825 1.00 96.19 311 ARG A O 1
ATOM 2461 N N . SER A 1 312 ? -11.621 2.787 14.433 1.00 97.38 312 SER A N 1
ATOM 2462 C CA . SER A 1 312 ? -12.975 2.604 14.935 1.00 97.38 312 SER A CA 1
ATOM 2463 C C . SER A 1 312 ? -13.014 2.631 16.448 1.00 97.38 312 SER A C 1
ATOM 2465 O O . SER A 1 312 ? -12.061 2.220 17.120 1.00 97.38 312 SER A O 1
ATOM 2467 N N . CYS A 1 313 ? -14.124 3.132 16.976 1.00 96.44 313 CYS A N 1
ATOM 2468 C CA . CYS A 1 313 ? -14.392 3.067 18.397 1.00 96.44 313 CYS A CA 1
ATOM 2469 C C . CYS A 1 313 ? -15.888 3.019 18.705 1.00 96.44 313 CYS A C 1
ATOM 2471 O O . CYS A 1 313 ? -16.739 3.426 17.906 1.00 96.44 313 CYS A O 1
ATOM 2473 N N . ILE A 1 314 ? -16.201 2.496 19.886 1.00 94.56 314 ILE A N 1
ATOM 2474 C CA . ILE A 1 314 ? -17.535 2.522 20.484 1.00 94.56 314 ILE A CA 1
ATOM 2475 C C . ILE A 1 314 ? -17.409 2.869 21.963 1.00 94.56 314 ILE A C 1
ATOM 2477 O O . ILE A 1 314 ? -16.507 2.380 22.646 1.00 94.56 314 ILE A O 1
ATOM 2481 N N . SER A 1 315 ? -18.327 3.700 22.446 1.00 92.38 315 SER A N 1
ATOM 2482 C CA . SER A 1 315 ? -18.376 4.138 23.838 1.00 92.38 315 SER A CA 1
ATOM 2483 C C . SER A 1 315 ? -19.512 3.422 24.574 1.00 92.38 315 SER A C 1
ATOM 2485 O O . SER A 1 315 ? -20.674 3.493 24.170 1.00 92.38 315 SER A O 1
ATOM 2487 N N . LEU A 1 316 ? -19.187 2.741 25.671 1.00 90.50 316 LEU A N 1
ATOM 2488 C CA . LEU A 1 316 ? -20.117 2.002 26.523 1.00 90.50 316 LEU A CA 1
ATOM 2489 C C . LEU A 1 316 ? -20.194 2.616 27.921 1.00 90.50 316 LEU A C 1
ATOM 2491 O O . LEU A 1 316 ? -19.219 3.180 28.429 1.00 90.50 316 LEU A O 1
ATOM 2495 N N . LYS A 1 317 ? -21.350 2.455 28.571 1.00 87.50 317 LYS A N 1
ATOM 2496 C CA . LYS A 1 317 ? -21.462 2.682 30.016 1.00 87.50 317 LYS A CA 1
ATOM 2497 C C . LYS A 1 317 ? -20.746 1.554 30.740 1.00 87.50 317 LYS A C 1
ATOM 2499 O O . LYS A 1 317 ? -20.859 0.395 30.345 1.00 87.50 317 LYS A O 1
ATOM 2504 N N . SER A 1 318 ? -20.053 1.896 31.816 1.00 84.44 318 SER A N 1
ATOM 2505 C CA . SER A 1 318 ? -19.407 0.919 32.681 1.00 84.44 318 SER A CA 1
ATOM 2506 C C . SER A 1 318 ? -19.749 1.173 34.145 1.00 84.44 318 SER A C 1
ATOM 2508 O O . SER A 1 318 ? -20.249 2.235 34.517 1.00 84.44 318 SER A O 1
ATOM 2510 N N . ASP A 1 319 ? -19.433 0.190 34.980 1.00 82.19 319 ASP A N 1
ATOM 2511 C CA . ASP A 1 319 ? -19.350 0.295 36.433 1.00 82.19 319 ASP A CA 1
ATOM 2512 C C . ASP A 1 319 ? -18.104 -0.462 36.944 1.00 82.19 319 ASP A C 1
ATOM 2514 O O . ASP A 1 319 ? -17.350 -1.047 36.156 1.00 82.19 319 ASP A O 1
ATOM 2518 N N . GLU A 1 320 ? -17.865 -0.438 38.260 1.00 79.25 320 GLU A N 1
ATOM 2519 C CA . GLU A 1 320 ? -16.732 -1.140 38.887 1.00 79.25 320 GLU A CA 1
ATOM 2520 C C . GLU A 1 320 ? -16.798 -2.667 38.709 1.00 79.25 320 GLU A C 1
ATOM 2522 O O . GLU A 1 320 ? -15.763 -3.334 38.625 1.00 79.25 320 GLU A O 1
ATOM 2527 N N . THR A 1 321 ? -18.002 -3.233 38.585 1.00 82.56 321 THR A N 1
ATOM 2528 C CA . THR A 1 321 ? -18.189 -4.674 38.375 1.00 82.56 321 THR A CA 1
ATOM 2529 C C . THR A 1 321 ? -17.691 -5.065 36.989 1.00 82.56 321 THR A C 1
ATOM 2531 O O . THR A 1 321 ? -16.924 -6.018 36.852 1.00 82.56 321 THR A O 1
ATOM 2534 N N . ILE A 1 322 ? -18.062 -4.298 35.961 1.00 83.88 322 ILE A N 1
ATOM 2535 C CA . ILE A 1 322 ? -17.580 -4.490 34.589 1.00 83.88 322 ILE A CA 1
ATOM 2536 C C . ILE A 1 322 ? -16.057 -4.329 34.537 1.00 83.88 322 ILE A C 1
ATOM 2538 O O . ILE A 1 322 ? -15.386 -5.184 33.961 1.00 83.88 322 ILE A O 1
ATOM 2542 N N . LYS A 1 323 ? -15.495 -3.306 35.198 1.00 84.06 323 LYS A N 1
ATOM 2543 C CA . LYS A 1 323 ? -14.039 -3.095 35.258 1.00 84.06 323 LYS A CA 1
ATOM 2544 C C . LYS A 1 323 ? -13.306 -4.322 35.806 1.00 84.06 323 LYS A C 1
ATOM 2546 O O . LYS A 1 323 ? -12.426 -4.850 35.133 1.00 84.06 323 LYS A O 1
ATOM 2551 N N . SER A 1 324 ? -13.715 -4.818 36.976 1.00 84.62 324 SER A N 1
ATOM 2552 C CA . SER A 1 324 ? -13.057 -5.964 37.624 1.00 84.62 324 SER A CA 1
ATOM 2553 C C . SER A 1 324 ? -13.105 -7.243 36.777 1.00 84.62 324 SER A C 1
ATOM 2555 O O . SER A 1 324 ? -12.148 -8.016 36.744 1.00 84.62 324 SER A O 1
ATOM 2557 N N . LYS A 1 325 ? -14.194 -7.468 36.031 1.00 86.94 325 LYS A N 1
ATOM 2558 C CA . LYS A 1 325 ? -14.302 -8.600 35.099 1.00 86.94 325 LYS A CA 1
ATOM 2559 C C . LYS A 1 325 ? -13.353 -8.462 33.912 1.00 86.94 325 LYS A C 1
ATOM 2561 O O . LYS A 1 325 ? -12.758 -9.450 33.489 1.00 86.94 325 LYS A O 1
ATOM 2566 N N . LEU A 1 326 ? -13.211 -7.252 33.378 1.00 87.50 326 LEU A N 1
ATOM 2567 C CA . LEU A 1 326 ? -12.331 -6.992 32.244 1.00 87.50 326 LEU A CA 1
ATOM 2568 C C . LEU A 1 326 ? -10.853 -7.078 32.639 1.00 87.50 326 LEU A C 1
ATOM 2570 O O . LEU A 1 326 ? -10.069 -7.617 31.864 1.00 87.50 326 LEU A O 1
ATOM 2574 N N . GLU A 1 327 ? -10.479 -6.627 33.839 1.00 86.06 327 GLU A N 1
ATOM 2575 C CA . GLU A 1 327 ? -9.107 -6.748 34.368 1.00 86.06 327 GLU A CA 1
ATOM 2576 C C . GLU A 1 327 ? -8.633 -8.209 34.464 1.00 86.06 327 GLU A C 1
ATOM 2578 O O . GLU A 1 327 ? -7.440 -8.477 34.367 1.00 86.06 327 GLU A O 1
ATOM 2583 N N . ASN A 1 328 ? -9.565 -9.158 34.599 1.00 84.25 328 ASN A N 1
ATOM 2584 C CA . ASN A 1 328 ? -9.290 -10.598 34.610 1.00 84.25 328 ASN A CA 1
ATOM 2585 C C . ASN A 1 328 ? -9.414 -11.261 33.224 1.00 84.25 328 ASN A C 1
ATOM 2587 O O . ASN A 1 328 ? -9.381 -12.488 33.117 1.00 84.25 328 ASN A O 1
ATOM 2591 N N . SER A 1 329 ? -9.607 -10.474 32.165 1.00 89.00 329 SER A N 1
ATOM 2592 C CA . SER A 1 329 ? -9.779 -10.970 30.801 1.00 89.00 329 SER A CA 1
ATOM 2593 C C . SER A 1 329 ? -8.492 -10.873 29.980 1.00 89.00 329 SER A C 1
ATOM 2595 O O . SER A 1 329 ? -7.510 -10.258 30.380 1.00 89.00 329 SER A O 1
ATOM 2597 N N . GLU A 1 330 ? -8.512 -11.461 28.785 1.00 90.50 330 GLU A N 1
ATOM 2598 C CA . GLU A 1 330 ? -7.422 -11.331 27.808 1.00 90.50 330 GLU A CA 1
ATOM 2599 C C . GLU A 1 330 ? -7.400 -9.963 27.100 1.00 90.50 330 GLU A C 1
ATOM 2601 O O . GLU A 1 330 ? -6.499 -9.707 26.303 1.00 90.50 330 GLU A O 1
ATOM 2606 N N . LEU A 1 331 ? -8.405 -9.105 27.325 1.00 91.00 331 LEU A N 1
ATOM 2607 C CA . LEU A 1 331 ? -8.479 -7.784 26.703 1.00 91.00 331 LEU A CA 1
ATOM 2608 C C . LEU A 1 331 ? -7.544 -6.818 27.424 1.00 91.00 331 LEU A C 1
ATOM 2610 O O . LEU A 1 331 ? -7.591 -6.669 28.644 1.00 91.00 331 LEU A O 1
ATOM 2614 N N . SER A 1 332 ? -6.721 -6.122 26.651 1.00 91.19 332 SER A N 1
ATOM 2615 C CA . SER A 1 332 ? -5.809 -5.114 27.177 1.00 91.19 332 SER A CA 1
ATOM 2616 C C . SER A 1 332 ? -6.557 -3.821 27.511 1.00 91.19 332 SER A C 1
ATOM 2618 O O . SER A 1 332 ? -7.279 -3.263 26.683 1.00 91.19 332 SER A O 1
ATOM 2620 N N . ILE A 1 333 ? -6.382 -3.332 28.738 1.00 89.69 333 ILE A N 1
ATOM 2621 C CA . ILE A 1 333 ? -7.081 -2.148 29.248 1.00 89.69 333 ILE A CA 1
ATOM 2622 C C . ILE A 1 333 ? -6.057 -1.102 29.647 1.00 89.69 333 ILE A C 1
ATOM 2624 O O . ILE A 1 333 ? -5.091 -1.396 30.352 1.00 89.69 333 ILE A O 1
ATOM 2628 N N . TYR A 1 334 ? -6.307 0.136 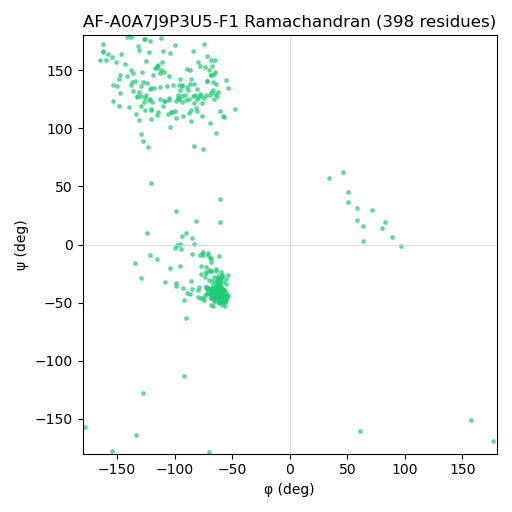29.241 1.00 88.25 334 TYR A N 1
ATOM 2629 C CA . TYR A 1 334 ? -5.585 1.287 29.746 1.00 88.25 334 TYR A CA 1
ATOM 2630 C C . TYR A 1 334 ? -6.532 2.211 30.510 1.00 88.25 334 TYR A C 1
ATOM 2632 O O . TYR A 1 334 ? -7.425 2.832 29.929 1.00 88.25 334 TYR A O 1
ATOM 2640 N N . SER A 1 335 ? -6.335 2.277 31.826 1.00 87.06 335 SER A N 1
ATOM 2641 C CA . SER A 1 335 ? -7.134 3.102 32.732 1.00 87.06 335 SER A CA 1
ATOM 2642 C C . SER A 1 335 ? -6.533 4.497 32.868 1.00 87.06 335 SER A C 1
ATOM 2644 O O . SER A 1 335 ? -5.326 4.646 33.065 1.00 87.06 335 SER A O 1
ATOM 2646 N N . MET A 1 336 ? -7.375 5.524 32.804 1.00 87.19 336 MET A N 1
ATOM 2647 C CA . MET A 1 336 ? -6.980 6.908 33.046 1.00 87.19 336 MET A CA 1
ATOM 2648 C C . MET A 1 336 ? -8.076 7.683 33.769 1.00 87.19 336 MET A C 1
ATOM 2650 O O . MET A 1 336 ? -9.261 7.366 33.672 1.00 87.19 336 MET A O 1
ATOM 2654 N N . LYS A 1 337 ? -7.685 8.741 34.477 1.00 85.81 337 LYS A N 1
ATOM 2655 C CA . LYS A 1 337 ? -8.632 9.637 35.139 1.00 85.81 337 LYS A CA 1
ATOM 2656 C C . LYS A 1 337 ? -9.429 10.429 34.099 1.00 85.81 337 LYS A C 1
ATOM 2658 O O . LYS A 1 337 ? -8.836 11.036 33.199 1.00 85.81 337 LYS A O 1
ATOM 2663 N N . LEU A 1 338 ? -10.754 10.470 34.240 1.00 85.00 338 LEU A N 1
ATOM 2664 C CA . LEU A 1 338 ? -11.570 11.386 33.447 1.00 85.00 338 LEU A CA 1
ATOM 2665 C C . LEU A 1 338 ? -11.376 12.822 33.956 1.00 85.00 338 LEU A C 1
ATOM 2667 O O . LEU A 1 338 ? -11.459 13.081 35.158 1.00 85.00 338 LEU A O 1
ATOM 2671 N N . LEU A 1 339 ? -11.063 13.742 33.045 1.00 84.25 339 LEU A N 1
ATOM 2672 C CA . LEU A 1 339 ? -10.981 15.174 33.324 1.00 84.25 339 LEU A CA 1
ATOM 2673 C C . LEU A 1 339 ? -12.346 15.807 33.042 1.00 84.25 339 LEU A C 1
ATOM 2675 O O . LEU A 1 339 ? -13.308 15.498 33.733 1.00 84.25 339 LEU A O 1
ATOM 2679 N N . ASN A 1 340 ? -12.443 16.659 32.022 1.00 83.81 340 ASN A N 1
ATOM 2680 C CA . ASN A 1 340 ? -13.723 17.211 31.573 1.00 83.81 340 ASN A CA 1
ATOM 2681 C C . ASN A 1 340 ? -14.434 16.270 30.593 1.00 83.81 340 ASN A C 1
ATOM 2683 O O . ASN A 1 340 ? -15.653 16.140 30.615 1.00 83.81 340 ASN A O 1
ATOM 2687 N N . ASP A 1 341 ? -13.659 15.630 29.720 1.00 83.75 341 ASP A N 1
ATOM 2688 C CA . ASP A 1 341 ? -14.124 14.739 28.666 1.00 83.75 341 ASP A CA 1
ATOM 2689 C C . ASP A 1 341 ? -12.972 13.793 28.254 1.00 83.75 341 ASP A C 1
ATOM 2691 O O . ASP A 1 341 ? -11.804 14.065 28.578 1.00 83.75 341 ASP A O 1
ATOM 2695 N N . PRO A 1 342 ? -13.262 12.690 27.537 1.00 83.38 342 PRO A N 1
ATOM 2696 C CA . PRO A 1 342 ? -12.246 11.727 27.113 1.00 83.38 342 PRO A CA 1
ATOM 2697 C C . PRO A 1 342 ? -11.081 12.315 26.299 1.00 83.38 342 PRO A C 1
ATOM 2699 O O . PRO A 1 342 ? -9.943 11.865 26.432 1.00 83.38 342 PRO A O 1
ATOM 2702 N N . ILE A 1 343 ? -11.323 13.336 25.473 1.00 85.81 343 ILE A N 1
ATOM 2703 C CA . ILE A 1 343 ? -10.303 13.968 24.623 1.00 85.81 343 ILE A CA 1
ATOM 2704 C C . ILE A 1 343 ? -9.371 14.815 25.486 1.00 85.81 343 ILE A C 1
ATOM 2706 O O . ILE A 1 343 ? -8.152 14.770 25.310 1.00 85.81 343 ILE A O 1
ATOM 2710 N N . SER A 1 344 ? -9.933 15.579 26.425 1.00 84.50 344 SER A N 1
ATOM 2711 C CA . SER A 1 344 ? -9.170 16.349 27.408 1.00 84.50 344 SER A CA 1
ATOM 2712 C C . SER A 1 344 ? -8.272 15.429 28.240 1.00 84.50 344 SER A C 1
ATOM 2714 O O . SER A 1 344 ? -7.091 15.724 28.402 1.00 84.50 344 SER A O 1
ATOM 2716 N N . SER A 1 345 ? -8.780 14.271 28.677 1.00 83.31 345 SER A N 1
ATOM 2717 C CA . SER A 1 345 ? -7.971 13.238 29.344 1.00 83.31 345 SER A CA 1
ATOM 2718 C C . SER A 1 345 ? -6.844 12.701 28.458 1.00 83.31 345 SER A C 1
ATOM 2720 O O . SER A 1 345 ? -5.706 12.615 28.910 1.00 83.31 345 SER A O 1
ATOM 2722 N N . LEU A 1 346 ? -7.119 12.404 27.182 1.00 82.50 346 LEU A N 1
ATOM 2723 C CA . LEU A 1 346 ? -6.096 11.943 26.235 1.00 82.50 346 LEU A CA 1
ATOM 2724 C C . LEU A 1 346 ? -4.987 12.980 25.999 1.00 82.50 346 LEU A C 1
ATOM 2726 O O . LEU A 1 346 ? -3.844 12.601 25.759 1.00 82.50 346 LEU A O 1
ATOM 2730 N N . LYS A 1 347 ? -5.289 14.283 26.061 1.00 78.94 347 LYS A N 1
ATOM 2731 C CA . LYS A 1 347 ? -4.283 15.353 25.911 1.00 78.94 347 LYS A CA 1
ATOM 2732 C C . LYS A 1 347 ? -3.290 15.409 27.073 1.00 78.94 347 LYS A C 1
ATOM 2734 O O . LYS A 1 347 ? -2.139 15.767 26.846 1.00 78.94 347 LYS A O 1
ATOM 2739 N N . GLU A 1 348 ? -3.733 15.051 28.273 1.00 75.88 348 GLU A N 1
ATOM 2740 C CA . GLU A 1 348 ? -2.913 15.029 29.490 1.00 75.88 348 GLU A CA 1
ATOM 2741 C C . GLU A 1 348 ? -2.126 13.722 29.655 1.00 75.88 348 GLU A C 1
ATOM 2743 O O . GLU A 1 348 ? -1.267 13.646 30.532 1.00 75.88 348 GLU A O 1
ATOM 2748 N N . VAL A 1 349 ? -2.370 12.699 28.813 1.00 68.12 349 VAL A N 1
ATOM 2749 C CA . VAL A 1 349 ? -1.536 11.486 28.775 1.00 68.12 349 VAL A CA 1
ATOM 2750 C C . VAL A 1 349 ? -0.106 11.936 28.488 1.00 68.12 349 VAL A C 1
ATOM 2752 O O . VAL A 1 349 ? 0.179 12.414 27.382 1.00 68.12 349 VAL A O 1
ATOM 2755 N N . PRO A 1 350 ? 0.803 11.842 29.474 1.00 53.78 350 PRO A N 1
ATOM 2756 C CA . PRO A 1 350 ? 2.073 12.505 29.348 1.00 53.78 350 PRO A CA 1
ATOM 2757 C C . PRO A 1 350 ? 2.853 11.843 28.217 1.00 53.78 350 PRO A C 1
ATOM 2759 O O . PRO A 1 350 ? 2.883 10.620 28.065 1.00 53.78 350 PRO A O 1
ATOM 2762 N N . LEU A 1 351 ? 3.527 12.690 27.447 1.00 50.91 351 LEU A N 1
ATOM 2763 C CA . LEU A 1 351 ? 4.586 12.392 26.482 1.00 50.91 351 LEU A CA 1
ATOM 2764 C C . LEU A 1 351 ? 5.806 11.717 27.160 1.00 50.91 351 LEU A C 1
ATOM 2766 O O . LEU A 1 351 ? 6.953 12.028 26.862 1.00 50.91 351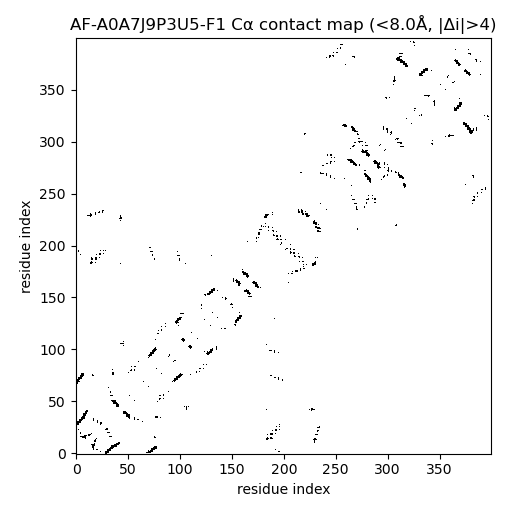 LEU A O 1
ATOM 2770 N N . GLN A 1 352 ? 5.590 10.820 28.124 1.00 42.91 352 GLN A N 1
ATOM 2771 C CA . GLN A 1 352 ? 6.645 10.054 28.767 1.00 42.91 352 GLN A CA 1
ATOM 2772 C C . GLN A 1 352 ? 7.263 9.124 27.723 1.00 42.91 352 GLN A C 1
ATOM 2774 O O . GLN A 1 352 ? 6.566 8.348 27.067 1.00 42.91 352 GLN A O 1
ATOM 2779 N N . ASN A 1 353 ? 8.583 9.239 27.583 1.00 41.47 353 ASN A N 1
ATOM 2780 C CA . ASN A 1 353 ? 9.438 8.784 26.479 1.00 41.47 353 ASN A CA 1
ATOM 2781 C C . ASN A 1 353 ? 9.470 7.273 26.157 1.00 41.47 353 ASN A C 1
ATOM 2783 O O . ASN A 1 353 ? 10.373 6.831 25.465 1.00 41.47 353 ASN A O 1
ATOM 2787 N N . ASN A 1 354 ? 8.485 6.484 26.577 1.00 46.75 354 ASN A N 1
ATOM 2788 C CA . ASN A 1 354 ? 8.253 5.121 26.085 1.00 46.75 354 ASN A CA 1
ATOM 2789 C C . ASN A 1 354 ? 6.772 4.841 25.769 1.00 46.75 354 ASN A C 1
ATOM 2791 O O . ASN A 1 354 ? 6.476 3.884 25.060 1.00 46.75 354 ASN A O 1
ATOM 2795 N N . PHE A 1 355 ? 5.832 5.666 26.248 1.00 50.72 355 PHE A N 1
ATOM 2796 C CA . PHE A 1 355 ? 4.403 5.384 26.121 1.00 50.72 355 PHE A CA 1
ATOM 2797 C C . PHE A 1 355 ? 3.893 5.635 24.702 1.00 50.72 355 PHE A C 1
ATOM 2799 O O . PHE A 1 355 ? 3.258 4.756 24.139 1.00 50.72 355 PHE A O 1
ATOM 2806 N N . ARG A 1 356 ? 4.244 6.766 24.067 1.00 52.53 356 ARG A N 1
ATOM 2807 C CA . ARG A 1 356 ? 3.884 7.018 22.656 1.00 52.53 356 ARG A CA 1
ATOM 2808 C C . ARG A 1 356 ? 4.434 5.949 21.718 1.00 52.53 356 ARG A C 1
ATOM 2810 O O . ARG A 1 356 ? 3.716 5.510 20.835 1.00 52.53 356 ARG A O 1
ATOM 2817 N N . THR A 1 357 ? 5.672 5.509 21.924 1.00 52.38 357 THR A N 1
ATOM 2818 C CA . THR A 1 357 ? 6.317 4.502 21.072 1.00 52.38 357 THR A CA 1
ATOM 2819 C C . THR A 1 357 ? 5.636 3.141 21.204 1.00 52.38 357 THR A C 1
ATOM 2821 O O . THR A 1 357 ? 5.341 2.507 20.196 1.00 52.38 357 THR A O 1
ATOM 2824 N N . VAL A 1 358 ? 5.318 2.721 22.436 1.00 55.66 358 VAL A N 1
ATOM 2825 C CA . VAL A 1 358 ? 4.569 1.480 22.678 1.00 55.66 358 VAL A CA 1
ATOM 2826 C C . VAL A 1 358 ? 3.151 1.596 22.134 1.00 55.66 358 VAL A C 1
ATOM 2828 O O . VAL A 1 358 ? 2.747 0.703 21.405 1.00 55.66 358 VAL A O 1
ATOM 2831 N N . PHE A 1 359 ? 2.439 2.699 22.394 1.00 64.19 359 PHE A N 1
ATOM 2832 C CA . PHE A 1 359 ? 1.074 2.917 21.900 1.00 64.19 359 PHE A CA 1
ATOM 2833 C C . PHE A 1 359 ? 0.998 2.934 20.370 1.00 64.19 359 PHE A C 1
ATOM 2835 O O . PHE A 1 359 ? 0.014 2.482 19.791 1.00 64.19 359 PHE A O 1
ATOM 2842 N N . TYR A 1 360 ? 2.050 3.430 19.715 1.00 64.06 360 TYR A N 1
ATOM 2843 C CA . TYR A 1 360 ? 2.184 3.462 18.263 1.00 64.06 360 TYR A CA 1
ATOM 2844 C C . TYR A 1 360 ? 2.449 2.074 17.661 1.00 64.06 360 TYR A C 1
ATOM 2846 O O . TYR A 1 360 ? 1.929 1.750 16.592 1.00 64.06 360 TYR A O 1
ATOM 2854 N N . GLU A 1 361 ? 3.228 1.223 18.338 1.00 68.56 361 GLU A N 1
ATOM 2855 C CA . GLU A 1 361 ? 3.447 -0.162 17.897 1.00 68.56 361 GLU A CA 1
ATOM 2856 C C . GLU A 1 361 ? 2.272 -1.092 18.247 1.00 68.56 361 GLU A C 1
ATOM 2858 O O . GLU A 1 361 ? 1.930 -1.978 17.459 1.00 68.56 361 GLU A O 1
ATOM 2863 N N . THR A 1 362 ? 1.646 -0.879 19.404 1.00 77.06 362 THR A N 1
ATOM 2864 C CA . THR A 1 362 ? 0.553 -1.674 19.982 1.00 77.06 362 THR A CA 1
ATOM 2865 C C . THR A 1 362 ? -0.374 -0.769 20.790 1.00 77.06 362 THR A C 1
ATOM 2867 O O . THR A 1 362 ? 0.104 -0.041 21.649 1.00 77.06 362 THR A O 1
ATOM 2870 N N . TYR A 1 363 ? -1.688 -0.826 20.587 1.00 88.19 363 TYR A N 1
ATOM 2871 C CA . TYR A 1 363 ? -2.652 -0.036 21.362 1.00 88.19 363 TYR A CA 1
ATOM 2872 C C . TYR A 1 363 ? -3.565 -0.958 22.195 1.00 88.19 363 TYR A C 1
ATOM 2874 O O . TYR A 1 363 ? -3.732 -2.121 21.823 1.00 88.19 363 TYR A O 1
ATOM 2882 N N . PRO A 1 364 ? -4.121 -0.486 23.328 1.00 90.69 364 PRO A N 1
ATOM 2883 C CA . PRO A 1 364 ? -4.999 -1.282 24.172 1.00 90.69 364 PRO A CA 1
ATOM 2884 C C . PRO A 1 364 ? -6.345 -1.520 23.489 1.00 90.69 364 PRO A C 1
ATOM 2886 O O . PRO A 1 364 ? -6.854 -0.662 22.771 1.00 90.69 364 PRO A O 1
ATOM 2889 N N . ASP A 1 365 ? -6.978 -2.647 23.782 1.00 93.50 365 ASP A N 1
ATOM 2890 C CA . ASP A 1 365 ? -8.328 -2.943 23.306 1.00 93.50 365 ASP A CA 1
ATOM 2891 C C . ASP A 1 365 ? -9.357 -1.956 23.859 1.00 93.50 365 ASP A C 1
ATOM 2893 O O . ASP A 1 365 ? -10.347 -1.648 23.192 1.00 93.50 365 ASP A O 1
ATOM 2897 N N . ILE A 1 366 ? -9.126 -1.482 25.086 1.00 93.25 366 ILE A N 1
ATOM 2898 C CA . ILE A 1 366 ? -10.069 -0.678 25.853 1.00 93.25 366 ILE A CA 1
ATOM 2899 C C . ILE A 1 366 ? -9.355 0.501 26.521 1.00 93.25 366 ILE A C 1
ATOM 2901 O O . ILE A 1 366 ? -8.351 0.329 27.213 1.00 93.25 366 ILE A O 1
ATOM 2905 N N . LEU A 1 367 ? -9.931 1.696 26.390 1.00 91.50 367 LEU A N 1
ATOM 2906 C CA . LEU A 1 367 ? -9.660 2.828 27.273 1.00 91.50 367 LEU A CA 1
ATOM 2907 C C . LEU A 1 367 ? -10.740 2.896 28.348 1.00 91.50 367 LEU A C 1
ATOM 2909 O O . LEU A 1 367 ? -11.930 2.957 28.034 1.00 91.50 367 LEU A O 1
ATOM 2913 N N . TYR A 1 368 ? -10.323 2.905 29.608 1.00 90.25 368 TYR A N 1
ATOM 2914 C CA . TYR A 1 368 ? -11.224 3.007 30.748 1.00 90.25 368 TYR A CA 1
ATOM 2915 C C . TYR A 1 368 ? -11.058 4.367 31.425 1.00 90.25 368 TYR A C 1
ATOM 2917 O O . TYR A 1 368 ? -9.978 4.692 31.918 1.00 90.25 368 TYR A O 1
ATOM 2925 N N . PHE A 1 369 ? -12.127 5.161 31.461 1.00 89.00 369 PHE A N 1
ATOM 2926 C CA . PHE A 1 369 ? -12.123 6.485 32.079 1.00 89.00 369 PHE A CA 1
ATOM 2927 C C . PHE A 1 369 ? -12.744 6.425 33.474 1.00 89.00 369 PHE A C 1
ATOM 2929 O O . PHE A 1 369 ? -13.933 6.143 33.634 1.00 89.00 369 PHE A O 1
ATOM 2936 N N . GLU A 1 370 ? -11.924 6.689 34.490 1.00 85.12 370 GLU A N 1
ATOM 2937 C CA . GLU A 1 370 ? -12.311 6.626 35.898 1.00 85.12 370 GLU A CA 1
ATOM 2938 C C . GLU A 1 370 ? -13.067 7.895 36.321 1.00 85.12 370 GLU A C 1
ATOM 2940 O O . GLU A 1 370 ? -12.495 8.988 36.344 1.00 85.12 370 GLU A O 1
ATOM 2945 N N . GLU A 1 371 ? -14.348 7.742 36.675 1.00 78.81 371 GLU A N 1
ATOM 2946 C CA . GLU A 1 371 ? -15.218 8.789 37.232 1.00 78.81 371 GLU A CA 1
ATOM 2947 C C . GLU A 1 371 ? -16.354 8.169 38.082 1.00 78.81 371 GLU A C 1
ATOM 2949 O O . GLU A 1 371 ? -16.441 6.948 38.207 1.00 78.81 371 GLU A O 1
ATOM 2954 N N . LYS A 1 372 ? -17.279 8.984 38.629 1.00 69.94 372 LYS A N 1
ATOM 2955 C CA . LYS A 1 372 ? -18.508 8.487 39.295 1.00 69.94 372 LYS A CA 1
ATOM 2956 C C . LYS A 1 372 ? -19.402 7.662 38.359 1.00 69.94 372 LYS A C 1
ATOM 2958 O O . LYS A 1 372 ? -20.157 6.819 38.835 1.00 69.94 372 LYS A O 1
ATOM 2963 N N . LYS A 1 373 ? -19.359 7.938 37.052 1.00 74.31 373 LYS A N 1
ATOM 2964 C CA . LYS A 1 373 ? -20.021 7.164 35.995 1.00 74.31 373 LYS A CA 1
ATOM 2965 C C . LYS A 1 373 ? -18.969 6.808 34.943 1.00 74.31 373 LYS A C 1
ATOM 2967 O O . LYS A 1 373 ? -18.756 7.598 34.027 1.00 74.31 373 LYS A O 1
ATOM 2972 N N . PRO A 1 374 ? -18.271 5.675 35.093 1.00 83.25 374 PRO A N 1
ATOM 2973 C CA . PRO A 1 374 ? -17.145 5.376 34.229 1.00 83.25 374 PRO A CA 1
ATOM 2974 C C . PRO A 1 374 ? -17.596 5.092 32.793 1.00 83.25 374 PRO A C 1
ATOM 2976 O O . PRO A 1 374 ? -18.658 4.512 32.544 1.00 83.25 374 PRO A O 1
ATOM 2979 N N . ILE A 1 375 ? -16.752 5.506 31.849 1.00 87.19 375 ILE A N 1
ATOM 2980 C CA . ILE A 1 375 ? -16.951 5.309 30.412 1.00 87.19 375 ILE A CA 1
ATOM 2981 C C . ILE A 1 375 ? -15.880 4.350 29.913 1.00 87.19 375 ILE A C 1
ATOM 2983 O O . ILE A 1 375 ? -14.698 4.487 30.238 1.00 87.19 375 ILE A O 1
ATOM 2987 N N . LEU A 1 376 ? -16.308 3.393 29.100 1.00 91.06 376 LEU A N 1
ATOM 2988 C CA . LEU A 1 376 ? -15.442 2.420 28.462 1.00 91.06 376 LEU A CA 1
ATOM 2989 C C . LEU A 1 376 ? -15.431 2.677 26.960 1.00 91.06 376 LEU A C 1
ATOM 2991 O O . LEU A 1 376 ? -16.484 2.691 26.330 1.00 91.06 376 LEU A O 1
ATOM 2995 N N . ILE A 1 377 ? -14.249 2.863 26.381 1.00 93.56 377 ILE A N 1
ATOM 2996 C CA . ILE A 1 377 ? -14.086 3.091 24.944 1.00 93.56 377 ILE A CA 1
ATOM 2997 C C . ILE A 1 377 ? -13.331 1.917 24.353 1.00 93.56 377 ILE A C 1
ATOM 2999 O O . ILE A 1 377 ? -12.162 1.706 24.664 1.00 93.56 377 ILE A O 1
ATOM 3003 N N . ILE A 1 378 ? -14.001 1.150 23.504 1.00 95.38 378 ILE A N 1
ATOM 3004 C CA . ILE A 1 378 ? -13.387 0.020 22.808 1.00 95.38 378 ILE A CA 1
ATOM 3005 C C . ILE A 1 378 ? -12.776 0.548 21.525 1.00 95.38 378 ILE A C 1
ATOM 3007 O O . ILE A 1 378 ? -13.425 1.296 20.794 1.00 95.38 378 ILE A O 1
ATOM 3011 N N . LEU A 1 379 ? -11.539 0.147 21.260 1.00 96.06 379 LEU A N 1
ATOM 3012 C CA . LEU A 1 379 ? -10.761 0.554 20.101 1.00 96.06 379 LEU A CA 1
ATOM 3013 C C . LEU A 1 379 ? -10.611 -0.609 19.122 1.00 96.06 379 LEU A C 1
ATOM 3015 O O . LEU A 1 379 ? -10.531 -1.770 19.530 1.00 96.06 379 LEU A O 1
ATOM 3019 N N . GLY A 1 380 ? -10.539 -0.306 17.831 1.00 95.25 380 GLY A N 1
ATOM 3020 C CA . GLY A 1 380 ? -10.309 -1.315 16.804 1.00 95.25 380 GLY A CA 1
ATOM 3021 C C . GLY A 1 380 ? -9.779 -0.734 15.502 1.00 95.25 380 GLY A C 1
ATOM 3022 O O . GLY A 1 380 ? -9.998 0.443 15.183 1.00 95.25 380 GLY A O 1
ATOM 3023 N N . ASP A 1 381 ? -9.148 -1.599 14.712 1.00 93.88 381 ASP A N 1
ATOM 3024 C CA . ASP A 1 381 ? -8.664 -1.282 13.374 1.00 93.88 381 ASP A CA 1
ATOM 3025 C C . ASP A 1 381 ? -9.820 -1.051 12.398 1.00 93.88 381 ASP A C 1
ATOM 3027 O O . ASP A 1 381 ? -9.626 -0.418 11.367 1.00 93.88 381 ASP A O 1
ATOM 3031 N N . ASN A 1 382 ? -11.001 -1.597 12.694 1.00 95.62 382 ASN A N 1
ATOM 3032 C CA . ASN A 1 382 ? -12.271 -1.432 11.983 1.00 95.62 382 ASN A CA 1
ATOM 3033 C C . ASN A 1 382 ? -13.433 -1.868 12.892 1.00 95.62 382 ASN A C 1
ATOM 3035 O O . ASN A 1 382 ? -13.231 -2.578 13.884 1.00 95.62 382 ASN A O 1
ATOM 3039 N N . THR A 1 383 ? -14.666 -1.511 12.534 1.00 96.38 383 THR A N 1
ATOM 3040 C CA . THR A 1 383 ? -15.839 -1.821 13.357 1.00 96.38 383 THR A CA 1
ATOM 3041 C C . THR A 1 383 ? -16.091 -3.328 13.487 1.00 96.38 383 THR A C 1
ATOM 3043 O O . THR A 1 383 ? -16.681 -3.768 14.469 1.00 96.38 383 THR A O 1
ATOM 3046 N N . LEU A 1 384 ? -15.608 -4.173 12.571 1.00 96.06 384 LEU A N 1
ATOM 3047 C CA . LEU A 1 384 ? -15.756 -5.629 12.722 1.00 96.06 384 LEU A CA 1
ATOM 3048 C C . LEU A 1 384 ? -14.882 -6.183 13.851 1.00 96.06 384 LEU A C 1
ATOM 3050 O O . LEU A 1 384 ? -15.246 -7.162 14.502 1.00 96.06 384 LEU A O 1
ATOM 3054 N N . GLU A 1 385 ? -13.738 -5.557 14.113 1.00 96.00 385 GLU A N 1
ATOM 3055 C CA . GLU A 1 385 ? -12.924 -5.859 15.285 1.00 96.00 385 GLU A CA 1
ATOM 3056 C C . GLU A 1 385 ? -13.619 -5.419 16.578 1.00 96.00 385 GLU A C 1
ATOM 3058 O O . GLU A 1 385 ? -13.627 -6.171 17.554 1.00 96.00 385 GLU A O 1
ATOM 3063 N N . ILE A 1 386 ? -14.278 -4.254 16.556 1.00 95.88 386 ILE A N 1
ATOM 3064 C CA . ILE A 1 386 ? -15.118 -3.784 17.664 1.00 95.88 386 ILE A CA 1
ATOM 3065 C C . ILE A 1 386 ? -16.188 -4.821 18.003 1.00 95.88 386 ILE A C 1
ATOM 3067 O O . ILE A 1 386 ? -16.307 -5.202 19.164 1.00 95.88 386 ILE A O 1
ATOM 3071 N N . VAL A 1 387 ? -16.913 -5.344 17.008 1.00 95.94 387 VAL A N 1
ATOM 3072 C CA . VAL A 1 387 ? -17.938 -6.381 17.222 1.00 95.94 387 VAL A CA 1
ATOM 3073 C C . VAL A 1 387 ? -17.361 -7.605 17.935 1.00 95.94 387 VAL A C 1
ATOM 3075 O O . VAL A 1 387 ? -17.917 -8.054 18.934 1.00 95.94 387 VAL A O 1
ATOM 3078 N N . LYS A 1 388 ? -16.206 -8.113 17.491 1.00 95.25 388 LYS A N 1
ATOM 3079 C CA . LYS A 1 388 ? -15.553 -9.268 18.133 1.00 95.25 388 LYS A CA 1
ATOM 3080 C C . LYS A 1 388 ? -15.193 -8.992 19.595 1.00 95.25 388 LYS A C 1
ATOM 3082 O O . LYS A 1 388 ? -15.295 -9.887 20.434 1.00 95.25 388 LYS A O 1
ATOM 3087 N N . LYS A 1 389 ? -14.747 -7.771 19.908 1.00 95.31 389 LYS A N 1
ATOM 3088 C CA . LYS A 1 389 ? -14.449 -7.350 21.286 1.00 95.31 389 LYS A CA 1
ATOM 3089 C C . LYS A 1 389 ? -15.733 -7.247 22.109 1.00 95.31 389 LYS A C 1
ATOM 3091 O O . LYS A 1 389 ? -15.771 -7.757 23.224 1.00 95.31 389 LYS A O 1
ATOM 3096 N N . LEU A 1 390 ? -16.800 -6.689 21.540 1.00 94.06 390 LEU A N 1
ATOM 3097 C CA . LEU A 1 390 ? -18.115 -6.596 22.176 1.00 94.06 390 LEU A CA 1
ATOM 3098 C C . LEU A 1 390 ? -18.695 -7.963 22.547 1.00 94.06 390 LEU A C 1
ATOM 3100 O O . LEU A 1 390 ? -19.119 -8.141 23.683 1.00 94.06 390 LEU A O 1
ATOM 3104 N N . GLU A 1 391 ? -18.643 -8.946 21.648 1.00 93.25 391 GLU A N 1
ATOM 3105 C CA . GLU A 1 391 ? -19.113 -10.312 21.929 1.00 93.25 391 GLU A CA 1
ATOM 3106 C C . GLU A 1 391 ? -18.355 -10.963 23.099 1.00 93.25 391 GLU A C 1
ATOM 3108 O O . GLU A 1 391 ? -18.931 -11.710 23.894 1.00 93.25 391 GLU A O 1
ATOM 3113 N N . LYS A 1 392 ? -17.047 -10.695 23.229 1.00 92.12 392 LYS A N 1
ATOM 3114 C CA . LYS A 1 392 ? -16.254 -11.164 24.378 1.00 92.12 392 LYS A CA 1
ATOM 3115 C C . LYS A 1 392 ? -16.696 -10.477 25.669 1.00 92.12 392 LYS A C 1
ATOM 3117 O O . LYS A 1 392 ? -16.882 -11.151 26.679 1.00 92.12 392 LYS A O 1
ATOM 3122 N N . ILE A 1 393 ? -16.883 -9.159 25.629 1.00 91.31 393 ILE A N 1
ATOM 3123 C CA . ILE A 1 393 ? -17.302 -8.358 26.787 1.00 91.31 393 ILE A CA 1
ATOM 3124 C C . ILE A 1 393 ? -18.692 -8.786 27.264 1.00 91.31 393 ILE A C 1
ATOM 3126 O O . ILE A 1 393 ? -18.880 -9.026 28.454 1.00 91.31 393 ILE A O 1
ATOM 3130 N N . GLU A 1 394 ? -19.646 -8.970 26.354 1.00 91.06 394 GLU A N 1
ATOM 3131 C CA . GLU A 1 394 ? -20.990 -9.449 26.680 1.00 91.06 394 GLU A CA 1
ATOM 3132 C C . GLU A 1 394 ? -20.947 -10.802 27.406 1.00 91.06 394 GLU A C 1
ATOM 3134 O O . GLU A 1 394 ? -21.581 -10.968 28.449 1.00 91.06 394 GLU A O 1
ATOM 3139 N N . LYS A 1 395 ? -20.151 -11.762 26.911 1.00 89.25 395 LYS A N 1
ATOM 3140 C CA . LYS A 1 395 ? -19.971 -13.070 27.565 1.00 89.25 395 LYS A CA 1
ATOM 3141 C C . LYS A 1 395 ? -19.400 -12.937 28.976 1.00 89.25 395 LYS A C 1
ATOM 3143 O O . LYS A 1 395 ? -19.876 -13.610 29.888 1.00 89.25 395 LYS A O 1
ATOM 3148 N N . LEU A 1 396 ? -18.416 -12.058 29.177 1.00 87.38 396 LEU A N 1
ATOM 3149 C CA . LEU A 1 396 ? -17.843 -11.790 30.501 1.00 87.38 396 LEU A CA 1
ATOM 3150 C C . LEU A 1 396 ? -18.886 -11.198 31.457 1.00 87.38 396 LEU A C 1
ATOM 3152 O O . LEU A 1 396 ? -18.963 -11.591 32.623 1.00 87.38 396 LEU A O 1
ATOM 3156 N N . ILE A 1 397 ? -19.722 -10.282 30.966 1.00 83.62 397 ILE A N 1
ATOM 3157 C CA . ILE A 1 397 ? -20.787 -9.662 31.759 1.00 83.62 397 ILE A CA 1
ATOM 3158 C C . ILE A 1 397 ? -21.868 -10.695 32.116 1.00 83.62 397 ILE A C 1
ATOM 3160 O O . ILE A 1 397 ? -22.264 -10.759 33.283 1.00 83.62 397 ILE A O 1
ATOM 3164 N N . LYS A 1 398 ? -22.291 -11.534 31.156 1.00 81.56 398 LYS A N 1
ATOM 3165 C CA . LYS A 1 398 ? -23.362 -12.537 31.311 1.00 81.56 398 LYS A CA 1
ATOM 3166 C C . LYS A 1 398 ? -22.984 -13.769 32.130 1.00 81.56 398 LYS A C 1
ATOM 3168 O O . LYS A 1 398 ? -23.880 -14.339 32.749 1.00 81.56 398 LYS A O 1
ATOM 3173 N N . ASN A 1 399 ? -21.712 -14.174 32.165 1.00 66.56 399 ASN A N 1
ATOM 3174 C CA . ASN A 1 399 ? -21.239 -15.210 33.087 1.00 66.56 399 ASN A CA 1
ATOM 3175 C C . ASN A 1 399 ? -21.409 -14.689 34.530 1.00 66.56 399 ASN A C 1
ATOM 3177 O O . ASN A 1 399 ? -20.617 -13.869 35.013 1.00 66.56 399 ASN A O 1
ATOM 3181 N N . ARG A 1 400 ? -22.534 -15.080 35.138 1.00 52.56 400 ARG A N 1
ATOM 3182 C CA . ARG A 1 400 ? -22.983 -14.756 36.496 1.00 52.56 400 ARG A CA 1
ATOM 3183 C C . ARG A 1 400 ? -22.513 -15.801 37.485 1.00 52.56 400 ARG A C 1
ATOM 3185 O O . ARG A 1 400 ? -22.625 -17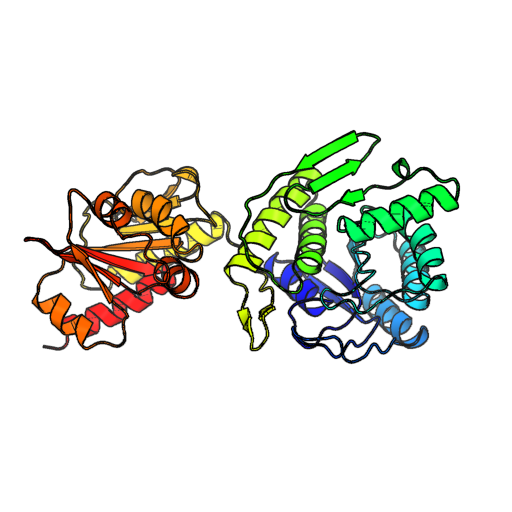.000 37.144 1.00 52.56 400 ARG A O 1
#